Protein AF-0000000076683570 (afdb_homodimer)

Foldseek 3Di:
DDKDKFKWFFLDWADDPDAKIWTWIQTQFFGTATAIEGRCRPPPRQCDCQSDGQFTWTWIWADDPPHIHTPDIHTPDGLPPLQVVDLLSVLLLSLLSLLSNLLSVDGRDHDNVLVVLSNVLSVCSSVPPARSLLSSLLSLQQSCVSSVLHADLAAALAPRHGDDAQWFDLVSGTGHHPVGDDPPTDGDDNVLSVSSVCSPVVNRVVDDCPDPCNLVSSVVSLVSSQVSSCVVSVHHRVSSVSNVVVSD/DDKDKFKWFFLDWADDPDFKIWTWIQTQFFGTATAIEGRCRPPPRQCDCQSDGQFTWTWIWADDPPHIHTPDIHTPDGLPPQQVVDLLSVLLLSLLSLLSNLLSVDGGDHDNVLVVLSNVLSVCSSVPPARNLLSSLLSLQQSCVSSVLHADLAAALAPRHGDDAQWFDLVSGTGHHPVGDDPPTDGHDNVLSVSSVCSPVVNRVVDDCPDPCNLVSSVVSLVSSQVNSCVVSVHHRVSSVSNVVVSD

Nearest PDB structures (foldseek):
  3q8d-assembly1_A  TM=8.200E-01  e=8.138E-13  Escherichia coli
  1u5k-assembly1_B  TM=8.169E-01  e=3.305E-11  Deinococcus radiodurans R1 = ATCC 13939 = DSM 20539
  1w3s-assembly1_A  TM=7.710E-01  e=9.786E-12  Deinococcus radiodurans R1 = ATCC 13939 = DSM 20539
  8bpr-assembly1_G  TM=7.620E-01  e=4.183E-08  Thermus thermophilus HB8
  3q8d-assembly1_A  TM=8.209E-01  e=9.090E-13  Escherichia coli

pLDDT: mean 96.0, std 3.51, range [79.19, 98.94]

Structure (mmCIF, N/CA/C/O backbone):
data_AF-0000000076683570-model_v1
#
loop_
_entity.id
_entity.type
_entity.pdbx_description
1 polymer 'DNA repair protein RecO'
#
loop_
_atom_site.group_PDB
_atom_site.id
_atom_site.type_symbol
_atom_site.label_atom_id
_atom_site.label_alt_id
_atom_site.label_comp_id
_atom_site.label_asym_id
_atom_site.label_entity_id
_atom_site.label_seq_id
_atom_site.pdbx_PDB_ins_code
_atom_site.Cartn_x
_atom_site.Cartn_y
_atom_site.Cartn_z
_atom_site.occupancy
_atom_site.B_iso_or_equiv
_atom_site.auth_seq_id
_atom_site.auth_comp_id
_atom_site.auth_asym_id
_atom_site.auth_atom_id
_atom_site.pdbx_PDB_model_num
ATOM 1 N N . MET A 1 1 ? -30.125 24.266 3.604 1 82.62 1 MET A N 1
ATOM 2 C CA . MET A 1 1 ? -28.703 24.422 3.318 1 82.62 1 MET A CA 1
ATOM 3 C C . MET A 1 1 ? -28.453 24.5 1.816 1 82.62 1 MET A C 1
ATOM 5 O O . MET A 1 1 ? -29.156 23.859 1.033 1 82.62 1 MET A O 1
ATOM 9 N N . GLU A 1 2 ? -27.672 25.438 1.213 1 93.19 2 GLU A N 1
ATOM 10 C CA . GLU A 1 2 ? -27.5 25.688 -0.215 1 93.19 2 GLU A CA 1
ATOM 11 C C . GLU A 1 2 ? -26.344 24.875 -0.784 1 93.19 2 GLU A C 1
ATOM 13 O O . GLU A 1 2 ? -25.328 24.672 -0.112 1 93.19 2 GLU A O 1
ATOM 18 N N . PRO A 1 3 ? -26.641 24.422 -1.948 1 96.75 3 PRO A N 1
ATOM 19 C CA . PRO A 1 3 ? -25.531 23.75 -2.611 1 96.75 3 PRO A CA 1
ATOM 20 C C . PRO A 1 3 ? -24.297 24.641 -2.723 1 96.75 3 PRO A C 1
ATOM 22 O O . PRO A 1 3 ? -24.406 25.859 -2.801 1 96.75 3 PRO A O 1
ATOM 25 N N . TYR A 1 4 ? -23.188 24.031 -2.725 1 97.56 4 TYR A N 1
ATOM 26 C CA . TYR A 1 4 ? -21.953 24.781 -2.832 1 97.56 4 TYR A CA 1
ATOM 27 C C . TYR A 1 4 ? -20.891 23.969 -3.566 1 97.56 4 TYR A C 1
ATOM 29 O O . TYR A 1 4 ? -21.047 22.766 -3.764 1 97.56 4 TYR A O 1
ATOM 37 N N . ARG A 1 5 ? -19.891 24.672 -4.016 1 97.94 5 ARG A N 1
ATOM 38 C CA . ARG A 1 5 ? -18.688 24.062 -4.578 1 97.94 5 ARG A CA 1
ATOM 39 C C . ARG A 1 5 ? -17.5 24.219 -3.639 1 97.94 5 ARG A C 1
ATOM 41 O O . ARG A 1 5 ? -17.422 25.203 -2.893 1 97.94 5 ARG A O 1
ATOM 48 N N . ASP A 1 6 ? -16.594 23.281 -3.658 1 98.44 6 ASP A N 1
ATOM 49 C CA . ASP A 1 6 ? -15.398 23.312 -2.826 1 98.44 6 ASP A CA 1
ATOM 50 C C . ASP A 1 6 ? -14.305 22.422 -3.406 1 98.44 6 ASP A C 1
ATOM 52 O O . ASP A 1 6 ? -14.586 21.484 -4.156 1 98.44 6 ASP A O 1
ATOM 56 N N . ARG A 1 7 ? -13.047 22.781 -3.201 1 98.69 7 ARG A N 1
ATOM 57 C CA . ARG A 1 7 ? -11.961 21.844 -3.465 1 98.69 7 ARG A CA 1
ATOM 58 C C . ARG A 1 7 ? -11.969 20.688 -2.461 1 98.69 7 ARG A C 1
ATOM 60 O O . ARG A 1 7 ? -12.242 20.906 -1.275 1 98.69 7 ARG A O 1
ATOM 67 N N . ALA A 1 8 ? -11.672 19.469 -2.988 1 98.69 8 ALA A N 1
ATOM 68 C CA . ALA A 1 8 ? -11.766 18.359 -2.059 1 98.69 8 ALA A CA 1
ATOM 69 C C . ALA A 1 8 ? -10.773 17.25 -2.434 1 98.69 8 ALA A C 1
ATOM 71 O O . ALA A 1 8 ? -10.414 17.109 -3.604 1 98.69 8 ALA A O 1
ATOM 72 N N . LEU A 1 9 ? -10.328 16.562 -1.455 1 98.5 9 LEU A N 1
ATOM 73 C CA . LEU A 1 9 ? -9.594 15.297 -1.552 1 98.5 9 LEU A CA 1
ATOM 74 C C . LEU A 1 9 ? -10.422 14.148 -0.995 1 98.5 9 LEU A C 1
ATOM 76 O O . LEU A 1 9 ? -11.094 14.297 0.032 1 98.5 9 LEU A O 1
ATOM 80 N N . VAL A 1 10 ? -10.438 13.078 -1.685 1 97.69 10 VAL A N 1
ATOM 81 C CA . VAL A 1 10 ? -11.094 11.883 -1.154 1 97.69 10 VAL A CA 1
ATOM 82 C C . VAL A 1 10 ? -10.219 11.25 -0.072 1 97.69 10 VAL A C 1
ATOM 84 O O . VAL A 1 10 ? -9.039 10.969 -0.301 1 97.69 10 VAL A O 1
ATOM 87 N N . VAL A 1 11 ? -10.781 11 1.141 1 96.62 11 VAL A N 1
ATOM 88 C CA . VAL A 1 11 ? -9.984 10.406 2.215 1 96.62 11 VAL A CA 1
ATOM 89 C C . VAL A 1 11 ? -10.438 8.969 2.461 1 96.62 11 VAL A C 1
ATOM 91 O O . VAL A 1 11 ? -9.656 8.141 2.932 1 96.62 11 VAL A O 1
ATOM 94 N N . ARG A 1 12 ? -11.734 8.711 2.23 1 94.12 12 ARG A N 1
ATOM 95 C CA . ARG A 1 12 ? -12.281 7.363 2.377 1 94.12 12 ARG A CA 1
ATOM 96 C C . ARG A 1 12 ? -13.461 7.145 1.43 1 94.12 12 ARG A C 1
ATOM 98 O O . ARG A 1 12 ? -14.109 8.102 1.004 1 94.12 12 ARG A O 1
ATOM 105 N N . ARG A 1 13 ? -13.703 5.98 1.09 1 94.19 13 ARG A N 1
ATOM 106 C CA . ARG A 1 13 ? -14.867 5.586 0.298 1 94.19 13 ARG A CA 1
ATOM 107 C C . ARG A 1 13 ? -15.5 4.316 0.853 1 94.19 13 ARG A C 1
ATOM 109 O O . ARG A 1 13 ? -14.797 3.416 1.321 1 94.19 13 ARG A O 1
ATOM 116 N N . TYR A 1 14 ? -16.781 4.234 0.779 1 93.5 14 TYR A N 1
ATOM 117 C CA . TYR A 1 14 ? -17.531 3.059 1.185 1 93.5 14 TYR A CA 1
ATOM 118 C C . TYR A 1 14 ? -18.562 2.674 0.117 1 93.5 14 TYR A C 1
ATOM 120 O O . TYR A 1 14 ? -19.234 3.537 -0.442 1 93.5 14 TYR A O 1
ATOM 128 N N . ASP A 1 15 ? -18.625 1.4 -0.129 1 90.62 15 ASP A N 1
ATOM 129 C CA . ASP A 1 15 ? -19.672 0.944 -1.049 1 90.62 15 ASP A CA 1
ATOM 130 C C . ASP A 1 15 ? -21.062 1.104 -0.434 1 90.62 15 ASP A C 1
ATOM 132 O O . ASP A 1 15 ? -21.25 0.861 0.76 1 90.62 15 ASP A O 1
ATOM 136 N N . LEU A 1 16 ? -21.922 1.594 -1.212 1 94.94 16 LEU A N 1
ATOM 137 C CA . LEU A 1 16 ? -23.328 1.757 -0.83 1 94.94 16 LEU A CA 1
ATOM 138 C C . LEU A 1 16 ? -24.25 1.147 -1.879 1 94.94 16 LEU A C 1
ATOM 140 O O . LEU A 1 16 ? -24.375 1.68 -2.984 1 94.94 16 LEU A O 1
ATOM 144 N N . GLY A 1 17 ? -24.844 0.054 -1.538 1 93 17 GLY A N 1
ATOM 145 C CA . GLY A 1 17 ? -25.672 -0.622 -2.518 1 93 17 GLY A CA 1
ATOM 146 C C . GLY A 1 17 ? -24.891 -1.161 -3.699 1 93 17 GLY A C 1
ATOM 147 O O . GLY A 1 17 ? -23.75 -1.596 -3.547 1 93 17 GLY A O 1
ATOM 148 N N . GLU A 1 18 ? -25.484 -1.287 -4.855 1 91.12 18 GLU A N 1
ATOM 149 C CA . GLU A 1 18 ? -24.891 -1.933 -6.02 1 91.12 18 GLU A CA 1
ATOM 150 C C . GLU A 1 18 ? -24.031 -0.951 -6.82 1 91.12 18 GLU A C 1
ATOM 152 O O . GLU A 1 18 ? -22.984 -1.321 -7.352 1 91.12 18 GLU A O 1
ATOM 157 N N . ALA A 1 19 ? -24.5 0.331 -6.828 1 94.81 19 ALA A N 1
ATOM 158 C CA . ALA A 1 19 ? -23.891 1.222 -7.809 1 94.81 19 ALA A CA 1
ATOM 159 C C . ALA A 1 19 ? -23.328 2.479 -7.141 1 94.81 19 ALA A C 1
ATOM 161 O O . ALA A 1 19 ? -22.578 3.232 -7.754 1 94.81 19 ALA A O 1
ATOM 162 N N . ASP A 1 20 ? -23.688 2.777 -5.828 1 96.38 20 ASP A N 1
ATOM 163 C CA . ASP A 1 20 ? -23.359 4.047 -5.191 1 96.38 20 ASP A CA 1
ATOM 164 C C . ASP A 1 20 ? -22.188 3.879 -4.227 1 96.38 20 ASP A C 1
ATOM 166 O O . ASP A 1 20 ? -21.797 2.756 -3.893 1 96.38 20 ASP A O 1
ATOM 170 N N . ARG A 1 21 ? -21.547 5.023 -3.859 1 96.44 21 ARG A N 1
ATOM 171 C CA . ARG A 1 21 ? -20.562 5.062 -2.791 1 96.44 21 ARG A CA 1
ATOM 172 C C . ARG A 1 21 ? -20.797 6.246 -1.862 1 96.44 21 ARG A C 1
ATOM 174 O O . ARG A 1 21 ? -21.266 7.301 -2.297 1 96.44 21 ARG A O 1
ATOM 181 N N . ILE A 1 22 ? -20.594 5.969 -0.601 1 97.62 22 ILE A N 1
ATOM 182 C CA . ILE A 1 22 ? -20.359 7.086 0.306 1 97.62 22 ILE A CA 1
ATOM 183 C C . ILE A 1 22 ? -18.906 7.535 0.209 1 97.62 22 ILE A C 1
ATOM 185 O O . ILE A 1 22 ? -17.984 6.723 0.34 1 97.62 22 ILE A O 1
ATOM 189 N N . ILE A 1 23 ? -18.719 8.766 -0.075 1 97.5 23 ILE A N 1
ATOM 190 C CA . ILE A 1 23 ? -17.391 9.344 -0.172 1 97.5 23 ILE A CA 1
ATOM 191 C C . ILE A 1 23 ? -17.141 10.289 1.007 1 97.5 23 ILE A C 1
ATOM 193 O O . ILE A 1 23 ? -17.984 11.133 1.317 1 97.5 23 ILE A O 1
ATOM 197 N N . VAL A 1 24 ? -16.078 10.086 1.727 1 97.62 24 VAL A N 1
ATOM 198 C CA . VAL A 1 24 ? -15.617 11.023 2.74 1 97.62 24 VAL A CA 1
ATOM 199 C C . VAL A 1 24 ? -14.594 11.977 2.129 1 97.62 24 VAL A C 1
ATOM 201 O O . VAL A 1 24 ? -13.531 11.547 1.677 1 97.62 24 VAL A O 1
ATOM 204 N N . LEU A 1 25 ? -14.945 13.234 2.102 1 98.06 25 LEU A N 1
ATOM 205 C CA . LEU A 1 25 ? -14.141 14.273 1.471 1 98.06 25 LEU A CA 1
ATOM 206 C C . LEU A 1 25 ? -13.484 15.172 2.521 1 98.06 25 LEU A C 1
ATOM 208 O O . LEU A 1 25 ? -14.125 15.562 3.496 1 98.06 25 LEU A O 1
ATOM 212 N N . PHE A 1 26 ? -12.219 15.391 2.389 1 98.62 26 PHE A N 1
ATOM 213 C CA . PHE A 1 26 ? -11.586 16.547 3.031 1 98.62 26 PHE A CA 1
ATOM 214 C C . PHE A 1 26 ? -11.664 17.781 2.139 1 98.62 26 PHE A C 1
ATOM 216 O O . PHE A 1 26 ? -10.898 17.906 1.179 1 98.62 26 PHE A O 1
ATOM 223 N N . THR A 1 27 ? -12.664 18.625 2.443 1 98.44 27 THR A N 1
ATOM 224 C CA . THR A 1 27 ? -12.891 19.828 1.649 1 98.44 27 THR A CA 1
ATOM 225 C C . THR A 1 27 ? -12.102 21 2.217 1 98.44 27 THR A C 1
ATOM 227 O O . THR A 1 27 ? -11.844 21.062 3.422 1 98.44 27 THR A O 1
ATOM 230 N N . ARG A 1 28 ? -11.68 21.875 1.336 1 98.25 28 ARG A N 1
ATOM 231 C CA . ARG A 1 28 ? -10.82 22.984 1.74 1 98.25 28 ARG A CA 1
ATOM 232 C C . ARG A 1 28 ? -11.547 23.922 2.686 1 98.25 28 ARG A C 1
ATOM 234 O O . ARG A 1 28 ? -11.008 24.328 3.717 1 98.25 28 ARG A O 1
ATOM 241 N N . ASP A 1 29 ? -12.836 24.188 2.467 1 97.75 29 ASP A N 1
ATOM 242 C CA . ASP A 1 29 ? -13.492 25.281 3.184 1 97.75 29 ASP A CA 1
ATOM 243 C C . ASP A 1 29 ? -14.648 24.766 4.031 1 97.75 29 ASP A C 1
ATOM 245 O O . ASP A 1 29 ? -15.297 25.531 4.75 1 97.75 29 ASP A O 1
ATOM 249 N N . HIS A 1 30 ? -14.93 23.453 4.09 1 96.62 30 HIS A N 1
ATOM 250 C CA . HIS A 1 30 ? -16.047 22.906 4.867 1 96.62 30 HIS A CA 1
ATOM 251 C C . HIS A 1 30 ? -15.594 21.719 5.719 1 96.62 30 HIS A C 1
ATOM 253 O O . HIS A 1 30 ? -16.422 21.062 6.352 1 96.62 30 HIS A O 1
ATOM 259 N N . GLY A 1 31 ? -14.219 21.484 5.734 1 96.81 31 GLY A N 1
ATOM 260 C CA . GLY A 1 31 ? -13.734 20.359 6.535 1 96.81 31 GLY A CA 1
ATOM 261 C C . GLY A 1 31 ? -14.078 19.016 5.949 1 96.81 31 GLY A C 1
ATOM 262 O O . GLY A 1 31 ? -14.039 18.828 4.73 1 96.81 31 GLY A O 1
ATOM 263 N N . ILE A 1 32 ? -14.305 18.016 6.836 1 97.69 32 ILE A N 1
ATOM 264 C CA . ILE A 1 32 ? -14.688 16.672 6.41 1 97.69 32 ILE A CA 1
ATOM 265 C C . ILE A 1 32 ? -16.172 16.641 6.07 1 97.69 32 ILE A C 1
ATOM 267 O O . ILE A 1 32 ? -17.016 17.062 6.879 1 97.69 32 ILE A O 1
ATOM 271 N N . VAL A 1 33 ? -16.5 16.234 4.871 1 97.31 33 VAL A N 1
ATOM 272 C CA . VAL A 1 33 ? -17.891 16.125 4.406 1 97.31 33 VAL A CA 1
ATOM 273 C C . VAL A 1 33 ? -18.141 14.703 3.893 1 97.31 33 VAL A C 1
ATOM 275 O O . VAL A 1 33 ? -17.344 14.172 3.111 1 97.31 33 VAL A O 1
ATOM 278 N N . ARG A 1 34 ? -19.172 14.102 4.375 1 97.25 34 ARG A N 1
ATOM 279 C CA . ARG A 1 34 ? -19.594 12.805 3.859 1 97.25 34 ARG A CA 1
ATOM 280 C C . ARG A 1 34 ? -20.766 12.961 2.891 1 97.25 34 ARG A C 1
ATOM 282 O O . ARG A 1 34 ? -21.719 13.688 3.172 1 97.25 34 ARG A O 1
ATOM 289 N N . GLY A 1 35 ? -20.656 12.367 1.725 1 97.69 35 GLY A N 1
ATOM 290 C CA . GLY A 1 35 ? -21.719 12.461 0.744 1 97.69 35 GLY A CA 1
ATOM 291 C C . GLY A 1 35 ? -21.859 11.219 -0.117 1 97.69 35 GLY A C 1
ATOM 292 O O . GLY A 1 35 ? -20.906 10.438 -0.238 1 97.69 35 GLY A O 1
ATOM 293 N N . VAL A 1 36 ? -23.031 11.07 -0.646 1 98.12 36 VAL A N 1
ATOM 294 C CA . VAL A 1 36 ? -23.312 9.953 -1.538 1 98.12 36 VAL A CA 1
ATOM 295 C C . VAL A 1 36 ? -23.031 10.359 -2.982 1 98.12 36 VAL A C 1
ATOM 297 O O . VAL A 1 36 ? -23.469 11.414 -3.436 1 98.12 36 VAL A O 1
ATOM 300 N N . ALA A 1 37 ? -22.219 9.633 -3.658 1 98.06 37 ALA A N 1
ATOM 301 C CA . ALA A 1 37 ? -22.047 9.711 -5.109 1 98.06 37 ALA A CA 1
ATOM 302 C C . ALA A 1 37 ? -22.875 8.633 -5.812 1 98.06 37 ALA A C 1
ATOM 304 O O . ALA A 1 37 ? -22.438 7.488 -5.922 1 98.06 37 ALA A O 1
ATOM 305 N N . LYS A 1 38 ? -23.953 9.031 -6.344 1 96.62 38 LYS A N 1
ATOM 306 C CA . LYS A 1 38 ? -24.891 8.078 -6.934 1 96.62 38 LYS A CA 1
ATOM 307 C C . LYS A 1 38 ? -24.391 7.574 -8.281 1 96.62 38 LYS A C 1
ATOM 309 O O . LYS A 1 38 ? -23.938 8.359 -9.117 1 96.62 38 LYS A O 1
ATOM 314 N N . GLY A 1 39 ? -24.375 6.246 -8.438 1 95.62 39 GLY A N 1
ATOM 315 C CA . GLY A 1 39 ? -24.031 5.621 -9.703 1 95.62 39 GLY A CA 1
ATOM 316 C C . GLY A 1 39 ? -22.531 5.641 -9.992 1 95.62 39 GLY A C 1
ATOM 317 O O . GLY A 1 39 ? -22.109 5.375 -11.117 1 95.62 39 GLY A O 1
ATOM 318 N N . VAL A 1 40 ? -21.734 5.953 -9.023 1 94.56 40 VAL A N 1
ATOM 319 C CA . VAL A 1 40 ? -20.297 6.184 -9.227 1 94.56 40 VAL A CA 1
ATOM 320 C C . VAL A 1 40 ? -19.625 4.887 -9.648 1 94.56 40 VAL A C 1
ATOM 322 O O . VAL A 1 40 ? -18.594 4.91 -10.32 1 94.56 40 VAL A O 1
ATOM 325 N N . ARG A 1 41 ? -20.188 3.709 -9.328 1 90.31 41 ARG A N 1
ATOM 326 C CA . ARG A 1 41 ? -19.547 2.43 -9.625 1 90.31 41 ARG A CA 1
ATOM 327 C C . ARG A 1 41 ? -20.047 1.867 -10.953 1 90.31 41 ARG A C 1
ATOM 329 O O . ARG A 1 41 ? -19.578 0.812 -11.391 1 90.31 41 ARG A O 1
ATOM 336 N N . ARG A 1 42 ? -21 2.578 -11.578 1 89.44 42 ARG A N 1
ATOM 337 C CA . ARG A 1 42 ? -21.484 2.148 -12.891 1 89.44 42 ARG A CA 1
ATOM 338 C C . ARG A 1 42 ? -20.406 2.381 -13.953 1 89.44 42 ARG A C 1
ATOM 340 O O . ARG A 1 42 ? -19.641 3.34 -13.875 1 89.44 42 ARG A O 1
ATOM 347 N N . ALA A 1 43 ? -20.344 1.506 -15.023 1 81.81 43 ALA A N 1
ATOM 348 C CA . ALA A 1 43 ? -19.391 1.618 -16.125 1 81.81 43 ALA A CA 1
ATOM 349 C C . ALA A 1 43 ? -19.469 2.996 -16.781 1 81.81 43 ALA A C 1
ATOM 351 O O . ALA A 1 43 ? -18.438 3.59 -17.109 1 81.81 43 ALA A O 1
ATOM 352 N N . LYS A 1 44 ? -20.609 3.588 -16.953 1 87.38 44 LYS A N 1
ATOM 353 C CA . LYS A 1 44 ? -20.781 4.883 -17.594 1 87.38 44 LYS A CA 1
ATOM 354 C C . LYS A 1 44 ? -21.016 5.984 -16.578 1 87.38 44 LYS A C 1
ATOM 356 O O . LYS A 1 44 ? -21.75 6.949 -16.844 1 87.38 44 LYS A O 1
ATOM 361 N N . SER A 1 45 ? -20.391 5.836 -15.445 1 90.44 45 SER A N 1
ATOM 362 C CA . SER A 1 45 ? -20.578 6.82 -14.383 1 90.44 45 SER A CA 1
ATOM 363 C C . SER A 1 45 ? -20.062 8.195 -14.805 1 90.44 45 SER A C 1
ATOM 365 O O . SER A 1 45 ? -19 8.312 -15.422 1 90.44 45 SER A O 1
ATOM 367 N N . ARG A 1 46 ? -20.812 9.258 -14.484 1 89.69 46 ARG A N 1
ATOM 368 C CA . ARG A 1 46 ? -20.406 10.633 -14.773 1 89.69 46 ARG A CA 1
ATOM 369 C C . ARG A 1 46 ? -19.188 11.039 -13.953 1 89.69 46 ARG A C 1
ATOM 371 O O . ARG A 1 46 ? -18.531 12.031 -14.258 1 89.69 46 ARG A O 1
ATOM 378 N N . PHE A 1 47 ? -18.922 10.359 -12.891 1 92.5 47 PHE A N 1
ATOM 379 C CA . PHE A 1 47 ? -17.812 10.703 -12.016 1 92.5 47 PHE A CA 1
ATOM 380 C C . PHE A 1 47 ? -16.516 10.133 -12.539 1 92.5 47 PHE A C 1
ATOM 382 O O . PHE A 1 47 ? -15.445 10.719 -12.344 1 92.5 47 PHE A O 1
ATOM 389 N N . GLY A 1 48 ? -16.578 8.961 -13.219 1 85.94 48 GLY A N 1
ATOM 390 C CA . GLY A 1 48 ? -15.359 8.32 -13.664 1 85.94 48 GLY A CA 1
ATOM 391 C C . GLY A 1 48 ? -14.383 8.047 -12.531 1 85.94 48 GLY A C 1
ATOM 392 O O . GLY A 1 48 ? -14.758 7.461 -11.508 1 85.94 48 GLY A O 1
ATOM 393 N N . SER A 1 49 ? -13.094 8.492 -12.727 1 86.56 49 SER A N 1
ATOM 394 C CA . SER A 1 49 ? -12.055 8.258 -11.727 1 86.56 49 SER A CA 1
ATOM 395 C C . SER A 1 49 ? -11.82 9.5 -10.875 1 86.56 49 SER A C 1
ATOM 397 O O . SER A 1 49 ? -10.844 9.578 -10.133 1 86.56 49 SER A O 1
ATOM 399 N N . ARG A 1 50 ? -12.719 10.414 -10.961 1 92.5 50 ARG A N 1
ATOM 400 C CA . ARG A 1 50 ? -12.5 11.695 -10.305 1 92.5 50 ARG A CA 1
ATOM 401 C C . ARG A 1 50 ? -12.625 11.562 -8.789 1 92.5 50 ARG A C 1
ATOM 403 O O . ARG A 1 50 ? -11.938 12.266 -8.039 1 92.5 50 ARG A O 1
ATOM 410 N N . LEU A 1 51 ? -13.539 10.703 -8.383 1 95.75 51 LEU A N 1
ATOM 411 C CA . LEU A 1 51 ? -13.742 10.523 -6.949 1 95.75 51 LEU A CA 1
ATOM 412 C C . LEU A 1 51 ? -12.859 9.406 -6.406 1 95.75 51 LEU A C 1
ATOM 414 O O . LEU A 1 51 ? -13.32 8.57 -5.621 1 95.75 51 LEU A O 1
ATOM 418 N N . ALA A 1 52 ? -11.609 9.344 -6.879 1 94.12 52 ALA A N 1
ATOM 419 C CA . ALA A 1 52 ? -10.555 8.438 -6.422 1 94.12 52 ALA A CA 1
ATOM 420 C C . ALA A 1 52 ? -9.57 9.148 -5.508 1 94.12 52 ALA A C 1
ATOM 422 O O . ALA A 1 52 ? -9.555 10.383 -5.445 1 94.12 52 ALA A O 1
ATOM 423 N N . PRO A 1 53 ? -8.797 8.375 -4.754 1 95.56 53 PRO A N 1
ATOM 424 C CA . PRO A 1 53 ? -7.758 9.023 -3.949 1 95.56 53 PRO A CA 1
ATOM 425 C C . PRO A 1 53 ? -6.734 9.766 -4.801 1 95.56 53 PRO A C 1
ATOM 427 O O . PRO A 1 53 ? -6.543 9.438 -5.977 1 95.56 53 PRO A O 1
ATOM 430 N N . PHE A 1 54 ? -6.188 10.75 -4.234 1 97.94 54 PHE A N 1
ATOM 431 C CA . PHE A 1 54 ? -5.027 11.469 -4.754 1 97.94 54 PHE A CA 1
ATOM 432 C C . PHE A 1 54 ? -5.418 12.336 -5.945 1 97.94 54 PHE A C 1
ATOM 434 O O . PHE A 1 54 ? -4.613 12.547 -6.855 1 97.94 54 PHE A O 1
ATOM 441 N N . VAL A 1 55 ? -6.648 12.734 -6.004 1 97.25 55 VAL A N 1
ATOM 442 C CA . VAL A 1 55 ? -7.137 13.68 -7.004 1 97.25 55 VAL A CA 1
ATOM 443 C C . VAL A 1 55 ? -7.652 14.938 -6.316 1 97.25 55 VAL A C 1
ATOM 445 O O . VAL A 1 55 ? -8.406 14.859 -5.34 1 97.25 55 VAL A O 1
ATOM 448 N N . ASP A 1 56 ? -7.137 16.062 -6.699 1 98.5 56 ASP A N 1
ATOM 449 C CA . ASP A 1 56 ? -7.719 17.359 -6.348 1 98.5 56 ASP A CA 1
ATOM 450 C C . ASP A 1 56 ? -8.938 17.672 -7.211 1 98.5 56 ASP A C 1
ATOM 452 O O . ASP A 1 56 ? -8.812 17.859 -8.422 1 98.5 56 ASP A O 1
ATOM 456 N N . ILE A 1 57 ? -10.117 17.75 -6.57 1 98.62 57 ILE A N 1
ATOM 457 C CA . ILE A 1 57 ? -11.328 17.922 -7.363 1 98.62 57 ILE A CA 1
ATOM 458 C C . ILE A 1 57 ? -12.055 19.188 -6.93 1 98.62 57 ILE A C 1
ATOM 460 O O . ILE A 1 57 ? -11.891 19.641 -5.797 1 98.62 57 ILE A O 1
ATOM 464 N N . ASP A 1 58 ? -12.727 19.812 -7.859 1 98.75 58 ASP A N 1
ATOM 465 C CA . ASP A 1 58 ? -13.773 20.797 -7.59 1 98.75 58 ASP A CA 1
ATOM 466 C C . ASP A 1 58 ? -15.148 20.125 -7.527 1 98.75 58 ASP A C 1
ATOM 468 O O . ASP A 1 58 ? -15.703 19.75 -8.555 1 98.75 58 ASP A O 1
ATOM 472 N N . VAL A 1 59 ? -15.695 19.984 -6.316 1 98.62 59 VAL A N 1
ATOM 473 C CA . VAL A 1 59 ? -16.859 19.141 -6.102 1 98.62 59 VAL A CA 1
ATOM 474 C C . VAL A 1 59 ? -18.094 20 -5.871 1 98.62 59 VAL A C 1
ATOM 476 O O . VAL A 1 59 ? -18.016 21.062 -5.25 1 98.62 59 VAL A O 1
ATOM 479 N N . ASN A 1 60 ? -19.188 19.578 -6.438 1 98.5 60 ASN A N 1
ATOM 480 C CA . ASN A 1 60 ? -20.5 20.172 -6.176 1 98.5 60 ASN A CA 1
ATOM 481 C C . ASN A 1 60 ? -21.281 19.359 -5.145 1 98.5 60 ASN A C 1
ATOM 483 O O . ASN A 1 60 ? -21.578 18.188 -5.371 1 98.5 60 ASN A O 1
ATOM 487 N N . ILE A 1 61 ? -21.625 20 -3.982 1 97.94 61 ILE A N 1
ATOM 488 C CA . ILE A 1 61 ? -22.219 19.281 -2.869 1 97.94 61 ILE A CA 1
ATOM 489 C C . ILE A 1 61 ? -23.594 19.859 -2.549 1 97.94 61 ILE A C 1
ATOM 491 O O . ILE A 1 61 ? -23.75 21.078 -2.453 1 97.94 61 ILE A O 1
ATOM 495 N N . TYR A 1 62 ? -24.594 19.031 -2.467 1 98.19 62 TYR A N 1
ATOM 496 C CA . TYR A 1 62 ? -25.891 19.344 -1.878 1 98.19 62 TYR A CA 1
ATOM 497 C C . TYR A 1 62 ? -25.969 18.875 -0.433 1 98.19 62 TYR A C 1
ATOM 499 O O . TYR A 1 62 ? -26.156 17.688 -0.177 1 98.19 62 TYR A O 1
ATOM 507 N N . PRO A 1 63 ? -25.828 19.812 0.427 1 95.62 63 PRO A N 1
ATOM 508 C CA . PRO A 1 63 ? -25.828 19.406 1.834 1 95.62 63 PRO A CA 1
ATOM 509 C C . PRO A 1 63 ? -27.219 18.984 2.33 1 95.62 63 PRO A C 1
ATOM 511 O O . PRO A 1 63 ? -28.219 19.562 1.926 1 95.62 63 PRO A O 1
ATOM 514 N N . HIS A 1 64 ? -27.281 17.938 3.082 1 92.19 64 HIS A N 1
ATOM 515 C CA . HIS A 1 64 ? -28.484 17.453 3.75 1 92.19 64 HIS A CA 1
ATOM 516 C C . HIS A 1 64 ? -28.234 17.234 5.238 1 92.19 64 HIS A C 1
ATOM 518 O O . HIS A 1 64 ? -27.094 17.297 5.699 1 92.19 64 HIS A O 1
ATOM 524 N N . ARG A 1 65 ? -29.547 17.062 5.934 1 87.38 65 ARG A N 1
ATOM 525 C CA . ARG A 1 65 ? -29.406 16.594 7.309 1 87.38 65 ARG A CA 1
ATOM 526 C C . ARG A 1 65 ? -28.828 15.188 7.352 1 87.38 65 ARG A C 1
ATOM 528 O O . ARG A 1 65 ? -29.375 14.273 6.73 1 87.38 65 ARG A O 1
ATOM 535 N N . GLY A 1 66 ? -27.547 15.039 7.602 1 86.81 66 GLY A N 1
ATOM 536 C CA . GLY A 1 66 ? -26.859 13.758 7.531 1 86.81 66 GLY A CA 1
ATOM 537 C C . GLY A 1 66 ? -25.859 13.672 6.391 1 86.81 66 GLY A C 1
ATOM 538 O O . GLY A 1 66 ? -24.984 14.531 6.266 1 86.81 66 GLY A O 1
ATOM 539 N N . LEU A 1 67 ? -26.188 12.609 5.355 1 93.12 67 LEU A N 1
ATOM 540 C CA . LEU A 1 67 ? -25.297 12.43 4.223 1 93.12 67 LEU A CA 1
ATOM 541 C C . LEU A 1 67 ? -25.609 13.406 3.104 1 93.12 67 LEU A C 1
ATOM 543 O O . LEU A 1 67 ? -26.75 13.438 2.609 1 93.12 67 LEU A O 1
ATOM 547 N N . SER A 1 68 ? -24.672 14.141 2.75 1 97.38 68 SER A N 1
ATOM 548 C CA . SER A 1 68 ? -24.812 15.047 1.611 1 97.38 68 SER A CA 1
ATOM 549 C C . SER A 1 68 ? -24.891 14.273 0.299 1 97.38 68 SER A C 1
ATOM 551 O O . SER A 1 68 ? -24.766 13.047 0.288 1 97.38 68 SER A O 1
ATOM 553 N N . THR A 1 69 ? -25.219 15.008 -0.711 1 98.06 69 THR A N 1
ATOM 554 C CA . THR A 1 69 ? -25.172 14.453 -2.059 1 98.06 69 THR A CA 1
ATOM 555 C C . THR A 1 69 ? -24.031 15.086 -2.857 1 98.06 69 THR A C 1
ATOM 557 O O . THR A 1 69 ? -23.891 16.312 -2.887 1 98.06 69 THR A O 1
ATOM 560 N N . ILE A 1 70 ? -23.203 14.25 -3.398 1 98.38 70 ILE A N 1
ATOM 561 C CA . ILE A 1 70 ? -22.203 14.734 -4.332 1 98.38 70 ILE A CA 1
ATOM 562 C C . ILE A 1 70 ? -22.781 14.789 -5.742 1 98.38 70 ILE A C 1
ATOM 564 O O . ILE A 1 70 ? -23 13.75 -6.375 1 98.38 70 ILE A O 1
ATOM 568 N N . ALA A 1 71 ? -22.984 15.984 -6.23 1 97.38 71 ALA A N 1
ATOM 569 C CA . ALA A 1 71 ? -23.719 16.188 -7.477 1 97.38 71 ALA A CA 1
ATOM 570 C C . ALA A 1 71 ? -22.766 16.203 -8.672 1 97.38 71 ALA A C 1
ATOM 572 O O . ALA A 1 71 ? -23.188 15.938 -9.805 1 97.38 71 ALA A O 1
ATOM 573 N N . GLY A 1 72 ? -21.547 16.562 -8.43 1 97.06 72 GLY A N 1
ATOM 574 C CA . GLY A 1 72 ? -20.547 16.625 -9.484 1 97.06 72 GLY A CA 1
ATOM 575 C C . GLY A 1 72 ? -19.141 16.828 -8.969 1 97.06 72 GLY A C 1
ATOM 576 O O . GLY A 1 72 ? -18.953 17.25 -7.828 1 97.06 72 GLY A O 1
ATOM 577 N N . ALA A 1 73 ? -18.219 16.453 -9.742 1 98 73 ALA A N 1
ATOM 578 C CA . ALA A 1 73 ? -16.797 16.641 -9.422 1 98 73 ALA A CA 1
ATOM 579 C C . ALA A 1 73 ? -15.977 16.844 -10.688 1 98 73 ALA A C 1
ATOM 581 O O . ALA A 1 73 ? -16.109 16.109 -11.664 1 98 73 ALA A O 1
ATOM 582 N N . ASP A 1 74 ? -15.219 17.891 -10.711 1 97.75 74 ASP A N 1
ATOM 583 C CA . ASP A 1 74 ? -14.273 18.156 -11.797 1 97.75 74 ASP A CA 1
ATOM 584 C C . ASP A 1 74 ? -12.828 18.031 -11.305 1 97.75 74 ASP A C 1
ATOM 586 O O . ASP A 1 74 ? -12.477 18.578 -10.258 1 97.75 74 ASP A O 1
ATOM 590 N N . THR A 1 75 ? -12.039 17.344 -12.055 1 97.12 75 THR A N 1
ATOM 591 C CA . THR A 1 75 ? -10.633 17.203 -11.695 1 97.12 75 THR A CA 1
ATOM 592 C C . THR A 1 75 ? -9.898 18.531 -11.859 1 97.12 75 THR A C 1
ATOM 594 O O . THR A 1 75 ? -9.969 19.156 -12.922 1 97.12 75 THR A O 1
ATOM 597 N N . VAL A 1 76 ? -9.305 18.969 -10.852 1 97.94 76 VAL A N 1
ATOM 598 C CA . VAL A 1 76 ? -8.414 20.125 -10.914 1 97.94 76 VAL A CA 1
ATOM 599 C C . VAL A 1 76 ? -7 19.656 -11.25 1 97.94 76 VAL A C 1
ATOM 601 O O . VAL A 1 76 ? -6.359 20.188 -12.156 1 97.94 76 VAL A O 1
ATOM 604 N N . ARG A 1 77 ? -6.469 18.672 -10.609 1 96.5 77 ARG A N 1
ATOM 605 C CA . ARG A 1 77 ? -5.211 17.984 -10.867 1 96.5 77 ARG A CA 1
ATOM 606 C C . ARG A 1 77 ? -5.207 16.594 -10.242 1 96.5 77 ARG A C 1
ATOM 608 O O . ARG A 1 77 ? -6.047 16.281 -9.391 1 96.5 77 ARG A O 1
ATOM 615 N N . THR A 1 78 ? -4.414 15.789 -10.734 1 95.19 78 THR A N 1
ATOM 616 C CA . THR A 1 78 ? -4.332 14.43 -10.203 1 95.19 78 THR A CA 1
ATOM 617 C C . THR A 1 78 ? -2.879 14.055 -9.914 1 95.19 78 THR A C 1
ATOM 619 O O . THR A 1 78 ? -1.979 14.414 -10.672 1 95.19 78 THR A O 1
ATOM 622 N N . TRP A 1 79 ? -2.631 13.391 -8.758 1 96.25 79 TRP A N 1
ATOM 623 C CA . TRP A 1 79 ? -1.334 12.836 -8.383 1 96.25 79 TRP A CA 1
ATOM 624 C C . TRP A 1 79 ? -1.363 11.312 -8.422 1 96.25 79 TRP A C 1
ATOM 626 O O . TRP A 1 79 ? -0.397 10.656 -8.023 1 96.25 79 TRP A O 1
ATOM 636 N N . ALA A 1 80 ? -2.43 10.727 -8.977 1 93.38 80 ALA A N 1
ATOM 637 C CA . ALA A 1 80 ? -2.721 9.305 -8.805 1 93.38 80 ALA A CA 1
ATOM 638 C C . ALA A 1 80 ? -1.649 8.438 -9.461 1 93.38 80 ALA A C 1
ATOM 640 O O . ALA A 1 80 ? -1.087 7.543 -8.828 1 93.38 80 ALA A O 1
ATOM 641 N N . ALA A 1 81 ? -1.271 8.703 -10.609 1 89.25 81 ALA A N 1
ATOM 642 C CA . ALA A 1 81 ? -0.419 7.82 -11.391 1 89.25 81 ALA A CA 1
ATOM 643 C C . ALA A 1 81 ? 0.951 7.652 -10.742 1 89.25 81 ALA A C 1
ATOM 645 O O . ALA A 1 81 ? 1.356 6.535 -10.414 1 89.25 81 ALA A O 1
ATOM 646 N N . PRO A 1 82 ? 1.647 8.797 -10.438 1 91.69 82 PRO A N 1
ATOM 647 C CA . PRO A 1 82 ? 2.969 8.625 -9.828 1 91.69 82 PRO A CA 1
ATOM 648 C C . PRO A 1 82 ? 2.896 8.055 -8.406 1 91.69 82 PRO A C 1
ATOM 650 O O . PRO A 1 82 ? 3.834 7.395 -7.957 1 91.69 82 PRO A O 1
ATOM 653 N N . LEU A 1 83 ? 1.829 8.242 -7.699 1 95.75 83 LEU A N 1
ATOM 654 C CA . LEU A 1 83 ? 1.712 7.754 -6.328 1 95.75 83 LEU A CA 1
ATOM 655 C C . LEU A 1 83 ? 1.433 6.254 -6.309 1 95.75 83 LEU A C 1
ATOM 657 O O . LEU A 1 83 ? 2.021 5.52 -5.512 1 95.75 83 LEU A O 1
ATOM 661 N N . VAL A 1 84 ? 0.614 5.824 -7.199 1 94.12 84 VAL A N 1
ATOM 662 C CA . VAL A 1 84 ? 0.18 4.43 -7.227 1 94.12 84 VAL A CA 1
ATOM 663 C C . VAL A 1 84 ? 1.29 3.555 -7.801 1 94.12 84 VAL A C 1
ATOM 665 O O . VAL A 1 84 ? 1.378 2.365 -7.484 1 94.12 84 VAL A O 1
ATOM 668 N N . ASP A 1 85 ? 2.213 4.137 -8.523 1 91.81 85 ASP A N 1
ATOM 669 C CA . ASP A 1 85 ? 3.289 3.426 -9.211 1 91.81 85 ASP A CA 1
ATOM 670 C C . ASP A 1 85 ? 4.395 3.033 -8.234 1 91.81 85 ASP A C 1
ATOM 672 O O . ASP A 1 85 ? 5.293 2.262 -8.578 1 91.81 85 ASP A O 1
ATOM 676 N N . ASP A 1 86 ? 4.391 3.58 -7.082 1 93.25 86 ASP A N 1
ATOM 677 C CA . ASP A 1 86 ? 5.426 3.373 -6.07 1 93.25 86 ASP A CA 1
ATOM 678 C C . ASP A 1 86 ? 4.809 3.115 -4.699 1 93.25 86 ASP A C 1
ATOM 680 O O . ASP A 1 86 ? 4.145 3.988 -4.137 1 93.25 86 ASP A O 1
ATOM 684 N N . TYR A 1 87 ? 5.082 1.922 -4.18 1 93.56 87 TYR A N 1
ATOM 685 C CA . TYR A 1 87 ? 4.453 1.497 -2.934 1 93.56 87 TYR A CA 1
ATOM 686 C C . TYR A 1 87 ? 4.723 2.496 -1.815 1 93.56 87 TYR A C 1
ATOM 688 O O . TYR A 1 87 ? 3.822 2.838 -1.048 1 93.56 87 TYR A O 1
ATOM 696 N N . ALA A 1 88 ? 6 2.893 -1.723 1 95.75 88 ALA A N 1
ATOM 697 C CA . ALA A 1 88 ? 6.367 3.805 -0.644 1 95.75 88 ALA A CA 1
ATOM 698 C C . ALA A 1 88 ? 5.617 5.129 -0.765 1 95.75 88 ALA A C 1
ATOM 700 O O . ALA A 1 88 ? 5.102 5.648 0.227 1 95.75 88 ALA A O 1
ATOM 701 N N . ARG A 1 89 ? 5.484 5.688 -1.972 1 97.12 89 ARG A N 1
ATOM 702 C CA . ARG A 1 89 ? 4.758 6.934 -2.197 1 97.12 89 ARG A CA 1
ATOM 703 C C . ARG A 1 89 ? 3.266 6.75 -1.937 1 97.12 89 ARG A C 1
ATOM 705 O O . ARG A 1 89 ? 2.637 7.594 -1.292 1 97.12 89 ARG A O 1
ATOM 712 N N . TYR A 1 90 ? 2.748 5.645 -2.404 1 97.44 90 TYR A N 1
ATOM 713 C CA . TYR A 1 90 ? 1.332 5.344 -2.223 1 97.44 90 TYR A CA 1
ATOM 714 C C . TYR A 1 90 ? 0.97 5.297 -0.744 1 97.44 90 TYR A C 1
ATOM 716 O O . TYR A 1 90 ? 0.005 5.934 -0.315 1 97.44 90 TYR A O 1
ATOM 724 N N . THR A 1 91 ? 1.75 4.59 0.056 1 97.25 91 THR A N 1
ATOM 725 C CA . THR A 1 91 ? 1.425 4.402 1.466 1 97.25 91 THR A CA 1
ATOM 726 C C . THR A 1 91 ? 1.588 5.707 2.238 1 97.25 91 THR A C 1
ATOM 728 O O . THR A 1 91 ? 0.8 6.008 3.137 1 97.25 91 THR A O 1
ATOM 731 N N . CYS A 1 92 ? 2.637 6.473 1.882 1 98.5 92 CYS A N 1
ATOM 732 C CA . CYS A 1 92 ? 2.822 7.766 2.531 1 98.5 92 CYS A CA 1
ATOM 733 C C . CYS A 1 92 ? 1.672 8.711 2.201 1 98.5 92 CYS A C 1
ATOM 735 O O . CYS A 1 92 ? 1.222 9.469 3.059 1 98.5 92 CYS A O 1
ATOM 737 N N . ALA A 1 93 ? 1.187 8.656 0.975 1 98.69 93 ALA A N 1
ATOM 738 C CA . ALA A 1 93 ? 0.05 9.477 0.572 1 98.69 93 ALA A CA 1
ATOM 739 C C . ALA A 1 93 ? -1.216 9.07 1.322 1 98.69 93 ALA A C 1
ATOM 741 O O . ALA A 1 93 ? -1.969 9.93 1.791 1 98.69 93 ALA A O 1
ATOM 742 N N . CYS A 1 94 ? -1.437 7.77 1.458 1 97.81 94 CYS A N 1
ATOM 743 C CA . CYS A 1 94 ? -2.555 7.277 2.256 1 97.81 94 CYS A CA 1
ATOM 744 C C . CYS A 1 94 ? -2.463 7.785 3.691 1 97.81 94 CYS A C 1
ATOM 746 O O . CYS A 1 94 ? -3.461 8.227 4.262 1 97.81 94 CYS A O 1
ATOM 748 N N . ALA A 1 95 ? -1.229 7.688 4.207 1 98.12 95 ALA A N 1
ATOM 749 C CA . ALA A 1 95 ? -1.021 8.102 5.59 1 98.12 95 ALA A CA 1
ATOM 750 C C . ALA A 1 95 ? -1.309 9.594 5.766 1 98.12 95 ALA A C 1
ATOM 752 O O . ALA A 1 95 ? -1.932 10 6.75 1 98.12 95 ALA A O 1
ATOM 753 N N . ALA A 1 96 ? -0.883 10.406 4.84 1 98.81 96 ALA A N 1
ATOM 754 C CA . ALA A 1 96 ? -1.131 11.844 4.922 1 98.81 96 ALA A CA 1
ATOM 755 C C . ALA A 1 96 ? -2.627 12.141 4.965 1 98.81 96 ALA A C 1
ATOM 757 O O . ALA A 1 96 ? -3.082 12.953 5.773 1 98.81 96 ALA A O 1
ATOM 758 N N . LEU A 1 97 ? -3.365 11.461 4.152 1 98.38 97 LEU A N 1
ATOM 759 C CA . LEU A 1 97 ? -4.805 11.68 4.09 1 98.38 97 LEU A CA 1
ATOM 760 C C . LEU A 1 97 ? -5.48 11.227 5.379 1 98.38 97 LEU A C 1
ATOM 762 O O . LEU A 1 97 ? -6.359 11.922 5.898 1 98.38 97 LEU A O 1
ATOM 766 N N . GLU A 1 98 ? -5.066 10.078 5.883 1 97.81 98 GLU A N 1
ATOM 767 C CA . GLU A 1 98 ? -5.66 9.602 7.129 1 97.81 98 GLU A CA 1
ATOM 768 C C . GLU A 1 98 ? -5.312 10.523 8.297 1 97.81 98 GLU A C 1
ATOM 770 O O . GLU A 1 98 ? -6.164 10.812 9.141 1 97.81 98 GLU A O 1
ATOM 775 N N . VAL A 1 99 ? -4.07 10.961 8.336 1 98.25 99 VAL A N 1
ATOM 776 C CA . VAL A 1 99 ? -3.639 11.875 9.391 1 98.25 99 VAL A CA 1
ATOM 777 C C . VAL A 1 99 ? -4.48 13.148 9.344 1 98.25 99 VAL A C 1
ATOM 779 O O . VAL A 1 99 ? -4.961 13.617 10.383 1 98.25 99 VAL A O 1
ATOM 782 N N . ALA A 1 100 ? -4.691 13.719 8.18 1 98.12 100 ALA A N 1
ATOM 783 C CA . ALA A 1 100 ? -5.512 14.922 8.031 1 98.12 100 ALA A CA 1
ATOM 784 C C . ALA A 1 100 ? -6.914 14.695 8.594 1 98.12 100 ALA A C 1
ATOM 786 O O . ALA A 1 100 ? -7.414 15.508 9.375 1 98.12 100 ALA A O 1
ATOM 787 N N . GLU A 1 101 ? -7.473 13.609 8.203 1 97.19 101 GLU A N 1
ATOM 788 C CA . GLU A 1 101 ? -8.812 13.281 8.672 1 97.19 101 GLU A CA 1
ATOM 789 C C . GLU A 1 101 ? -8.859 13.172 10.195 1 97.19 101 GLU A C 1
ATOM 791 O O . GLU A 1 101 ? -9.781 13.688 10.836 1 97.19 101 GLU A O 1
ATOM 796 N N . ARG A 1 102 ? -7.859 12.547 10.75 1 96.75 102 ARG A N 1
ATOM 797 C CA . ARG A 1 102 ? -7.836 12.312 12.188 1 96.75 102 ARG A CA 1
ATOM 798 C C . ARG A 1 102 ? -7.605 13.617 12.953 1 96.75 102 ARG A C 1
ATOM 800 O O . ARG A 1 102 ? -8.141 13.805 14.047 1 96.75 102 ARG A O 1
ATOM 807 N N . ILE A 1 103 ? -6.801 14.453 12.414 1 96.81 103 ILE A N 1
ATOM 808 C CA . ILE A 1 103 ? -6.508 15.727 13.07 1 96.81 103 ILE A CA 1
ATOM 809 C C . ILE A 1 103 ? -7.758 16.594 13.086 1 96.81 103 ILE A C 1
ATOM 811 O O . ILE A 1 103 ? -8.062 17.234 14.094 1 96.81 103 ILE A O 1
ATOM 815 N N . ILE A 1 104 ? -8.5 16.609 12.031 1 94.88 104 ILE A N 1
ATOM 816 C CA . ILE A 1 104 ? -9.727 17.406 11.969 1 94.88 104 ILE A CA 1
ATOM 817 C C . ILE A 1 104 ? -10.75 16.844 12.953 1 94.88 104 ILE A C 1
ATOM 819 O O . ILE A 1 104 ? -11.367 17.609 13.711 1 94.88 104 ILE A O 1
ATOM 823 N N . GLY A 1 105 ? -10.836 15.391 13.016 1 87.69 105 GLY A N 1
ATOM 824 C CA . GLY A 1 105 ? -11.602 14.688 14.031 1 87.69 105 GLY A CA 1
ATOM 825 C C . GLY A 1 105 ? -13.102 14.875 13.883 1 87.69 105 GLY A C 1
ATOM 826 O O . GLY A 1 105 ? -13.875 13.977 14.227 1 87.69 105 GLY A O 1
ATOM 827 N N . GLU A 1 106 ? -13.547 16.109 13.508 1 82.38 106 GLU A N 1
ATOM 828 C CA . GLU A 1 106 ? -14.977 16.406 13.414 1 82.38 106 GLU A CA 1
ATOM 829 C C . GLU A 1 106 ? -15.367 16.844 12.008 1 82.38 106 GLU A C 1
ATOM 831 O O . GLU A 1 106 ? -14.555 17.422 11.281 1 82.38 106 GLU A O 1
ATOM 836 N N . GLU A 1 107 ? -16.578 16.594 11.75 1 83.31 107 GLU A N 1
ATOM 837 C CA . GLU A 1 107 ? -17.078 16.969 10.438 1 83.31 107 GLU A CA 1
ATOM 838 C C . GLU A 1 107 ? -17.375 18.469 10.375 1 83.31 107 GLU A C 1
ATOM 840 O O . GLU A 1 107 ? -17.688 19.078 11.398 1 83.31 107 GLU A O 1
ATOM 845 N N . GLN A 1 108 ? -17.141 19 9.25 1 85.12 108 GLN A N 1
ATOM 846 C CA . GLN A 1 108 ? -17.594 20.328 8.852 1 85.12 108 GLN A CA 1
ATOM 847 C C . GLN A 1 108 ? -16.875 21.422 9.648 1 85.12 108 GLN A C 1
ATOM 849 O O . GLN A 1 108 ? -17.484 22.422 10.031 1 85.12 108 GLN A O 1
ATOM 854 N N . ILE A 1 109 ? -15.688 21.188 10.125 1 90.94 109 ILE A N 1
ATOM 855 C CA . ILE A 1 109 ? -14.789 22.203 10.672 1 90.94 109 ILE A CA 1
ATOM 856 C C . ILE A 1 109 ? -13.711 22.547 9.648 1 90.94 109 ILE A C 1
ATOM 858 O O . ILE A 1 109 ? -12.812 21.734 9.391 1 90.94 109 ILE A O 1
ATOM 862 N N . PRO A 1 110 ? -13.859 23.672 9.117 1 95.12 110 PRO A N 1
ATOM 863 C CA . PRO A 1 110 ? -12.914 24.047 8.062 1 95.12 110 PRO A CA 1
ATOM 864 C C . PRO A 1 110 ? -11.469 24.078 8.562 1 95.12 110 PRO A C 1
ATOM 866 O O . PRO A 1 110 ? -11.211 24.5 9.688 1 95.12 110 PRO A O 1
ATOM 869 N N . ALA A 1 111 ? -10.539 23.578 7.824 1 97 111 ALA A N 1
ATOM 870 C CA . ALA A 1 111 ? -9.102 23.625 8.07 1 97 111 ALA A CA 1
ATOM 871 C C . ALA A 1 111 ? -8.336 23.875 6.773 1 97 111 ALA A C 1
ATOM 873 O O . ALA A 1 111 ? -7.527 23.047 6.355 1 97 111 ALA A O 1
ATOM 874 N N . PRO A 1 112 ? -8.539 25.109 6.184 1 98.19 112 PRO A N 1
ATOM 875 C CA . PRO A 1 112 ? -7.965 25.359 4.863 1 98.19 112 PRO A CA 1
ATOM 876 C C . PRO A 1 112 ? -6.441 25.234 4.848 1 98.19 112 PRO A C 1
ATOM 878 O O . PRO A 1 112 ? -5.863 24.812 3.844 1 98.19 112 PRO A O 1
ATOM 881 N N . GLU A 1 113 ? -5.766 25.656 5.945 1 98.38 113 GLU A N 1
ATOM 882 C CA . GLU A 1 113 ? -4.312 25.547 5.992 1 98.38 113 GLU A CA 1
ATOM 883 C C . GLU A 1 113 ? -3.863 24.094 5.957 1 98.38 113 GLU A C 1
ATOM 885 O O . GLU A 1 113 ? -2.879 23.75 5.293 1 98.38 113 GLU A O 1
ATOM 890 N N . LEU A 1 114 ? -4.578 23.25 6.719 1 98.56 114 LEU A N 1
ATOM 891 C CA . LEU A 1 114 ? -4.258 21.828 6.703 1 98.56 114 LEU A CA 1
ATOM 892 C C . LEU A 1 114 ? -4.535 21.234 5.332 1 98.56 114 LEU A C 1
ATOM 894 O O . LEU A 1 114 ? -3.783 20.375 4.859 1 98.56 114 LEU A O 1
ATOM 898 N N . TRP A 1 115 ? -5.605 21.625 4.703 1 98.69 115 TRP A N 1
ATOM 899 C CA . TRP A 1 115 ? -5.918 21.156 3.355 1 98.69 115 TRP A CA 1
ATOM 900 C C . TRP A 1 115 ? -4.789 21.5 2.387 1 98.69 115 TRP A C 1
ATOM 902 O O . TRP A 1 115 ? -4.324 20.641 1.638 1 98.69 115 TRP A O 1
ATOM 912 N N . ASP A 1 116 ? -4.34 22.766 2.471 1 98.81 116 ASP A N 1
ATOM 913 C CA . ASP A 1 116 ? -3.268 23.219 1.587 1 98.81 116 ASP A CA 1
ATOM 914 C C . ASP A 1 116 ? -1.979 22.438 1.844 1 98.81 116 ASP A C 1
ATOM 916 O O . ASP A 1 116 ? -1.278 22.062 0.903 1 98.81 116 ASP A O 1
ATOM 920 N N . LEU A 1 117 ? -1.697 22.234 3.088 1 98.81 117 LEU A N 1
ATOM 921 C CA . LEU A 1 117 ? -0.527 21.453 3.455 1 98.81 117 LEU A CA 1
ATOM 922 C C . LEU A 1 117 ? -0.632 20.031 2.904 1 98.81 117 LEU A C 1
ATOM 924 O O . LEU A 1 117 ? 0.346 19.484 2.389 1 98.81 117 LEU A O 1
ATOM 928 N N . THR A 1 118 ? -1.805 19.406 3.029 1 98.81 118 THR A N 1
ATOM 929 C CA . THR A 1 118 ? -2.031 18.047 2.551 1 98.81 118 THR A CA 1
ATOM 930 C C . THR A 1 118 ? -1.862 17.969 1.037 1 98.81 118 THR A C 1
ATOM 932 O O . THR A 1 118 ? -1.174 17.078 0.527 1 98.81 118 THR A O 1
ATOM 935 N N . ALA A 1 119 ? -2.418 18.922 0.337 1 98.81 119 ALA A N 1
ATOM 936 C CA . ALA A 1 119 ? -2.301 18.969 -1.118 1 98.81 119 ALA A CA 1
ATOM 937 C C . ALA A 1 119 ? -0.846 19.141 -1.547 1 98.81 119 ALA A C 1
ATOM 939 O O . ALA A 1 119 ? -0.378 18.453 -2.455 1 98.81 119 ALA A O 1
ATOM 940 N N . THR A 1 120 ? -0.159 20.016 -0.88 1 98.62 120 THR A N 1
ATOM 941 C CA . THR A 1 120 ? 1.25 20.25 -1.176 1 98.62 120 THR A CA 1
ATOM 942 C C . THR A 1 120 ? 2.074 19 -0.91 1 98.62 120 THR A C 1
ATOM 944 O O . THR A 1 120 ? 3.018 18.703 -1.645 1 98.62 120 THR A O 1
ATOM 947 N N . THR A 1 121 ? 1.724 18.312 0.124 1 98.88 121 THR A N 1
ATOM 948 C CA . THR A 1 121 ? 2.408 17.078 0.472 1 98.88 121 THR A CA 1
ATOM 949 C C . THR A 1 121 ? 2.188 16.016 -0.604 1 98.88 121 THR A C 1
ATOM 951 O O . THR A 1 121 ? 3.135 15.352 -1.033 1 98.88 121 THR A O 1
ATOM 954 N N . LEU A 1 122 ? 0.924 15.844 -1.095 1 98.81 122 LEU A N 1
ATOM 955 C CA . LEU A 1 122 ? 0.633 14.898 -2.17 1 98.81 122 LEU A CA 1
ATOM 956 C C . LEU A 1 122 ? 1.413 15.258 -3.43 1 98.81 122 LEU A C 1
ATOM 958 O O . LEU A 1 122 ? 1.936 14.367 -4.113 1 98.81 122 LEU A O 1
ATOM 962 N N . GLU A 1 123 ? 1.505 16.531 -3.674 1 98.56 123 GLU A N 1
ATOM 963 C CA . GLU A 1 123 ? 2.287 17 -4.812 1 98.56 123 GLU A CA 1
ATOM 964 C C . GLU A 1 123 ? 3.764 16.641 -4.652 1 98.56 123 GLU A C 1
ATOM 966 O O . GLU A 1 123 ? 4.395 16.156 -5.594 1 98.56 123 GLU A O 1
ATOM 971 N N . SER A 1 124 ? 4.293 16.875 -3.494 1 98.44 124 SER A N 1
ATOM 972 C CA . SER A 1 124 ? 5.695 16.578 -3.221 1 98.44 124 SER A CA 1
ATOM 973 C C . SER A 1 124 ? 5.988 15.086 -3.365 1 98.44 124 SER A C 1
ATOM 975 O O . SER A 1 124 ? 7.004 14.703 -3.947 1 98.44 124 SER A O 1
ATOM 977 N N . LEU A 1 125 ? 5.082 14.25 -2.855 1 98.44 125 LEU A N 1
ATOM 978 C CA . LEU A 1 125 ? 5.227 12.805 -2.979 1 98.44 125 LEU A CA 1
ATOM 979 C C . LEU A 1 125 ? 5.203 12.375 -4.441 1 98.44 125 LEU A C 1
ATOM 981 O O . LEU A 1 125 ? 5.973 11.508 -4.855 1 98.44 125 LEU A O 1
ATOM 985 N N . ALA A 1 126 ? 4.336 12.984 -5.215 1 96.81 126 ALA A N 1
ATOM 986 C CA . ALA A 1 126 ? 4.176 12.633 -6.625 1 96.81 126 ALA A CA 1
ATOM 987 C C . ALA A 1 126 ? 5.414 13.023 -7.426 1 96.81 126 ALA A C 1
ATOM 989 O O . ALA A 1 126 ? 5.848 12.281 -8.312 1 96.81 126 ALA A O 1
ATOM 990 N N . VAL A 1 127 ? 5.957 14.25 -7.125 1 94.38 127 VAL A N 1
ATOM 991 C CA . VAL A 1 127 ? 7.129 14.742 -7.84 1 94.38 127 VAL A CA 1
ATOM 992 C C . VAL A 1 127 ? 8.328 13.844 -7.539 1 94.38 127 VAL A C 1
ATOM 994 O O . VAL A 1 127 ? 9.148 13.578 -8.422 1 94.38 127 VAL A O 1
ATOM 997 N N . GLY A 1 128 ? 8.508 13.477 -6.312 1 93.81 128 GLY A N 1
ATOM 998 C CA . GLY A 1 128 ? 9.453 12.43 -5.961 1 93.81 128 GLY A CA 1
ATOM 999 C C . GLY A 1 128 ? 10.883 12.93 -5.855 1 93.81 128 GLY A C 1
ATOM 1000 O O . GLY A 1 128 ? 11.828 12.172 -6.086 1 93.81 128 GLY A O 1
ATOM 1001 N N . ARG A 1 129 ? 11.062 14.188 -5.512 1 93.62 129 ARG A N 1
ATOM 1002 C CA . ARG A 1 129 ? 12.406 14.734 -5.375 1 93.62 129 ARG A CA 1
ATOM 1003 C C . ARG A 1 129 ? 13.047 14.305 -4.059 1 93.62 129 ARG A C 1
ATOM 1005 O O . ARG A 1 129 ? 14.273 14.289 -3.934 1 93.62 129 ARG A O 1
ATOM 1012 N N . HIS A 1 130 ? 12.258 14.039 -3.029 1 96.62 130 HIS A N 1
ATOM 1013 C CA . HIS A 1 130 ? 12.727 13.664 -1.701 1 96.62 130 HIS A CA 1
ATOM 1014 C C . HIS A 1 130 ? 12.164 12.312 -1.276 1 96.62 130 HIS A C 1
ATOM 1016 O O . HIS A 1 130 ? 11.211 11.82 -1.878 1 96.62 130 HIS A O 1
ATOM 1022 N N . ARG A 1 131 ? 12.836 11.719 -0.287 1 96.62 131 ARG A N 1
ATOM 1023 C CA . ARG A 1 131 ? 12.359 10.453 0.257 1 96.62 131 ARG A CA 1
ATOM 1024 C C . ARG A 1 131 ? 10.938 10.578 0.774 1 96.62 131 ARG A C 1
ATOM 1026 O O . ARG A 1 131 ? 10.617 11.508 1.523 1 96.62 131 ARG A O 1
ATOM 1033 N N . PRO A 1 132 ? 10.062 9.648 0.37 1 97.88 132 PRO A N 1
ATOM 1034 C CA . PRO A 1 132 ? 8.648 9.789 0.735 1 97.88 132 PRO A CA 1
ATOM 1035 C C . PRO A 1 132 ? 8.43 9.789 2.246 1 97.88 132 PRO A C 1
ATOM 1037 O O . PRO A 1 132 ? 7.551 10.5 2.744 1 97.88 132 PRO A O 1
ATOM 1040 N N . ASP A 1 133 ? 9.18 8.977 2.994 1 97.88 133 ASP A N 1
ATOM 1041 C CA . ASP A 1 133 ? 8.961 8.93 4.438 1 97.88 133 ASP A CA 1
ATOM 1042 C C . ASP A 1 133 ? 9.352 10.25 5.098 1 97.88 133 ASP A C 1
ATOM 1044 O O . ASP A 1 133 ? 8.719 10.68 6.062 1 97.88 133 ASP A O 1
ATOM 1048 N N . LEU A 1 134 ? 10.367 10.922 4.602 1 98.44 134 LEU A N 1
ATOM 1049 C CA . LEU A 1 134 ? 10.734 12.234 5.137 1 98.44 134 LEU A CA 1
ATOM 1050 C C . LEU A 1 134 ? 9.656 13.266 4.82 1 98.44 134 LEU A C 1
ATOM 1052 O O . LEU A 1 134 ? 9.359 14.133 5.645 1 98.44 134 LEU A O 1
ATOM 1056 N N . ILE A 1 135 ? 9.109 13.188 3.633 1 98.81 135 ILE A N 1
ATOM 1057 C CA . ILE A 1 135 ? 8 14.062 3.266 1 98.81 135 ILE A CA 1
ATOM 1058 C C . ILE A 1 135 ? 6.836 13.859 4.23 1 98.81 135 ILE A C 1
ATOM 1060 O O . ILE A 1 135 ? 6.234 14.828 4.699 1 98.81 135 ILE A O 1
ATOM 1064 N N . LEU A 1 136 ? 6.543 12.617 4.543 1 98.81 136 LEU A N 1
ATOM 1065 C CA . LEU A 1 136 ? 5.441 12.312 5.445 1 98.81 136 LEU A CA 1
ATOM 1066 C C . LEU A 1 136 ? 5.727 12.828 6.852 1 98.81 136 LEU A C 1
ATOM 1068 O O . LEU A 1 136 ? 4.852 13.414 7.492 1 98.81 136 LEU A O 1
ATOM 1072 N N . VAL A 1 137 ? 6.973 12.602 7.336 1 98.81 137 VAL A N 1
ATOM 1073 C CA . VAL A 1 137 ? 7.332 13.086 8.664 1 98.81 137 VAL A CA 1
ATOM 1074 C C . VAL A 1 137 ? 7.195 14.602 8.727 1 98.81 137 VAL A C 1
ATOM 1076 O O . VAL A 1 137 ? 6.641 15.148 9.68 1 98.81 137 VAL A O 1
ATOM 1079 N N . ALA A 1 138 ? 7.699 15.258 7.703 1 98.88 138 ALA A N 1
ATOM 1080 C CA . ALA A 1 138 ? 7.551 16.703 7.633 1 98.88 138 ALA A CA 1
ATOM 1081 C C . ALA A 1 138 ? 6.082 17.109 7.684 1 98.88 138 ALA A C 1
ATOM 1083 O O . ALA A 1 138 ? 5.707 18.016 8.43 1 98.88 138 ALA A O 1
ATOM 1084 N N . TYR A 1 139 ? 5.297 16.438 6.945 1 98.94 139 TYR A N 1
ATOM 1085 C CA . TYR A 1 139 ? 3.863 16.719 6.922 1 98.94 139 TYR A CA 1
ATOM 1086 C C . TYR A 1 139 ? 3.26 16.578 8.312 1 98.94 139 TYR A C 1
ATOM 1088 O O . TYR A 1 139 ? 2.547 17.484 8.773 1 98.94 139 TYR A O 1
ATOM 1096 N N . ILE A 1 140 ? 3.514 15.445 8.945 1 98.94 140 ILE A N 1
ATOM 1097 C CA . ILE A 1 140 ? 2.914 15.164 10.25 1 98.94 140 ILE A CA 1
ATOM 1098 C C . ILE A 1 140 ? 3.352 16.219 11.258 1 98.94 140 ILE A C 1
ATOM 1100 O O . ILE A 1 140 ? 2.529 16.75 12.016 1 98.94 140 ILE A O 1
ATOM 1104 N N . LEU A 1 141 ? 4.621 16.562 11.227 1 98.88 141 LEU A N 1
ATOM 1105 C CA . LEU A 1 141 ? 5.137 17.578 12.156 1 98.88 141 LEU A CA 1
ATOM 1106 C C . LEU A 1 141 ? 4.496 18.938 11.898 1 98.88 141 LEU A C 1
ATOM 1108 O O . LEU A 1 141 ? 4.094 19.625 12.836 1 98.88 141 LEU A O 1
ATOM 1112 N N . GLN A 1 142 ? 4.371 19.297 10.703 1 98.88 142 GLN A N 1
ATOM 1113 C CA . GLN A 1 142 ? 3.771 20.578 10.352 1 98.88 142 GLN A CA 1
ATOM 1114 C C . GLN A 1 142 ? 2.275 20.594 10.656 1 98.88 142 GLN A C 1
ATOM 1116 O O . GLN A 1 142 ? 1.743 21.594 11.148 1 98.88 142 GLN A O 1
ATOM 1121 N N . ALA A 1 143 ? 1.622 19.484 10.359 1 98.75 143 ALA A N 1
ATOM 1122 C CA . ALA A 1 143 ? 0.202 19.359 10.672 1 98.75 143 ALA A CA 1
ATOM 1123 C C . ALA A 1 143 ? -0.037 19.453 12.18 1 98.75 143 ALA A C 1
ATOM 1125 O O . ALA A 1 143 ? -0.977 20.125 12.617 1 98.75 143 ALA A O 1
ATOM 1126 N N . MET A 1 144 ? 0.792 18.781 12.914 1 98.44 144 MET A N 1
ATOM 1127 C CA . MET A 1 144 ? 0.691 18.891 14.367 1 98.44 144 MET A CA 1
ATOM 1128 C C . MET A 1 144 ? 0.89 20.328 14.812 1 98.44 144 MET A C 1
ATOM 1130 O O . MET A 1 144 ? 0.216 20.797 15.727 1 98.44 144 MET A O 1
ATOM 1134 N N . GLY A 1 145 ? 1.846 21 14.172 1 98 145 GLY A N 1
ATOM 1135 C CA . GLY A 1 145 ? 2.035 22.422 14.469 1 98 145 GLY A CA 1
ATOM 1136 C C . GLY A 1 145 ? 0.779 23.25 14.266 1 98 145 GLY A C 1
ATOM 1137 O O . GLY A 1 145 ? 0.435 24.078 15.102 1 98 145 GLY A O 1
ATOM 1138 N N . GLN A 1 146 ? 0.075 23.016 13.258 1 97.56 146 GLN A N 1
ATOM 1139 C CA . GLN A 1 146 ? -1.163 23.734 12.961 1 97.56 146 GLN A CA 1
ATOM 1140 C C . GLN A 1 146 ? -2.248 23.406 13.977 1 97.56 146 GLN A C 1
ATOM 1142 O O . GLN A 1 146 ? -3.113 24.234 14.266 1 97.56 146 GLN A O 1
ATOM 1147 N N . ALA A 1 147 ? -2.176 22.219 14.531 1 96.44 147 ALA A N 1
ATOM 1148 C CA . ALA A 1 147 ? -3.184 21.75 15.477 1 96.44 147 ALA A CA 1
ATOM 1149 C C . ALA A 1 147 ? -2.816 22.141 16.906 1 96.44 147 ALA A C 1
ATOM 1151 O O . ALA A 1 147 ? -3.561 21.859 17.844 1 96.44 147 ALA A O 1
ATOM 1152 N N . GLY A 1 148 ? -1.63 22.797 17.109 1 96.94 148 GLY A N 1
ATOM 1153 C CA . GLY A 1 148 ? -1.192 23.203 18.438 1 96.94 148 GLY A CA 1
ATOM 1154 C C . GLY A 1 148 ? -0.482 22.109 19.203 1 96.94 148 GLY A C 1
ATOM 1155 O O . GLY A 1 148 ? -0.339 22.172 20.422 1 96.94 148 GLY A O 1
ATOM 1156 N N . TRP A 1 149 ? -0.067 21.031 18.469 1 97.94 149 TRP A N 1
ATOM 1157 C CA . TRP A 1 149 ? 0.554 19.859 19.078 1 97.94 149 TRP A CA 1
ATOM 1158 C C . TRP A 1 149 ? 2.041 19.797 18.75 1 97.94 149 TRP A C 1
ATOM 1160 O O . TRP A 1 149 ? 2.637 18.719 18.719 1 97.94 149 TRP A O 1
ATOM 1170 N N . GLN A 1 150 ? 2.684 20.875 18.344 1 98 150 GLN A N 1
ATOM 1171 C CA . GLN A 1 150 ? 4.086 20.891 17.922 1 98 150 GLN A CA 1
ATOM 1172 C C . GLN A 1 150 ? 4.988 20.391 19.062 1 98 150 GLN A C 1
ATOM 1174 O O . GLN A 1 150 ? 4.957 20.938 20.156 1 98 150 GLN A O 1
ATOM 1179 N N . PRO A 1 151 ? 5.781 19.406 18.797 1 98.69 151 PRO A N 1
ATOM 1180 C CA . PRO A 1 151 ? 6.742 19.016 19.844 1 98.69 151 PRO A CA 1
ATOM 1181 C C . PRO A 1 151 ? 7.91 20 19.953 1 98.69 151 PRO A C 1
ATOM 1183 O O . PRO A 1 151 ? 8.328 20.578 18.953 1 98.69 151 PRO A O 1
ATOM 1186 N N . SER A 1 152 ? 8.352 20.141 21.203 1 98.62 152 SER A N 1
ATOM 1187 C CA . SER A 1 152 ? 9.641 20.797 21.359 1 98.62 152 SER A CA 1
ATOM 1188 C C . SER A 1 152 ? 10.773 19.922 20.859 1 98.62 152 SER A C 1
ATOM 1190 O O . SER A 1 152 ? 10.891 18.766 21.25 1 98.62 152 SER A O 1
ATOM 1192 N N . LEU A 1 153 ? 11.578 20.469 19.984 1 98.69 153 LEU A N 1
ATOM 1193 C CA . LEU A 1 153 ? 12.602 19.641 19.359 1 98.69 153 LEU A CA 1
ATOM 1194 C C . LEU A 1 153 ? 13.992 20.172 19.656 1 98.69 153 LEU A C 1
ATOM 1196 O O . LEU A 1 153 ? 14.992 19.578 19.25 1 98.69 153 LEU A O 1
ATOM 1200 N N . PHE A 1 154 ? 14.047 21.281 20.312 1 97.75 154 PHE A N 1
ATOM 1201 C CA . PHE A 1 154 ? 15.328 21.875 20.688 1 97.75 154 PHE A CA 1
ATOM 1202 C C . PHE A 1 154 ? 15.344 22.203 22.172 1 97.75 154 PHE A C 1
ATOM 1204 O O . PHE A 1 154 ? 16.141 21.641 22.938 1 97.75 154 PHE A O 1
ATOM 1211 N N . ASP A 1 155 ? 14.422 23.031 22.625 1 98.25 155 ASP A N 1
ATOM 1212 C CA . ASP A 1 155 ? 14.352 23.422 24.031 1 98.25 155 ASP A CA 1
ATOM 1213 C C . ASP A 1 155 ? 13.625 22.359 24.859 1 98.25 155 ASP A C 1
ATOM 1215 O O . ASP A 1 155 ? 12.805 21.609 24.328 1 98.25 155 ASP A O 1
ATOM 1219 N N . CYS A 1 156 ? 13.922 22.328 26.094 1 98.56 156 CYS A N 1
ATOM 1220 C CA . CYS A 1 156 ? 13.242 21.422 27 1 98.56 156 CYS A CA 1
ATOM 1221 C C . CYS A 1 156 ? 11.758 21.75 27.094 1 98.56 156 CYS A C 1
ATOM 1223 O O . CYS A 1 156 ? 11.391 22.891 27.391 1 98.56 156 CYS A O 1
ATOM 1225 N N . SER A 1 157 ? 10.914 20.797 26.859 1 98.19 157 SER A N 1
ATOM 1226 C CA . SER A 1 157 ? 9.469 21 26.906 1 98.19 157 SER A CA 1
ATOM 1227 C C . SER A 1 157 ? 8.984 21.203 28.344 1 98.19 157 SER A C 1
ATOM 1229 O O . SER A 1 157 ? 7.898 21.75 28.562 1 98.19 157 SER A O 1
ATOM 1231 N N . GLY A 1 158 ? 9.766 20.828 29.297 1 97.5 158 GLY A N 1
ATOM 1232 C CA . GLY A 1 158 ? 9.391 20.938 30.703 1 97.5 158 GLY A CA 1
ATOM 1233 C C . GLY A 1 158 ? 9.695 22.312 31.281 1 97.5 158 GLY A C 1
ATOM 1234 O O . GLY A 1 158 ? 8.836 22.938 31.906 1 97.5 158 GLY A O 1
ATOM 1235 N N . CYS A 1 159 ? 10.938 22.797 31.109 1 98.19 159 CYS A N 1
ATOM 1236 C CA . CYS A 1 159 ? 11.352 23.984 31.844 1 98.19 159 CYS A CA 1
ATOM 1237 C C . CYS A 1 159 ? 11.844 25.062 30.875 1 98.19 159 CYS A C 1
ATOM 1239 O O . CYS A 1 159 ? 12.188 26.172 31.312 1 98.19 159 CYS A O 1
ATOM 1241 N N . GLY A 1 160 ? 12.07 24.734 29.625 1 97.88 160 GLY A N 1
ATOM 1242 C CA . GLY A 1 160 ? 12.461 25.734 28.641 1 97.88 160 GLY A CA 1
ATOM 1243 C C . GLY A 1 160 ? 13.969 25.844 28.469 1 97.88 160 GLY A C 1
ATOM 1244 O O . GLY A 1 160 ? 14.453 26.609 27.641 1 97.88 160 GLY A O 1
ATOM 1245 N N . LYS A 1 161 ? 14.727 25.078 29.203 1 98.12 161 LYS A N 1
ATOM 1246 C CA . LYS A 1 161 ? 16.188 25.109 29.078 1 98.12 161 LYS A CA 1
ATOM 1247 C C . LYS A 1 161 ? 16.609 24.859 27.641 1 98.12 161 LYS A C 1
ATOM 1249 O O . LYS A 1 161 ? 16.078 23.984 26.969 1 98.12 161 LYS A O 1
ATOM 1254 N N . ALA A 1 162 ? 17.594 25.656 27.234 1 98.06 162 ALA A N 1
ATOM 1255 C CA . ALA A 1 162 ? 18.031 25.562 25.844 1 98.06 162 ALA A CA 1
ATOM 1256 C C . ALA A 1 162 ? 18.703 24.203 25.578 1 98.06 162 ALA A C 1
ATOM 1258 O O . ALA A 1 162 ? 19.438 23.703 26.422 1 98.06 162 ALA A O 1
ATOM 1259 N N . GLY A 1 163 ? 18.516 23.75 24.453 1 96.25 163 GLY A N 1
ATOM 1260 C CA . GLY A 1 163 ? 19.078 22.484 24.047 1 96.25 163 GLY A CA 1
ATOM 1261 C C . GLY A 1 163 ? 20.453 22.625 23.406 1 96.25 163 GLY A C 1
ATOM 1262 O O . GLY A 1 163 ? 21.125 23.641 23.578 1 96.25 163 GLY A O 1
ATOM 1263 N N . PRO A 1 164 ? 20.703 21.562 22.734 1 97.25 164 PRO A N 1
ATOM 1264 C CA . PRO A 1 164 ? 19.984 20.312 22.438 1 97.25 164 PRO A CA 1
ATOM 1265 C C . PRO A 1 164 ? 19.922 19.375 23.641 1 97.25 164 PRO A C 1
ATOM 1267 O O . PRO A 1 164 ? 20.828 19.359 24.469 1 97.25 164 PRO A O 1
ATOM 1270 N N . HIS A 1 165 ? 18.844 18.656 23.719 1 96.62 165 HIS A N 1
ATOM 1271 C CA . HIS A 1 165 ? 18.641 17.672 24.781 1 96.62 165 HIS A CA 1
ATOM 1272 C C . HIS A 1 165 ? 18.688 16.25 24.219 1 96.62 165 HIS A C 1
ATOM 1274 O O . HIS A 1 165 ? 18.5 16.047 23.016 1 96.62 165 HIS A O 1
ATOM 1280 N N . HIS A 1 166 ? 18.906 15.25 25.047 1 95.25 166 HIS A N 1
ATOM 1281 C CA . HIS A 1 166 ? 19.141 13.883 24.625 1 95.25 166 HIS A CA 1
ATOM 1282 C C . HIS A 1 166 ? 17.969 12.977 24.984 1 95.25 166 HIS A C 1
ATOM 1284 O O . HIS A 1 166 ? 18.094 11.75 24.953 1 95.25 166 HIS A O 1
ATOM 1290 N N . ALA A 1 167 ? 16.938 13.594 25.375 1 98.25 167 ALA A N 1
ATOM 1291 C CA . ALA A 1 167 ? 15.742 12.828 25.719 1 98.25 167 ALA A CA 1
ATOM 1292 C C . ALA A 1 167 ? 14.492 13.43 25.078 1 98.25 167 ALA A C 1
ATOM 1294 O O . ALA A 1 167 ? 14.484 14.609 24.719 1 98.25 167 ALA A O 1
ATOM 1295 N N . PHE A 1 168 ? 13.516 12.594 24.844 1 98.75 168 PHE A N 1
ATOM 1296 C CA . PHE A 1 168 ? 12.25 12.984 24.234 1 98.75 168 PHE A CA 1
ATOM 1297 C C . PHE A 1 168 ? 11.078 12.336 24.953 1 98.75 168 PHE A C 1
ATOM 1299 O O . PHE A 1 168 ? 11.047 11.117 25.125 1 98.75 168 PHE A O 1
ATOM 1306 N N . SER A 1 169 ? 10.227 13.125 25.406 1 98.44 169 SER A N 1
ATOM 1307 C CA . SER A 1 169 ? 9.031 12.641 26.078 1 98.44 169 SER A CA 1
ATOM 1308 C C . SER A 1 169 ? 7.766 13.117 25.375 1 98.44 169 SER A C 1
ATOM 1310 O O . SER A 1 169 ? 7.441 14.305 25.406 1 98.44 169 SER A O 1
ATOM 1312 N N . THR A 1 170 ? 7.07 12.18 24.844 1 97.25 170 THR A N 1
ATOM 1313 C CA . THR A 1 170 ? 5.793 12.5 24.219 1 97.25 170 THR A CA 1
ATOM 1314 C C . THR A 1 170 ? 4.836 13.133 25.234 1 97.25 170 THR A C 1
ATOM 1316 O O . THR A 1 170 ? 4.145 14.102 24.922 1 97.25 170 THR A O 1
ATOM 1319 N N . GLU A 1 171 ? 4.871 12.648 26.406 1 95.75 171 GLU A N 1
ATOM 1320 C CA . GLU A 1 171 ? 3.973 13.109 27.453 1 95.75 171 GLU A CA 1
ATOM 1321 C C . GLU A 1 171 ? 4.246 14.562 27.828 1 95.75 171 GLU A C 1
ATOM 1323 O O . GLU A 1 171 ? 3.314 15.328 28.078 1 95.75 171 GLU A O 1
ATOM 1328 N N . LEU A 1 172 ? 5.512 14.891 27.859 1 97.06 172 LEU A N 1
ATOM 1329 C CA . LEU A 1 172 ? 5.875 16.234 28.266 1 97.06 172 LEU A CA 1
ATOM 1330 C C . LEU A 1 172 ? 5.922 17.172 27.078 1 97.06 172 LEU A C 1
ATOM 1332 O O . LEU A 1 172 ? 6.047 18.391 27.234 1 97.06 172 LEU A O 1
ATOM 1336 N N . GLY A 1 173 ? 5.934 16.578 25.922 1 97.81 173 GLY A N 1
ATOM 1337 C CA . GLY A 1 173 ? 5.762 17.438 24.766 1 97.81 173 GLY A CA 1
ATOM 1338 C C . GLY A 1 173 ? 7.016 17.562 23.922 1 97.81 173 GLY A C 1
ATOM 1339 O O . GLY A 1 173 ? 7.148 18.5 23.125 1 97.81 173 GLY A O 1
ATOM 1340 N N . GLY A 1 174 ? 7.926 16.688 24.031 1 98.5 174 GLY A N 1
ATOM 1341 C CA . GLY A 1 174 ? 9.078 16.766 23.141 1 98.5 174 GLY A CA 1
ATOM 1342 C C . GLY A 1 174 ? 10.398 16.547 23.859 1 98.5 174 GLY A C 1
ATOM 1343 O O . GLY A 1 174 ? 10.523 15.633 24.688 1 98.5 174 GLY A O 1
ATOM 1344 N N . ALA A 1 175 ? 11.398 17.359 23.484 1 98.69 175 ALA A N 1
ATOM 1345 C CA . ALA A 1 175 ? 12.727 17.281 24.078 1 98.69 175 ALA A CA 1
ATOM 1346 C C . ALA A 1 175 ? 12.68 17.672 25.562 1 98.69 175 ALA A C 1
ATOM 1348 O O . ALA A 1 175 ? 11.969 18.594 25.938 1 98.69 175 ALA A O 1
ATOM 1349 N N . VAL A 1 176 ? 13.461 16.922 26.359 1 98.5 176 VAL A N 1
ATOM 1350 C CA . VAL A 1 176 ? 13.492 17.219 27.781 1 98.5 176 VAL A CA 1
ATOM 1351 C C . VAL A 1 176 ? 14.93 17.188 28.297 1 98.5 176 VAL A C 1
ATOM 1353 O O . VAL A 1 176 ? 15.727 16.359 27.844 1 98.5 176 VAL A O 1
ATOM 1356 N N . CYS A 1 177 ? 15.18 18.047 29.234 1 98 177 CYS A N 1
ATOM 1357 C CA . CYS A 1 177 ? 16.5 18.047 29.875 1 98 177 CYS A CA 1
ATOM 1358 C C . CYS A 1 177 ? 16.609 16.938 30.922 1 98 177 CYS A C 1
ATOM 1360 O O . CYS A 1 177 ? 15.617 16.266 31.219 1 98 177 CYS A O 1
ATOM 1362 N N . THR A 1 178 ? 17.844 16.797 31.422 1 96.88 178 THR A N 1
ATOM 1363 C CA . THR A 1 178 ? 18.125 15.734 32.375 1 96.88 178 THR A CA 1
ATOM 1364 C C . THR A 1 178 ? 17.234 15.867 33.625 1 96.88 178 THR A C 1
ATOM 1366 O O . THR A 1 178 ? 16.812 14.867 34.188 1 96.88 178 THR A O 1
ATOM 1369 N N . ASN A 1 179 ? 16.922 17.047 34.031 1 97.38 179 ASN A N 1
ATOM 1370 C CA . ASN A 1 179 ? 16.156 17.297 35.25 1 97.38 179 ASN A CA 1
ATOM 1371 C C . ASN A 1 179 ? 14.664 17.047 35.031 1 97.38 179 ASN A C 1
ATOM 1373 O O . ASN A 1 179 ? 13.945 16.703 35.969 1 97.38 179 ASN A O 1
ATOM 1377 N N . CYS A 1 180 ? 14.219 17.203 33.875 1 98.12 180 CYS A N 1
ATOM 1378 C CA . CYS A 1 180 ? 12.797 17.109 33.562 1 98.12 180 CYS A CA 1
ATOM 1379 C C . CYS A 1 180 ? 12.469 15.734 32.969 1 98.12 180 CYS A C 1
ATOM 1381 O O . CYS A 1 180 ? 11.297 15.414 32.75 1 98.12 180 CYS A O 1
ATOM 1383 N N . ARG A 1 181 ? 13.461 14.953 32.719 1 97.5 181 ARG A N 1
ATOM 1384 C CA . ARG A 1 181 ? 13.297 13.672 32.062 1 97.5 181 ARG A CA 1
ATOM 1385 C C . ARG A 1 181 ? 12.445 12.711 32.875 1 97.5 181 ARG A C 1
ATOM 1387 O O . ARG A 1 181 ? 12.867 12.266 33.938 1 97.5 181 ARG A O 1
ATOM 1394 N N . PRO A 1 182 ? 11.266 12.328 32.438 1 97.12 182 PRO A N 1
ATOM 1395 C CA . PRO A 1 182 ? 10.492 11.312 33.156 1 97.12 182 PRO A CA 1
ATOM 1396 C C . PRO A 1 182 ? 10.984 9.891 32.875 1 97.12 182 PRO A C 1
ATOM 1398 O O . PRO A 1 182 ? 11.719 9.664 31.922 1 97.12 182 PRO A O 1
ATOM 1401 N N . PRO A 1 183 ? 10.531 9.008 33.75 1 95.19 183 PRO A N 1
ATOM 1402 C CA . PRO A 1 183 ? 10.844 7.605 33.469 1 95.19 183 PRO A CA 1
ATOM 1403 C C . PRO A 1 183 ? 10.258 7.133 32.156 1 95.19 183 PRO A C 1
ATOM 1405 O O . PRO A 1 183 ? 9.117 7.477 31.812 1 95.19 183 PRO A O 1
ATOM 1408 N N . GLY A 1 184 ? 11.008 6.43 31.344 1 94.69 184 GLY A N 1
ATOM 1409 C CA . GLY A 1 184 ? 10.516 5.836 30.109 1 94.69 184 GLY A CA 1
ATOM 1410 C C . GLY A 1 184 ? 10.695 6.734 28.906 1 94.69 184 GLY A C 1
ATOM 1411 O O . GLY A 1 184 ? 10.352 6.352 27.781 1 94.69 184 GLY A O 1
ATOM 1412 N N . ALA A 1 185 ? 11.266 7.934 29.125 1 97.31 185 ALA A N 1
ATOM 1413 C CA . ALA A 1 185 ? 11.508 8.844 28 1 97.31 185 ALA A CA 1
ATOM 1414 C C . ALA A 1 185 ? 12.445 8.211 26.969 1 97.31 185 ALA A C 1
ATOM 1416 O O . ALA A 1 185 ? 13.375 7.488 27.328 1 97.31 185 ALA A O 1
ATOM 1417 N N . ASP A 1 186 ? 12.102 8.492 25.734 1 98.06 186 ASP A N 1
ATOM 1418 C CA . ASP A 1 186 ? 13 8.047 24.672 1 98.06 186 ASP A CA 1
ATOM 1419 C C . ASP A 1 186 ? 14.336 8.781 24.75 1 98.06 186 ASP A C 1
ATOM 1421 O O . ASP A 1 186 ? 14.43 9.867 25.328 1 98.06 186 ASP A O 1
ATOM 1425 N N . THR A 1 187 ? 15.422 8.117 24.219 1 97.56 187 THR A N 1
ATOM 1426 C CA . THR A 1 187 ? 16.75 8.719 24.219 1 97.56 187 THR A CA 1
ATOM 1427 C C . THR A 1 187 ? 17.344 8.75 22.812 1 97.56 187 THR A C 1
ATOM 1429 O O . THR A 1 187 ? 18.391 8.156 22.562 1 97.56 187 THR A O 1
ATOM 1432 N N . PRO A 1 188 ? 16.719 9.484 21.953 1 96.69 188 PRO A N 1
ATOM 1433 C CA . PRO A 1 188 ? 17.281 9.586 20.594 1 96.69 188 PRO A CA 1
ATOM 1434 C C . PRO A 1 188 ? 18.562 10.414 20.547 1 96.69 188 PRO A C 1
ATOM 1436 O O . PRO A 1 188 ? 18.734 11.336 21.344 1 96.69 188 PRO A O 1
ATOM 1439 N N . PRO A 1 189 ? 19.469 10.047 19.578 1 95.88 189 PRO A N 1
ATOM 1440 C CA . PRO A 1 189 ? 20.547 11 19.297 1 95.88 189 PRO A CA 1
ATOM 1441 C C . PRO A 1 189 ? 20.031 12.398 18.984 1 95.88 189 PRO A C 1
ATOM 1443 O O . PRO A 1 189 ? 18.953 12.547 18.391 1 95.88 189 PRO A O 1
ATOM 1446 N N . THR A 1 190 ? 20.828 13.453 19.359 1 95.94 190 THR A N 1
ATOM 1447 C CA . THR A 1 190 ? 20.406 14.828 19.141 1 95.94 190 THR A CA 1
ATOM 1448 C C . THR A 1 190 ? 20.188 15.102 17.656 1 95.94 190 THR A C 1
ATOM 1450 O O . THR A 1 190 ? 19.344 15.93 17.297 1 95.94 190 THR A O 1
ATOM 1453 N N . GLU A 1 191 ? 20.891 14.305 16.828 1 96.44 191 GLU A N 1
ATOM 1454 C CA . GLU A 1 191 ? 20.781 14.477 15.383 1 96.44 191 GLU A CA 1
ATOM 1455 C C . GLU A 1 191 ? 19.375 14.125 14.898 1 96.44 191 GLU A C 1
ATOM 1457 O O . GLU A 1 191 ? 18.906 14.688 13.914 1 96.44 191 GLU A O 1
ATOM 1462 N N . VAL A 1 192 ? 18.703 13.219 15.602 1 98.19 192 VAL A N 1
ATOM 1463 C CA . VAL A 1 192 ? 17.344 12.828 15.242 1 98.19 192 VAL A CA 1
ATOM 1464 C C . VAL A 1 192 ? 16.391 13.992 15.508 1 98.19 192 VAL A C 1
ATOM 1466 O O . VAL A 1 192 ? 15.555 14.32 14.656 1 98.19 192 VAL A O 1
ATOM 1469 N N . LEU A 1 193 ? 16.547 14.641 16.656 1 98.44 193 LEU A N 1
ATOM 1470 C CA . LEU A 1 193 ? 15.711 15.789 16.984 1 98.44 193 LEU A CA 1
ATOM 1471 C C . LEU A 1 193 ? 15.984 16.953 16.047 1 98.44 193 LEU A C 1
ATOM 1473 O O . LEU A 1 193 ? 15.062 17.688 15.664 1 98.44 193 LEU A O 1
ATOM 1477 N N . HIS A 1 194 ? 17.234 17.109 15.719 1 97.88 194 HIS A N 1
ATOM 1478 C CA . HIS A 1 194 ? 17.578 18.141 14.758 1 97.88 194 HIS A CA 1
ATOM 1479 C C . HIS A 1 194 ? 16.938 17.875 13.398 1 97.88 194 HIS A C 1
ATOM 1481 O O . HIS A 1 194 ? 16.438 18.797 12.758 1 97.88 194 HIS A O 1
ATOM 1487 N N . LEU A 1 195 ? 16.969 16.609 12.969 1 98.44 195 LEU A N 1
ATOM 1488 C CA . LEU A 1 195 ? 16.312 16.234 11.727 1 98.44 195 LEU A CA 1
ATOM 1489 C C . LEU A 1 195 ? 14.82 16.578 11.781 1 98.44 195 LEU A C 1
ATOM 1491 O O . LEU A 1 195 ? 14.289 17.188 10.859 1 98.44 195 LEU A O 1
ATOM 1495 N N . MET A 1 196 ? 14.195 16.188 12.844 1 98.75 196 MET A N 1
ATOM 1496 C CA . MET A 1 196 ? 12.773 16.484 13.016 1 98.75 196 MET A CA 1
ATOM 1497 C C . MET A 1 196 ? 12.523 18 12.977 1 98.75 196 MET A C 1
ATOM 1499 O O . MET A 1 196 ? 11.523 18.438 12.414 1 98.75 196 MET A O 1
ATOM 1503 N N . TRP A 1 197 ? 13.438 18.719 13.594 1 98.44 197 TRP A N 1
ATOM 1504 C CA . TRP A 1 197 ? 13.32 20.172 13.602 1 98.44 197 TRP A CA 1
ATOM 1505 C C . TRP A 1 197 ? 13.406 20.734 12.188 1 98.44 197 TRP A C 1
ATOM 1507 O O . TRP A 1 197 ? 12.594 21.594 11.805 1 98.44 197 TRP A O 1
ATOM 1517 N N . LEU A 1 198 ? 14.367 20.25 11.445 1 98.38 198 LEU A N 1
ATOM 1518 C CA . LEU A 1 198 ? 14.492 20.672 10.055 1 98.38 198 LEU A CA 1
ATOM 1519 C C . LEU A 1 198 ? 13.211 20.406 9.281 1 98.38 198 LEU A C 1
ATOM 1521 O O . LEU A 1 198 ? 12.711 21.266 8.562 1 98.38 198 LEU A O 1
ATOM 1525 N N . LEU A 1 199 ? 12.641 19.219 9.422 1 98.62 199 LEU A N 1
ATOM 1526 C CA . LEU A 1 199 ? 11.445 18.797 8.703 1 98.62 199 LEU A CA 1
ATOM 1527 C C . LEU A 1 199 ? 10.234 19.609 9.133 1 98.62 199 LEU A C 1
ATOM 1529 O O . LEU A 1 199 ? 9.422 20.016 8.297 1 98.62 199 LEU A O 1
ATOM 1533 N N . ALA A 1 200 ? 10.164 19.906 10.398 1 98.56 200 ALA A N 1
ATOM 1534 C CA . ALA A 1 200 ? 9.055 20.703 10.93 1 98.56 200 ALA A CA 1
ATOM 1535 C C . ALA A 1 200 ? 9.07 22.109 10.352 1 98.56 200 ALA A C 1
ATOM 1537 O O . ALA A 1 20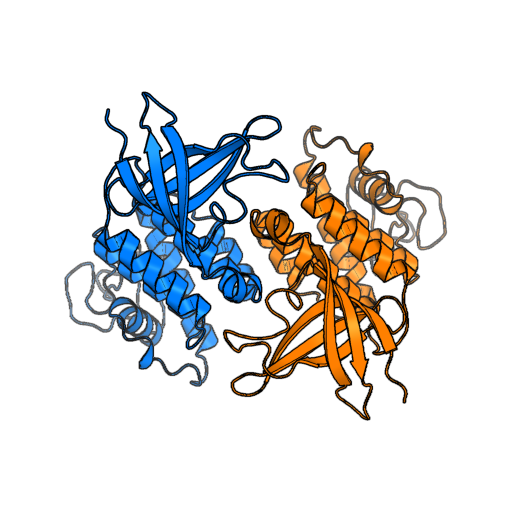0 ? 8.023 22.75 10.234 1 98.56 200 ALA A O 1
ATOM 1538 N N . HIS A 1 201 ? 10.211 22.531 9.992 1 97.75 201 HIS A N 1
ATOM 1539 C CA . HIS A 1 201 ? 10.359 23.922 9.539 1 97.75 201 HIS A CA 1
ATOM 1540 C C . HIS A 1 201 ? 10.523 23.984 8.023 1 97.75 201 HIS A C 1
ATOM 1542 O O . HIS A 1 201 ? 11.023 24.984 7.496 1 97.75 201 HIS A O 1
ATOM 1548 N N . GLY A 1 202 ? 10.227 22.922 7.324 1 96.69 202 GLY A N 1
ATOM 1549 C CA . GLY A 1 202 ? 10.164 22.922 5.871 1 96.69 202 GLY A CA 1
ATOM 1550 C C . GLY A 1 202 ? 11.539 22.922 5.219 1 96.69 202 GLY A C 1
ATOM 1551 O O . GLY A 1 202 ? 11.703 23.406 4.102 1 96.69 202 GLY A O 1
ATOM 1552 N N . ALA A 1 203 ? 12.523 22.406 5.922 1 97.5 203 ALA A N 1
ATOM 1553 C CA . ALA A 1 203 ? 13.891 22.422 5.422 1 97.5 203 ALA A CA 1
ATOM 1554 C C . ALA A 1 203 ? 14.297 21.062 4.867 1 97.5 203 ALA A C 1
ATOM 1556 O O . ALA A 1 203 ? 15.422 20.609 5.078 1 97.5 203 ALA A O 1
ATOM 1557 N N . LEU A 1 204 ? 13.383 20.438 4.203 1 96.19 204 LEU A N 1
ATOM 1558 C CA . LEU A 1 204 ? 13.625 19.125 3.623 1 96.19 204 LEU A CA 1
ATOM 1559 C C . LEU A 1 204 ? 14.844 19.156 2.701 1 96.19 204 LEU A C 1
ATOM 1561 O O . LEU A 1 204 ? 15.617 18.188 2.652 1 96.19 204 LEU A O 1
ATOM 1565 N N . GLU A 1 205 ? 15.07 20.219 2 1 95.44 205 GLU A N 1
ATOM 1566 C CA . GLU A 1 205 ? 16.141 20.359 1.021 1 95.44 205 GLU A CA 1
ATOM 1567 C C . GLU A 1 205 ? 17.516 20.359 1.7 1 95.44 205 GLU A C 1
ATOM 1569 O O . GLU A 1 205 ? 18.531 20.109 1.055 1 95.44 205 GLU A O 1
ATOM 1574 N N . THR A 1 206 ? 17.547 20.641 2.918 1 95.44 206 THR A N 1
ATOM 1575 C CA . THR A 1 206 ? 18.812 20.766 3.633 1 95.44 206 THR A CA 1
ATOM 1576 C C . THR A 1 206 ? 19.234 19.422 4.219 1 95.44 206 THR A C 1
ATOM 1578 O O . THR A 1 206 ? 20.344 19.281 4.727 1 95.44 206 THR A O 1
ATOM 1581 N N . VAL A 1 207 ? 18.375 18.406 4.145 1 96.62 207 VAL A N 1
ATOM 1582 C CA . VAL A 1 207 ? 18.641 17.109 4.758 1 96.62 207 VAL A CA 1
ATOM 1583 C C . VAL A 1 207 ? 19.578 16.297 3.869 1 96.62 207 VAL A C 1
ATOM 1585 O O . VAL A 1 207 ? 19.297 16.094 2.688 1 96.62 207 VAL A O 1
ATOM 1588 N N . ASP A 1 208 ? 20.688 15.898 4.391 1 93.19 208 ASP A N 1
ATOM 1589 C CA . ASP A 1 208 ? 21.641 15.031 3.699 1 93.19 208 ASP A CA 1
ATOM 1590 C C . ASP A 1 208 ? 21.297 13.555 3.928 1 93.19 208 ASP A C 1
ATOM 1592 O O . ASP A 1 208 ? 21.641 12.992 4.969 1 93.19 208 ASP A O 1
ATOM 1596 N N . THR A 1 209 ? 20.781 12.883 2.977 1 93.69 209 THR A N 1
ATOM 1597 C CA . THR A 1 209 ? 20.328 11.5 3.111 1 93.69 209 THR A CA 1
ATOM 1598 C C . THR A 1 209 ? 21.469 10.523 2.854 1 93.69 209 THR A C 1
ATOM 1600 O O . THR A 1 209 ? 21.297 9.312 2.994 1 93.69 209 THR A O 1
ATOM 1603 N N . SER A 1 210 ? 22.562 11 2.443 1 92.19 210 SER A N 1
ATOM 1604 C CA . SER A 1 210 ? 23.688 10.133 2.1 1 92.19 210 SER A CA 1
ATOM 1605 C C . SER A 1 210 ? 24.578 9.891 3.307 1 92.19 210 SER A C 1
ATOM 1607 O O . SER A 1 210 ? 25.5 9.055 3.25 1 92.19 210 SER A O 1
ATOM 1609 N N . ALA A 1 211 ? 24.359 10.562 4.414 1 91 211 ALA A N 1
ATOM 1610 C CA . ALA A 1 211 ? 25.172 10.438 5.617 1 91 211 ALA A CA 1
ATOM 1611 C C . ALA A 1 211 ? 25.125 9.023 6.176 1 91 211 ALA A C 1
ATOM 1613 O O . ALA A 1 211 ? 24.062 8.375 6.141 1 91 211 ALA A O 1
ATOM 1614 N N . SER A 1 212 ? 26.203 8.578 6.656 1 91.19 212 SER A N 1
ATOM 1615 C CA . SER A 1 212 ? 26.25 7.285 7.324 1 91.19 212 SER A CA 1
ATOM 1616 C C . SER A 1 212 ? 25.266 7.23 8.484 1 91.19 212 SER A C 1
ATOM 1618 O O . SER A 1 212 ? 25.156 8.18 9.258 1 91.19 212 SER A O 1
ATOM 1620 N N . GLY A 1 213 ? 24.469 6.207 8.586 1 94 213 GLY A N 1
ATOM 1621 C CA . GLY A 1 213 ? 23.531 6.031 9.68 1 94 213 GLY A CA 1
ATOM 1622 C C . GLY A 1 213 ? 22.203 6.742 9.453 1 94 213 GLY A C 1
ATOM 1623 O O . GLY A 1 213 ? 21.344 6.758 10.336 1 94 213 GLY A O 1
ATOM 1624 N N . PHE A 1 214 ? 22.062 7.348 8.352 1 96.12 214 PHE A N 1
ATOM 1625 C CA . PHE A 1 214 ? 20.891 8.164 8.086 1 96.12 214 PHE A CA 1
ATOM 1626 C C . PHE A 1 214 ? 19.609 7.336 8.188 1 96.12 214 PHE A C 1
ATOM 1628 O O . PHE A 1 214 ? 18.594 7.812 8.68 1 96.12 214 PHE A O 1
ATOM 1635 N N . GLU A 1 215 ? 19.688 6.129 7.742 1 96.06 215 GLU A N 1
ATOM 1636 C CA . GLU A 1 215 ? 18.516 5.277 7.766 1 96.06 215 GLU A CA 1
ATOM 1637 C C . GLU A 1 215 ? 17.984 5.094 9.188 1 96.06 215 GLU A C 1
ATOM 1639 O O . GLU A 1 215 ? 16.781 5.176 9.43 1 96.06 215 GLU A O 1
ATOM 1644 N N . ALA A 1 216 ? 18.906 4.852 10.031 1 95.94 216 ALA A N 1
ATOM 1645 C CA . ALA A 1 216 ? 18.516 4.688 11.43 1 95.94 216 ALA A CA 1
ATOM 1646 C C . ALA A 1 216 ? 17.938 5.98 11.992 1 95.94 216 ALA A C 1
ATOM 1648 O O . ALA A 1 216 ? 16.969 5.957 12.758 1 95.94 216 ALA A O 1
ATOM 1649 N N . MET A 1 217 ? 18.562 7.094 11.672 1 96.62 217 MET A N 1
ATOM 1650 C CA . MET A 1 217 ? 18.094 8.398 12.133 1 96.62 217 MET A CA 1
ATOM 1651 C C . MET A 1 217 ? 16.688 8.688 11.617 1 96.62 217 MET A C 1
ATOM 1653 O O . MET A 1 217 ? 15.82 9.109 12.383 1 96.62 217 MET A O 1
ATOM 1657 N N . ALA A 1 218 ? 16.469 8.414 10.344 1 97.56 218 ALA A N 1
ATOM 1658 C CA . ALA A 1 218 ? 15.164 8.625 9.727 1 97.56 218 ALA A CA 1
ATOM 1659 C C . ALA A 1 218 ? 14.102 7.738 10.375 1 97.56 218 ALA A C 1
ATOM 1661 O O . ALA A 1 218 ? 12.969 8.18 10.609 1 97.56 218 ALA A O 1
ATOM 1662 N N . ALA A 1 219 ? 14.453 6.547 10.648 1 97.31 219 ALA A N 1
ATOM 1663 C CA . ALA A 1 219 ? 13.531 5.621 11.305 1 97.31 219 ALA A CA 1
ATOM 1664 C C . ALA A 1 219 ? 13.125 6.133 12.688 1 97.31 219 ALA A C 1
ATOM 1666 O O . ALA A 1 219 ? 11.945 6.102 13.047 1 97.31 219 ALA A O 1
ATOM 1667 N N . GLN A 1 220 ? 14.086 6.578 13.391 1 97.44 220 GLN A N 1
ATOM 1668 C CA . GLN A 1 220 ? 13.797 7.094 14.727 1 97.44 220 GLN A CA 1
ATOM 1669 C C . GLN A 1 220 ? 12.914 8.344 14.656 1 97.44 220 GLN A C 1
ATOM 1671 O O . GLN A 1 220 ? 12.008 8.508 15.469 1 97.44 220 GLN A O 1
ATOM 1676 N N . ALA A 1 221 ? 13.211 9.188 13.711 1 98.25 221 ALA A N 1
ATOM 1677 C CA . ALA A 1 221 ? 12.375 10.375 13.523 1 98.25 221 ALA A CA 1
ATOM 1678 C C . ALA A 1 221 ? 10.93 9.984 13.219 1 98.25 221 ALA A C 1
ATOM 1680 O O . ALA A 1 221 ? 9.992 10.578 13.766 1 98.25 221 ALA A O 1
ATOM 1681 N N . ARG A 1 222 ? 10.75 9.023 12.367 1 98.06 222 ARG A N 1
ATOM 1682 C CA . ARG A 1 222 ? 9.422 8.539 12.023 1 98.06 222 ARG A CA 1
ATOM 1683 C C . ARG A 1 222 ? 8.703 7.984 13.25 1 98.06 222 ARG A C 1
ATOM 1685 O O . ARG A 1 222 ? 7.535 8.289 13.477 1 98.06 222 ARG A O 1
ATOM 1692 N N . ILE A 1 223 ? 9.438 7.254 14.031 1 97.31 223 ILE A N 1
ATOM 1693 C CA . ILE A 1 223 ? 8.875 6.605 15.211 1 97.31 223 ILE A CA 1
ATOM 1694 C C . ILE A 1 223 ? 8.445 7.664 16.219 1 97.31 223 ILE A C 1
ATOM 1696 O O . ILE A 1 223 ? 7.324 7.625 16.734 1 97.31 223 ILE A O 1
ATOM 1700 N N . LEU A 1 224 ? 9.297 8.586 16.516 1 98.31 224 LEU A N 1
ATOM 1701 C CA . LEU A 1 224 ? 8.992 9.617 17.5 1 98.31 224 LEU A CA 1
ATOM 1702 C C . LEU A 1 224 ? 7.836 10.492 17.031 1 98.31 224 LEU A C 1
ATOM 1704 O O . LEU A 1 224 ? 6.969 10.867 17.828 1 98.31 224 LEU A O 1
ATOM 1708 N N . THR A 1 225 ? 7.871 10.82 15.773 1 98.62 225 THR A N 1
ATOM 1709 C CA . THR A 1 225 ? 6.801 11.625 15.195 1 98.62 225 THR A CA 1
ATOM 1710 C C . THR A 1 225 ? 5.457 10.906 15.312 1 98.62 225 THR A C 1
ATOM 1712 O O . THR A 1 225 ? 4.473 11.5 15.758 1 98.62 225 THR A O 1
ATOM 1715 N N . ALA A 1 226 ? 5.418 9.664 14.922 1 98.31 226 ALA A N 1
ATOM 1716 C CA . ALA A 1 226 ? 4.203 8.867 14.992 1 98.31 226 ALA A CA 1
ATOM 1717 C C . ALA A 1 226 ? 3.705 8.75 16.438 1 98.31 226 ALA A C 1
ATOM 1719 O O . ALA A 1 226 ? 2.508 8.891 16.688 1 98.31 226 ALA A O 1
ATOM 1720 N N . LYS A 1 227 ? 4.652 8.484 17.266 1 97.94 227 LYS A N 1
ATOM 1721 C CA . LYS A 1 227 ? 4.312 8.359 18.688 1 97.94 227 LYS A CA 1
ATOM 1722 C C . LYS A 1 227 ? 3.682 9.641 19.219 1 97.94 227 LYS A C 1
ATOM 1724 O O . LYS A 1 227 ? 2.662 9.602 19.906 1 97.94 227 LYS A O 1
ATOM 1729 N N . HIS A 1 228 ? 4.262 10.75 18.938 1 98.56 228 HIS A N 1
ATOM 1730 C CA . HIS A 1 228 ? 3.762 12.047 19.406 1 98.56 228 HIS A CA 1
ATOM 1731 C C . HIS A 1 228 ? 2.379 12.336 18.828 1 98.56 228 HIS A C 1
ATOM 1733 O O . HIS A 1 228 ? 1.479 12.766 19.547 1 98.56 228 HIS A O 1
ATOM 1739 N N . LEU A 1 229 ? 2.197 12.078 17.547 1 98.62 229 LEU A N 1
ATOM 1740 C CA . LEU A 1 229 ? 0.907 12.281 16.906 1 98.62 229 LEU A CA 1
ATOM 1741 C C . LEU A 1 229 ? -0.176 11.445 17.578 1 98.62 229 LEU A C 1
ATOM 1743 O O . LEU A 1 229 ? -1.239 11.961 17.922 1 98.62 229 LEU A O 1
ATOM 1747 N N . GLN A 1 230 ? 0.113 10.195 17.734 1 98.06 230 GLN A N 1
ATOM 1748 C CA . GLN A 1 230 ? -0.88 9.258 18.234 1 98.06 230 GLN A CA 1
ATOM 1749 C C . GLN A 1 230 ? -1.22 9.555 19.703 1 98.06 230 GLN A C 1
ATOM 1751 O O . GLN A 1 230 ? -2.354 9.344 20.125 1 98.06 230 GLN A O 1
ATOM 1756 N N . HIS A 1 231 ? -0.241 10.023 20.438 1 97.75 231 HIS A N 1
ATOM 1757 C CA . HIS A 1 231 ? -0.488 10.484 21.797 1 97.75 231 HIS A CA 1
ATOM 1758 C C . HIS A 1 231 ? -1.55 11.578 21.828 1 97.75 231 HIS A C 1
ATOM 1760 O O . HIS A 1 231 ? -2.486 11.516 22.625 1 97.75 231 HIS A O 1
ATOM 1766 N N . HIS A 1 232 ? -1.432 12.523 20.984 1 97.75 232 HIS A N 1
ATOM 1767 C CA . HIS A 1 232 ? -2.355 13.648 20.969 1 97.75 232 HIS A CA 1
ATOM 1768 C C . HIS A 1 232 ? -3.707 13.242 20.391 1 97.75 232 HIS A C 1
ATOM 1770 O O . HIS A 1 232 ? -4.75 13.742 20.828 1 97.75 232 HIS A O 1
ATOM 1776 N N . LEU A 1 233 ? -3.695 12.359 19.391 1 97.25 233 LEU A N 1
ATOM 1777 C CA . LEU A 1 233 ? -4.934 11.883 18.781 1 97.25 233 LEU A CA 1
ATOM 1778 C C . LEU A 1 233 ? -5.695 10.977 19.75 1 97.25 233 LEU A C 1
ATOM 1780 O O . LEU A 1 233 ? -6.918 10.844 19.656 1 97.25 233 LEU A O 1
ATOM 1784 N N . GLY A 1 234 ? -5 10.344 20.672 1 96.81 234 GLY A N 1
ATOM 1785 C CA . GLY A 1 234 ? -5.598 9.375 21.578 1 96.81 234 GLY A CA 1
ATOM 1786 C C . GLY A 1 234 ? -5.973 8.07 20.906 1 96.81 234 GLY A C 1
ATOM 1787 O O . GLY A 1 234 ? -6.766 7.297 21.438 1 96.81 234 GLY A O 1
ATOM 1788 N N . ARG A 1 235 ? -5.508 7.867 19.656 1 93.88 235 ARG A N 1
ATOM 1789 C CA . ARG A 1 235 ? -5.785 6.637 18.922 1 93.88 235 ARG A CA 1
ATOM 1790 C C . ARG A 1 235 ? -4.715 6.379 17.875 1 93.88 235 ARG A C 1
ATOM 1792 O O . ARG A 1 235 ? -3.965 7.289 17.5 1 93.88 235 ARG A O 1
ATOM 1799 N N . ARG A 1 236 ? -4.66 5.23 17.422 1 93.06 236 ARG A N 1
ATOM 1800 C CA . ARG A 1 236 ? -3.691 4.809 16.422 1 93.06 236 ARG A CA 1
ATOM 1801 C C . ARG A 1 236 ? -4.09 5.309 15.031 1 93.06 236 ARG A C 1
ATOM 1803 O O . ARG A 1 236 ? -5.281 5.418 14.727 1 93.06 236 ARG A O 1
ATOM 1810 N N . VAL A 1 237 ? -3.143 5.629 14.266 1 95.31 237 VAL A N 1
ATOM 1811 C CA . VAL A 1 237 ? -3.299 5.879 12.836 1 95.31 237 VAL A CA 1
ATOM 1812 C C . VAL A 1 237 ? -2.844 4.656 12.039 1 95.31 237 VAL A C 1
ATOM 1814 O O . VAL A 1 237 ? -1.644 4.406 11.914 1 95.31 237 VAL A O 1
ATOM 1817 N N . ARG A 1 238 ? -3.725 3.965 11.461 1 92.81 238 ARG A N 1
ATOM 1818 C CA . ARG A 1 238 ? -3.473 2.658 10.859 1 92.81 238 ARG A CA 1
ATOM 1819 C C . ARG A 1 238 ? -2.51 2.773 9.688 1 92.81 238 ARG A C 1
ATOM 1821 O O . ARG A 1 238 ? -1.651 1.911 9.492 1 92.81 238 ARG A O 1
ATOM 1828 N N . ALA A 1 239 ? -2.68 3.779 8.883 1 94.94 239 ALA A N 1
ATOM 1829 C CA . ALA A 1 239 ? -1.894 3.932 7.664 1 94.94 239 ALA A CA 1
ATOM 1830 C C . ALA A 1 239 ? -0.407 4.066 7.984 1 94.94 239 ALA A C 1
ATOM 1832 O O . ALA A 1 239 ? 0.443 3.811 7.129 1 94.94 239 ALA A O 1
ATOM 1833 N N . LEU A 1 240 ? -0.056 4.508 9.219 1 96.06 240 LEU A N 1
ATOM 1834 C CA . LEU A 1 240 ? 1.351 4.617 9.594 1 96.06 240 LEU A CA 1
ATOM 1835 C C . LEU A 1 240 ? 1.987 3.236 9.711 1 96.06 240 LEU A C 1
ATOM 1837 O O . LEU A 1 240 ? 3.195 3.086 9.516 1 96.06 240 LEU A O 1
ATOM 1841 N N . GLU A 1 241 ? 1.169 2.23 10.008 1 92.5 241 GLU A N 1
ATOM 1842 C CA . GLU A 1 241 ? 1.657 0.854 10 1 92.5 241 GLU A CA 1
ATOM 1843 C C . GLU A 1 241 ? 1.986 0.395 8.586 1 92.5 241 GLU A C 1
ATOM 1845 O O . GLU A 1 241 ? 2.912 -0.391 8.375 1 92.5 241 GLU A O 1
ATOM 1850 N N . TYR A 1 242 ? 1.193 0.902 7.594 1 93.62 242 TYR A N 1
ATOM 1851 C CA . TYR A 1 242 ? 1.472 0.619 6.191 1 93.62 242 TYR A CA 1
ATOM 1852 C C . TYR A 1 242 ? 2.836 1.165 5.785 1 93.62 242 TYR A C 1
ATOM 1854 O O . TYR A 1 242 ? 3.602 0.489 5.094 1 93.62 242 TYR A O 1
ATOM 1862 N N . VAL A 1 243 ? 3.119 2.33 6.273 1 95.5 243 VAL A N 1
ATOM 1863 C CA . VAL A 1 243 ? 4.375 3.004 5.965 1 95.5 243 VAL A CA 1
ATOM 1864 C C . VAL A 1 243 ? 5.543 2.225 6.566 1 95.5 243 VAL A C 1
ATOM 1866 O O . VAL A 1 243 ? 6.551 1.987 5.898 1 95.5 243 VAL A O 1
ATOM 1869 N N . ASP A 1 244 ? 5.383 1.729 7.75 1 92.44 244 ASP A N 1
ATOM 1870 C CA . ASP A 1 244 ? 6.453 1.054 8.477 1 92.44 244 ASP A CA 1
ATOM 1871 C C . ASP A 1 244 ? 6.836 -0.259 7.797 1 92.44 244 ASP A C 1
ATOM 1873 O O . ASP A 1 244 ? 7.996 -0.676 7.848 1 92.44 244 ASP A O 1
ATOM 1877 N N . ALA A 1 245 ? 5.902 -0.813 7.129 1 89.69 245 ALA A N 1
ATOM 1878 C CA . ALA A 1 245 ? 6.145 -2.094 6.469 1 89.69 245 ALA A CA 1
ATOM 1879 C C . ALA A 1 245 ? 7.215 -1.959 5.391 1 89.69 245 ALA A C 1
ATOM 1881 O O . ALA A 1 245 ? 7.969 -2.9 5.133 1 89.69 245 ALA A O 1
ATOM 1882 N N . PHE A 1 246 ? 7.332 -0.801 4.777 1 89.94 246 PHE A N 1
ATOM 1883 C CA . PHE A 1 246 ? 8.312 -0.563 3.727 1 89.94 246 PHE A CA 1
ATOM 1884 C C . PHE A 1 246 ? 9.672 -0.226 4.324 1 89.94 246 PHE A C 1
ATOM 1886 O O . PHE A 1 246 ? 10.711 -0.625 3.783 1 89.94 246 PHE A O 1
ATOM 1893 N N . TRP A 1 247 ? 9.68 0.471 5.418 1 88.88 247 TRP A N 1
ATOM 1894 C CA . TRP A 1 247 ? 10.914 1.083 5.895 1 88.88 247 TRP A CA 1
ATOM 1895 C C . TRP A 1 247 ? 11.508 0.284 7.055 1 88.88 247 TRP A C 1
ATOM 1897 O O . TRP A 1 247 ? 12.594 0.595 7.535 1 88.88 247 TRP A O 1
ATOM 1907 N N . GLU A 1 248 ? 10.82 -0.717 7.582 1 80 248 GLU A N 1
ATOM 1908 C CA . GLU A 1 248 ? 11.375 -1.607 8.594 1 80 248 GLU A CA 1
ATOM 1909 C C . GLU A 1 248 ? 12.281 -2.664 7.969 1 80 248 GLU A C 1
ATOM 1911 O O . GLU A 1 248 ? 12.008 -3.148 6.871 1 80 248 GLU A O 1
ATOM 1916 N N . MET B 1 1 ? 16.672 -10.594 -33.906 1 82.56 1 MET B N 1
ATOM 1917 C CA . MET B 1 1 ? 15.438 -10.945 -33.219 1 82.56 1 MET B CA 1
ATOM 1918 C C . MET B 1 1 ? 14.266 -10.102 -33.719 1 82.56 1 MET B C 1
ATOM 1920 O O . MET B 1 1 ? 14.445 -8.938 -34.062 1 82.56 1 MET B O 1
ATOM 1924 N N . GLU B 1 2 ? 13.039 -10.594 -34.062 1 93.12 2 GLU B N 1
ATOM 1925 C CA . GLU B 1 2 ? 11.922 -9.891 -34.688 1 93.12 2 GLU B CA 1
ATOM 1926 C C . GLU B 1 2 ? 10.984 -9.305 -33.656 1 93.12 2 GLU B C 1
ATOM 1928 O O . GLU B 1 2 ? 10.758 -9.906 -32.594 1 93.12 2 GLU B O 1
ATOM 1933 N N . PRO B 1 3 ? 10.578 -8.133 -34.031 1 96.69 3 PRO B N 1
ATOM 1934 C CA . PRO B 1 3 ? 9.562 -7.57 -33.125 1 96.69 3 PRO B CA 1
ATOM 1935 C C . PRO B 1 3 ? 8.359 -8.492 -32.938 1 96.69 3 PRO B C 1
ATOM 1937 O O . PRO B 1 3 ? 8.031 -9.266 -33.844 1 96.69 3 PRO B O 1
ATOM 1940 N N . TYR B 1 4 ? 7.777 -8.398 -31.859 1 97.5 4 TYR B N 1
ATOM 1941 C CA . TYR B 1 4 ? 6.609 -9.227 -31.578 1 97.5 4 TYR B CA 1
ATOM 1942 C C . TYR B 1 4 ? 5.633 -8.5 -30.656 1 97.5 4 TYR B C 1
ATOM 1944 O O . TYR B 1 4 ? 5.977 -7.48 -30.062 1 97.5 4 TYR B O 1
ATOM 1952 N N . ARG B 1 5 ? 4.426 -9.008 -30.656 1 97.88 5 ARG B N 1
ATOM 1953 C CA . ARG B 1 5 ? 3.398 -8.57 -29.719 1 97.88 5 ARG B CA 1
ATOM 1954 C C . ARG B 1 5 ? 3.123 -9.648 -28.672 1 97.88 5 ARG B C 1
ATOM 1956 O O . ARG B 1 5 ? 3.262 -10.836 -28.953 1 97.88 5 ARG B O 1
ATOM 1963 N N . ASP B 1 6 ? 2.756 -9.227 -27.484 1 98.38 6 ASP B N 1
ATOM 1964 C CA . ASP B 1 6 ? 2.439 -10.148 -26.391 1 98.38 6 ASP B CA 1
ATOM 1965 C C . ASP B 1 6 ? 1.558 -9.477 -25.344 1 98.38 6 ASP B C 1
ATOM 1967 O O . ASP B 1 6 ? 1.551 -8.242 -25.234 1 98.38 6 ASP B O 1
ATOM 1971 N N . ARG B 1 7 ? 0.698 -10.227 -24.688 1 98.69 7 ARG B N 1
ATOM 1972 C CA . ARG B 1 7 ? 0.041 -9.719 -23.484 1 98.69 7 ARG B CA 1
ATOM 1973 C C . ARG B 1 7 ? 1.039 -9.562 -22.344 1 98.69 7 ARG B C 1
ATOM 1975 O O . ARG B 1 7 ? 1.932 -10.391 -22.172 1 98.69 7 ARG B O 1
ATOM 1982 N N . ALA B 1 8 ? 0.855 -8.445 -21.578 1 98.69 8 ALA B N 1
ATOM 1983 C CA . ALA B 1 8 ? 1.852 -8.227 -20.531 1 98.69 8 ALA B CA 1
ATOM 1984 C C . ALA B 1 8 ? 1.244 -7.504 -19.328 1 98.69 8 ALA B C 1
ATOM 1986 O O . ALA B 1 8 ? 0.275 -6.754 -19.484 1 98.69 8 ALA B O 1
ATOM 1987 N N . LEU B 1 9 ? 1.763 -7.781 -18.203 1 98.5 9 LEU B N 1
ATOM 1988 C CA . LEU B 1 9 ? 1.558 -7.051 -16.953 1 98.5 9 LEU B CA 1
ATOM 1989 C C . LEU B 1 9 ? 2.842 -6.355 -16.516 1 98.5 9 LEU B C 1
ATOM 1991 O O . LEU B 1 9 ? 3.93 -6.926 -16.625 1 98.5 9 LEU B O 1
ATOM 1995 N N . VAL B 1 10 ? 2.725 -5.148 -16.109 1 97.62 10 VAL B N 1
ATOM 1996 C CA . VAL B 1 10 ? 3.883 -4.461 -15.547 1 97.62 10 VAL B CA 1
ATOM 1997 C C . VAL B 1 10 ? 4.152 -4.977 -14.133 1 97.62 10 VAL B C 1
ATOM 1999 O O . VAL B 1 10 ? 3.258 -4.98 -13.289 1 97.62 10 VAL B O 1
ATOM 2002 N N . VAL B 1 11 ? 5.406 -5.414 -13.836 1 96.56 11 VAL B N 1
ATOM 2003 C CA . VAL B 1 11 ? 5.715 -5.93 -12.5 1 96.56 11 VAL B CA 1
ATOM 2004 C C . VAL B 1 11 ? 6.621 -4.949 -11.766 1 96.56 11 VAL B C 1
ATOM 2006 O O . VAL B 1 11 ? 6.625 -4.902 -10.531 1 96.56 11 VAL B O 1
ATOM 2009 N N . ARG B 1 12 ? 7.461 -4.227 -12.539 1 94 12 ARG B N 1
ATOM 2010 C CA . ARG B 1 12 ? 8.344 -3.217 -11.969 1 94 12 ARG B CA 1
ATOM 2011 C C . ARG B 1 12 ? 8.625 -2.102 -12.969 1 94 12 ARG B C 1
ATOM 2013 O O . ARG B 1 12 ? 8.523 -2.309 -14.18 1 94 12 ARG B O 1
ATOM 2020 N N . ARG B 1 13 ? 8.914 -0.986 -12.5 1 94.12 13 ARG B N 1
ATOM 2021 C CA . ARG B 1 13 ? 9.336 0.148 -13.312 1 94.12 13 ARG B CA 1
ATOM 2022 C C . ARG B 1 13 ? 10.516 0.872 -12.68 1 94.12 13 ARG B C 1
ATOM 2024 O O . ARG B 1 13 ? 10.594 0.992 -11.453 1 94.12 13 ARG B O 1
ATOM 2031 N N . TYR B 1 14 ? 11.391 1.354 -13.492 1 93.5 14 TYR B N 1
ATOM 2032 C CA . TYR B 1 14 ? 12.539 2.146 -13.062 1 93.5 14 TYR B CA 1
ATOM 2033 C C . TYR B 1 14 ? 12.672 3.41 -13.906 1 93.5 14 TYR B C 1
ATOM 2035 O O . TYR B 1 14 ? 12.523 3.365 -15.133 1 93.5 14 TYR B O 1
ATOM 2043 N N . ASP B 1 15 ? 12.945 4.48 -13.234 1 90.69 15 ASP B N 1
ATOM 2044 C CA . ASP B 1 15 ? 13.211 5.707 -13.984 1 90.69 15 ASP B CA 1
ATOM 2045 C C . ASP B 1 15 ? 14.539 5.613 -14.734 1 90.69 15 ASP B C 1
ATOM 2047 O O . ASP B 1 15 ? 15.516 5.074 -14.211 1 90.69 15 ASP B O 1
ATOM 2051 N N . LEU B 1 16 ? 14.508 6.02 -15.938 1 95 16 LEU B N 1
ATOM 2052 C CA . LEU B 1 16 ? 15.688 6.074 -16.797 1 95 16 LEU B CA 1
ATOM 2053 C C . LEU B 1 16 ? 15.844 7.457 -17.422 1 95 16 LEU B C 1
ATOM 2055 O O . LEU B 1 16 ? 15.055 7.832 -18.297 1 95 16 LEU B O 1
ATOM 2059 N N . GLY B 1 17 ? 16.797 8.188 -16.953 1 93.06 17 GLY B N 1
ATOM 2060 C CA . GLY B 1 17 ? 16.953 9.547 -17.453 1 93.06 17 GLY B CA 1
ATOM 2061 C C . GLY B 1 17 ? 15.797 10.453 -17.078 1 93.06 17 GLY B C 1
ATOM 2062 O O . GLY B 1 17 ? 15.219 10.312 -15.992 1 93.06 17 GLY B O 1
ATOM 2063 N N . GLU B 1 18 ? 15.508 11.484 -17.828 1 91.06 18 GLU B N 1
ATOM 2064 C CA . GLU B 1 18 ? 14.523 12.508 -17.5 1 91.06 18 GLU B CA 1
ATOM 2065 C C . GLU B 1 18 ? 13.117 12.086 -17.906 1 91.06 18 GLU B C 1
ATOM 2067 O O . GLU B 1 18 ? 12.148 12.383 -17.219 1 91.06 18 GLU B O 1
ATOM 2072 N N . ALA B 1 19 ? 13.07 11.32 -19.047 1 94.75 19 ALA B N 1
ATOM 2073 C CA . ALA B 1 19 ? 11.742 11.148 -19.625 1 94.75 19 ALA B CA 1
ATOM 2074 C C . ALA B 1 19 ? 11.414 9.664 -19.812 1 94.75 19 ALA B C 1
ATOM 2076 O O . ALA B 1 19 ? 10.258 9.305 -20.062 1 94.75 19 ALA B O 1
ATOM 2077 N N . ASP B 1 20 ? 12.422 8.711 -19.703 1 96.38 20 ASP B N 1
ATOM 2078 C CA . ASP B 1 20 ? 12.219 7.309 -20.047 1 96.38 20 ASP B CA 1
ATOM 2079 C C . ASP B 1 20 ? 12.062 6.453 -18.781 1 96.38 20 ASP B C 1
ATOM 2081 O O . ASP B 1 20 ? 12.344 6.914 -17.688 1 96.38 20 ASP B O 1
ATOM 2085 N N . ARG B 1 21 ? 11.516 5.215 -18.984 1 96.44 21 ARG B N 1
ATOM 2086 C CA . ARG B 1 21 ? 11.492 4.207 -17.922 1 96.44 21 ARG B CA 1
ATOM 2087 C C . ARG B 1 21 ? 11.906 2.842 -18.469 1 96.44 21 ARG B C 1
ATOM 2089 O O . ARG B 1 21 ? 11.641 2.52 -19.625 1 96.44 21 ARG B O 1
ATOM 2096 N N . ILE B 1 22 ? 12.664 2.162 -17.641 1 97.62 22 ILE B N 1
ATOM 2097 C CA . ILE B 1 22 ? 12.758 0.721 -17.844 1 97.62 22 ILE B CA 1
ATOM 2098 C C . ILE B 1 22 ? 11.539 0.035 -17.234 1 97.62 22 ILE B C 1
ATOM 2100 O O . ILE B 1 22 ? 11.219 0.25 -16.062 1 97.62 22 ILE B O 1
ATOM 2104 N N . ILE B 1 23 ? 10.859 -0.698 -18.031 1 97.5 23 ILE B N 1
ATOM 2105 C CA . ILE B 1 23 ? 9.688 -1.439 -17.578 1 97.5 23 ILE B CA 1
ATOM 2106 C C . ILE B 1 23 ? 10 -2.934 -17.547 1 97.5 23 ILE B C 1
ATOM 2108 O O . ILE B 1 23 ? 10.539 -3.477 -18.516 1 97.5 23 ILE B O 1
ATOM 2112 N N . VAL B 1 24 ? 9.781 -3.576 -16.438 1 97.5 24 VAL B N 1
ATOM 2113 C CA . VAL B 1 24 ? 9.828 -5.031 -16.344 1 97.5 24 VAL B CA 1
ATOM 2114 C C . VAL B 1 24 ? 8.43 -5.605 -16.531 1 97.5 24 VAL B C 1
ATOM 2116 O O . VAL B 1 24 ? 7.516 -5.32 -15.758 1 97.5 24 VAL B O 1
ATOM 2119 N N . LEU B 1 25 ? 8.273 -6.375 -17.594 1 97.94 25 LEU B N 1
ATOM 2120 C CA . LEU B 1 25 ? 6.988 -6.93 -18 1 97.94 25 LEU B CA 1
ATOM 2121 C C . LEU B 1 25 ? 6.941 -8.43 -17.734 1 97.94 25 LEU B C 1
ATOM 2123 O O . LEU B 1 25 ? 7.898 -9.148 -18.031 1 97.94 25 LEU B O 1
ATOM 2127 N N . PHE B 1 26 ? 5.906 -8.875 -17.094 1 98.5 26 PHE B N 1
ATOM 2128 C CA . PHE B 1 26 ? 5.539 -10.289 -17.172 1 98.5 26 PHE B CA 1
ATOM 2129 C C . PHE B 1 26 ? 4.656 -10.555 -18.391 1 98.5 26 PHE B C 1
ATOM 2131 O O . PHE B 1 26 ? 3.463 -10.25 -18.375 1 98.5 26 PHE B O 1
ATOM 2138 N N . THR B 1 27 ? 5.305 -11.062 -19.453 1 98.25 27 THR B N 1
ATOM 2139 C CA . THR B 1 27 ? 4.594 -11.328 -20.688 1 98.25 27 THR B CA 1
ATOM 2140 C C . THR B 1 27 ? 4.055 -12.758 -20.719 1 98.25 27 THR B C 1
ATOM 2142 O O . THR B 1 27 ? 4.637 -13.656 -20.109 1 98.25 27 THR B O 1
ATOM 2145 N N . ARG B 1 28 ? 2.943 -12.93 -21.375 1 98.12 28 ARG B N 1
ATOM 2146 C CA . ARG B 1 28 ? 2.268 -14.227 -21.359 1 98.12 28 ARG B CA 1
ATOM 2147 C C . ARG B 1 28 ? 3.111 -15.281 -22.062 1 98.12 28 ARG B C 1
ATOM 2149 O O . ARG B 1 28 ? 3.271 -16.391 -21.562 1 98.12 28 ARG B O 1
ATOM 2156 N N . ASP B 1 29 ? 3.811 -14.938 -23.156 1 97.56 29 ASP B N 1
ATOM 2157 C CA . ASP B 1 29 ? 4.41 -15.969 -24 1 97.56 29 ASP B CA 1
ATOM 2158 C C . ASP B 1 29 ? 5.926 -15.805 -24.078 1 97.56 29 ASP B C 1
ATOM 2160 O O . ASP B 1 29 ? 6.609 -16.594 -24.734 1 97.56 29 ASP B O 1
ATOM 2164 N N . HIS B 1 30 ? 6.547 -14.859 -23.359 1 96.25 30 HIS B N 1
ATOM 2165 C CA . HIS B 1 30 ? 7.988 -14.648 -23.422 1 96.25 30 HIS B CA 1
ATOM 2166 C C . HIS B 1 30 ? 8.578 -14.492 -22.016 1 96.25 30 HIS B C 1
ATOM 2168 O O . HIS B 1 30 ? 9.758 -14.156 -21.875 1 96.25 30 HIS B O 1
ATOM 2174 N N . GLY B 1 31 ? 7.727 -14.742 -20.969 1 96.44 31 GLY B N 1
ATOM 2175 C CA . GLY B 1 31 ? 8.234 -14.617 -19.609 1 96.44 31 GLY B CA 1
ATOM 2176 C C . GLY B 1 31 ? 8.477 -13.18 -19.188 1 96.44 31 GLY B C 1
ATOM 2177 O O . GLY B 1 31 ? 7.691 -12.289 -19.531 1 96.44 31 GLY B O 1
ATOM 2178 N N . ILE B 1 32 ? 9.523 -12.977 -18.359 1 97.38 32 ILE B N 1
ATOM 2179 C CA . ILE B 1 32 ? 9.898 -11.641 -17.922 1 97.38 32 ILE B CA 1
ATOM 2180 C C . ILE B 1 32 ? 10.727 -10.945 -19 1 97.38 32 ILE B C 1
ATOM 2182 O O . ILE B 1 32 ? 11.703 -11.508 -19.484 1 97.38 32 ILE B O 1
ATOM 2186 N N . VAL B 1 33 ? 10.281 -9.797 -19.422 1 97 33 VAL B N 1
ATOM 2187 C CA . VAL B 1 33 ? 10.977 -9 -20.438 1 97 33 VAL B CA 1
ATOM 2188 C C . VAL B 1 33 ? 11.258 -7.602 -19.891 1 97 33 VAL B C 1
ATOM 2190 O O . VAL B 1 33 ? 10.359 -6.953 -19.344 1 97 33 VAL B O 1
ATOM 2193 N N . ARG B 1 34 ? 12.469 -7.199 -19.969 1 97.25 34 ARG B N 1
ATOM 2194 C CA . ARG B 1 34 ? 12.836 -5.832 -19.625 1 97.25 34 ARG B CA 1
ATOM 2195 C C . ARG B 1 34 ? 12.992 -4.965 -20.859 1 97.25 34 ARG B C 1
ATOM 2197 O O . ARG B 1 34 ? 13.633 -5.371 -21.844 1 97.25 34 ARG B O 1
ATOM 2204 N N . GLY B 1 35 ? 12.32 -3.812 -20.859 1 97.56 35 GLY B N 1
ATOM 2205 C CA . GLY B 1 35 ? 12.414 -2.926 -22.016 1 97.56 35 GLY B CA 1
ATOM 2206 C C . GLY B 1 35 ? 12.312 -1.458 -21.641 1 97.56 35 GLY B C 1
ATOM 2207 O O . GLY B 1 35 ? 11.82 -1.114 -20.578 1 97.56 35 GLY B O 1
ATOM 2208 N N . VAL B 1 36 ? 12.836 -0.667 -22.547 1 98.12 36 VAL B N 1
ATOM 2209 C CA . VAL B 1 36 ? 12.781 0.779 -22.344 1 98.12 36 VAL B CA 1
ATOM 2210 C C . VAL B 1 36 ? 11.531 1.343 -23.016 1 98.12 36 VAL B C 1
ATOM 2212 O O . VAL B 1 36 ? 11.242 1.029 -24.172 1 98.12 36 VAL B O 1
ATOM 2215 N N . ALA B 1 37 ? 10.742 2.055 -22.297 1 98.06 37 ALA B N 1
ATOM 2216 C CA . ALA B 1 37 ? 9.664 2.889 -22.828 1 98.06 37 ALA B CA 1
ATOM 2217 C C . ALA B 1 37 ? 10.109 4.344 -22.953 1 98.06 37 ALA B C 1
ATOM 2219 O O . ALA B 1 37 ? 10.078 5.09 -21.969 1 98.06 37 ALA B O 1
ATOM 2220 N N . LYS B 1 38 ? 10.414 4.723 -24.125 1 96.62 38 LYS B N 1
ATOM 2221 C CA . LYS B 1 38 ? 10.969 6.051 -24.359 1 96.62 38 LYS B CA 1
ATOM 2222 C C . LYS B 1 38 ? 9.898 7.129 -24.25 1 96.62 38 LYS B C 1
ATOM 2224 O O . LYS B 1 38 ? 8.805 6.984 -24.797 1 96.62 38 LYS B O 1
ATOM 2229 N N . GLY B 1 39 ? 10.188 8.164 -23.438 1 95.62 39 GLY B N 1
ATOM 2230 C CA . GLY B 1 39 ? 9.312 9.32 -23.328 1 95.62 39 GLY B CA 1
ATOM 2231 C C . GLY B 1 39 ? 8.078 9.055 -22.484 1 95.62 39 GLY B C 1
ATOM 2232 O O . GLY B 1 39 ? 7.129 9.844 -22.5 1 95.62 39 GLY B O 1
ATOM 2233 N N . VAL B 1 40 ? 8.031 7.961 -21.781 1 94.56 40 VAL B N 1
ATOM 2234 C CA . VAL B 1 40 ? 6.828 7.504 -21.094 1 94.56 40 VAL B CA 1
ATOM 2235 C C . VAL B 1 40 ? 6.457 8.484 -19.984 1 94.56 40 VAL B C 1
ATOM 2237 O O . VAL B 1 40 ? 5.289 8.594 -19.594 1 94.56 40 VAL B O 1
ATOM 2240 N N . ARG B 1 41 ? 7.414 9.258 -19.453 1 90.38 41 ARG B N 1
ATOM 2241 C CA . ARG B 1 41 ? 7.156 10.164 -18.328 1 90.38 41 ARG B CA 1
ATOM 2242 C C . ARG B 1 41 ? 6.809 11.562 -18.828 1 90.38 41 ARG B C 1
ATOM 2244 O O . ARG B 1 41 ? 6.512 12.453 -18.031 1 90.38 41 ARG B O 1
ATOM 2251 N N . ARG B 1 42 ? 6.871 11.766 -20.141 1 89.56 42 ARG B N 1
ATOM 2252 C CA . ARG B 1 42 ? 6.48 13.062 -20.703 1 89.56 42 ARG B CA 1
ATOM 2253 C C . ARG B 1 42 ? 4.973 13.266 -20.609 1 89.56 42 ARG B C 1
ATOM 2255 O O . ARG B 1 42 ? 4.203 12.312 -20.703 1 89.56 42 ARG B O 1
ATOM 2262 N N . ALA B 1 43 ? 4.512 14.547 -20.453 1 81.75 43 ALA B N 1
ATOM 2263 C CA . ALA B 1 43 ? 3.096 14.891 -20.375 1 81.75 43 ALA B CA 1
ATOM 2264 C C . ALA B 1 43 ? 2.326 14.367 -21.578 1 81.75 43 ALA B C 1
ATOM 2266 O O . ALA B 1 43 ? 1.207 13.867 -21.438 1 81.75 43 ALA B O 1
ATOM 2267 N N . LYS B 1 44 ? 2.848 14.414 -22.75 1 87.44 44 LYS B N 1
ATOM 2268 C CA . LYS B 1 44 ? 2.174 13.984 -23.969 1 87.44 44 LYS B CA 1
ATOM 2269 C C . LYS B 1 44 ? 2.67 12.617 -24.422 1 87.44 44 LYS B C 1
ATOM 2271 O O . LYS B 1 44 ? 2.711 12.32 -25.625 1 87.44 44 LYS B O 1
ATOM 2276 N N . SER B 1 45 ? 2.996 11.805 -23.453 1 90.38 45 SER B N 1
ATOM 2277 C CA . SER B 1 45 ? 3.518 10.477 -23.781 1 90.38 45 SER B CA 1
ATOM 2278 C C . SER B 1 45 ? 2.482 9.641 -24.516 1 90.38 45 SER B C 1
ATOM 2280 O O . SER B 1 45 ? 1.302 9.641 -24.156 1 90.38 45 SER B O 1
ATOM 2282 N N . ARG B 1 46 ? 2.902 8.898 -25.562 1 89.38 46 ARG B N 1
ATOM 2283 C CA . ARG B 1 46 ? 2.025 8.008 -26.312 1 89.38 46 ARG B CA 1
ATOM 2284 C C . ARG B 1 46 ? 1.572 6.832 -25.453 1 89.38 46 ARG B C 1
ATOM 2286 O O . ARG B 1 46 ? 0.613 6.141 -25.797 1 89.38 46 ARG B O 1
ATOM 2293 N N . PHE B 1 47 ? 2.264 6.527 -24.422 1 92.25 47 PHE B N 1
ATOM 2294 C CA . PHE B 1 47 ? 1.944 5.387 -23.562 1 92.25 47 PHE B CA 1
ATOM 2295 C C . PHE B 1 47 ? 0.852 5.746 -22.562 1 92.25 47 PHE B C 1
ATOM 2297 O O . PHE B 1 47 ? 0.051 4.891 -22.172 1 92.25 47 PHE B O 1
ATOM 2304 N N . GLY B 1 48 ? 0.822 7.027 -22.141 1 85.75 48 GLY B N 1
ATOM 2305 C CA . GLY B 1 48 ? -0.132 7.406 -21.109 1 85.75 48 GLY B CA 1
ATOM 2306 C C . GLY B 1 48 ? 0.002 6.586 -19.828 1 85.75 48 GLY B C 1
ATOM 2307 O O . GLY B 1 48 ? 1.1 6.453 -19.281 1 85.75 48 GLY B O 1
ATOM 2308 N N . SER B 1 49 ? -1.169 6.023 -19.359 1 86.12 49 SER B N 1
ATOM 2309 C CA . SER B 1 49 ? -1.186 5.242 -18.125 1 86.12 49 SER B CA 1
ATOM 2310 C C . SER B 1 49 ? -1.182 3.744 -18.422 1 86.12 49 SER B C 1
ATOM 2312 O O . SER B 1 49 ? -1.412 2.928 -17.531 1 86.12 49 SER B O 1
ATOM 2314 N N . ARG B 1 50 ? -0.86 3.42 -19.625 1 92.31 50 ARG B N 1
ATOM 2315 C CA . ARG B 1 50 ? -0.985 2.025 -20.031 1 92.31 50 ARG B CA 1
ATOM 2316 C C . ARG B 1 50 ? 0.117 1.171 -19.422 1 92.31 50 ARG B C 1
ATOM 2318 O O . ARG B 1 50 ? -0.096 -0.006 -19.125 1 92.31 50 ARG B O 1
ATOM 2325 N N . LEU B 1 51 ? 1.29 1.778 -19.297 1 95.69 51 LEU B N 1
ATOM 2326 C CA . LEU B 1 51 ? 2.41 1.031 -18.734 1 95.69 51 LEU B CA 1
ATOM 2327 C C . LEU B 1 51 ? 2.479 1.208 -17.234 1 95.69 51 LEU B C 1
ATOM 2329 O O . LEU B 1 51 ? 3.553 1.45 -16.672 1 95.69 51 LEU B O 1
ATOM 2333 N N . ALA B 1 52 ? 1.311 1.149 -16.562 1 94 52 ALA B N 1
ATOM 2334 C CA . ALA B 1 52 ? 1.14 1.185 -15.117 1 94 52 ALA B CA 1
ATOM 2335 C C . ALA B 1 52 ? 0.811 -0.201 -14.57 1 94 52 ALA B C 1
ATOM 2337 O O . ALA B 1 52 ? 0.462 -1.108 -15.328 1 94 52 ALA B O 1
ATOM 2338 N N . PRO B 1 53 ? 0.989 -0.369 -13.266 1 95.5 53 PRO B N 1
ATOM 2339 C CA . PRO B 1 53 ? 0.576 -1.646 -12.68 1 95.5 53 PRO B CA 1
ATOM 2340 C C . PRO B 1 53 ? -0.917 -1.917 -12.852 1 95.5 53 PRO B C 1
ATOM 2342 O O . PRO B 1 53 ? -1.706 -0.98 -12.992 1 95.5 53 PRO B O 1
ATOM 2345 N N . PHE B 1 54 ? -1.23 -3.141 -12.898 1 97.94 54 PHE B N 1
ATOM 2346 C CA . PHE B 1 54 ? -2.594 -3.652 -12.836 1 97.94 54 PHE B CA 1
ATOM 2347 C C . PHE B 1 54 ? -3.344 -3.371 -14.133 1 97.94 54 PHE B C 1
ATOM 2349 O O . PHE B 1 54 ? -4.559 -3.17 -14.117 1 97.94 54 PHE B O 1
ATOM 2356 N N . VAL B 1 55 ? -2.645 -3.246 -15.195 1 97.19 55 VAL B N 1
ATOM 2357 C CA . VAL B 1 55 ? -3.223 -3.115 -16.531 1 97.19 55 VAL B CA 1
ATOM 2358 C C . VAL B 1 55 ? -2.787 -4.293 -17.391 1 97.19 55 VAL B C 1
ATOM 2360 O O . VAL B 1 55 ? -1.606 -4.645 -17.438 1 97.19 55 VAL B O 1
ATOM 2363 N N . ASP B 1 56 ? -3.73 -4.996 -17.953 1 98.5 56 ASP B N 1
ATOM 2364 C CA . ASP B 1 56 ? -3.479 -5.961 -19.016 1 98.5 56 ASP B CA 1
ATOM 2365 C C . ASP B 1 56 ? -3.27 -5.254 -20.359 1 98.5 56 ASP B C 1
ATOM 2367 O O . ASP B 1 56 ? -4.195 -4.641 -20.891 1 98.5 56 ASP B O 1
ATOM 2371 N N . ILE B 1 57 ? -2.051 -5.363 -20.906 1 98.56 57 ILE B N 1
ATOM 2372 C CA . ILE B 1 57 ? -1.758 -4.613 -22.109 1 98.56 57 ILE B CA 1
ATOM 2373 C C . ILE B 1 57 ? -1.347 -5.574 -23.234 1 98.56 57 ILE B C 1
ATOM 2375 O O . ILE B 1 57 ? -0.861 -6.676 -22.969 1 98.56 57 ILE B O 1
ATOM 2379 N N . ASP B 1 58 ? -1.652 -5.215 -24.453 1 98.75 58 ASP B N 1
ATOM 2380 C CA . ASP B 1 58 ? -1.032 -5.77 -25.641 1 98.75 58 ASP B CA 1
ATOM 2381 C C . ASP B 1 58 ? 0.171 -4.938 -26.078 1 98.75 58 ASP B C 1
ATOM 2383 O O . ASP B 1 58 ? 0.011 -3.836 -26.609 1 98.75 58 ASP B O 1
ATOM 2387 N N . VAL B 1 59 ? 1.382 -5.453 -25.844 1 98.56 59 VAL B N 1
ATOM 2388 C CA . VAL B 1 59 ? 2.594 -4.648 -25.969 1 98.56 59 VAL B CA 1
ATOM 2389 C C . VAL B 1 59 ? 3.346 -5.043 -27.25 1 98.56 59 VAL B C 1
ATOM 2391 O O . VAL B 1 59 ? 3.363 -6.215 -27.625 1 98.56 59 VAL B O 1
ATOM 2394 N N . ASN B 1 60 ? 3.871 -4.055 -27.891 1 98.5 60 ASN B N 1
ATOM 2395 C CA . ASN B 1 60 ? 4.785 -4.25 -29.016 1 98.5 60 ASN B CA 1
ATOM 2396 C C . ASN B 1 60 ? 6.242 -4.113 -28.578 1 98.5 60 ASN B C 1
ATOM 2398 O O . ASN B 1 60 ? 6.656 -3.053 -28.109 1 98.5 60 ASN B O 1
ATOM 2402 N N . ILE B 1 61 ? 7.039 -5.219 -28.75 1 97.94 61 ILE B N 1
ATOM 2403 C CA . ILE B 1 61 ? 8.398 -5.246 -28.219 1 97.94 61 ILE B CA 1
ATOM 2404 C C . ILE B 1 61 ? 9.398 -5.453 -29.344 1 97.94 61 ILE B C 1
ATOM 2406 O O . ILE B 1 61 ? 9.211 -6.328 -30.203 1 97.94 61 ILE B O 1
ATOM 2410 N N . TYR B 1 62 ? 10.406 -4.613 -29.422 1 98.12 62 TYR B N 1
ATOM 2411 C CA . TYR B 1 62 ? 11.602 -4.832 -30.234 1 98.12 62 TYR B CA 1
ATOM 2412 C C . TYR B 1 62 ? 12.727 -5.402 -29.391 1 98.12 62 TYR B C 1
ATOM 2414 O O . TYR B 1 62 ? 13.383 -4.672 -28.641 1 98.12 62 TYR B O 1
ATOM 2422 N N . PRO B 1 63 ? 12.922 -6.656 -29.562 1 95.56 63 PRO B N 1
ATOM 2423 C CA . PRO B 1 63 ? 13.953 -7.281 -28.734 1 95.56 63 PRO B CA 1
ATOM 2424 C C . PRO B 1 63 ? 15.367 -6.887 -29.141 1 95.56 63 PRO B C 1
ATOM 2426 O O . PRO B 1 63 ? 15.648 -6.738 -30.344 1 95.56 63 PRO B O 1
ATOM 2429 N N . HIS B 1 64 ? 16.203 -6.594 -28.219 1 92.19 64 HIS B N 1
ATOM 2430 C CA . HIS B 1 64 ? 17.625 -6.324 -28.422 1 92.19 64 HIS B CA 1
ATOM 2431 C C . HIS B 1 64 ? 18.484 -7.195 -27.516 1 92.19 64 HIS B C 1
ATOM 2433 O O . HIS B 1 64 ? 17.953 -7.879 -26.625 1 92.19 64 HIS B O 1
ATOM 2439 N N . ARG B 1 65 ? 19.891 -7.137 -27.953 1 87 65 ARG B N 1
ATOM 2440 C CA . ARG B 1 65 ? 20.828 -7.738 -27.016 1 87 65 ARG B CA 1
ATOM 2441 C C . ARG B 1 65 ? 20.859 -6.949 -25.703 1 87 65 ARG B C 1
ATOM 2443 O O . ARG B 1 65 ? 21.078 -5.738 -25.703 1 87 65 ARG B O 1
ATOM 2450 N N . GLY B 1 66 ? 20.156 -7.395 -24.641 1 86.81 66 GLY B N 1
ATOM 2451 C CA . GLY B 1 66 ? 20.016 -6.656 -23.406 1 86.81 66 GLY B CA 1
ATOM 2452 C C . GLY B 1 66 ? 18.594 -6.184 -23.156 1 86.81 66 GLY B C 1
ATOM 2453 O O . GLY B 1 66 ? 17.641 -6.98 -23.203 1 86.81 66 GLY B O 1
ATOM 2454 N N . LEU B 1 67 ? 18.469 -4.656 -23.109 1 93.12 67 LEU B N 1
ATOM 2455 C CA . LEU B 1 67 ? 17.141 -4.082 -22.875 1 93.12 67 LEU B CA 1
ATOM 2456 C C . LEU B 1 67 ? 16.359 -3.953 -24.188 1 93.12 67 LEU B C 1
ATOM 2458 O O . LEU B 1 67 ? 16.828 -3.316 -25.125 1 93.12 67 LEU B O 1
ATOM 2462 N N . SER B 1 68 ? 15.266 -4.531 -24.188 1 97.25 68 SER B N 1
ATOM 2463 C CA . SER B 1 68 ? 14.359 -4.391 -25.328 1 97.25 68 SER B CA 1
ATOM 2464 C C . SER B 1 68 ? 13.789 -2.979 -25.406 1 97.25 68 SER B C 1
ATOM 2466 O O . SER B 1 68 ? 14.062 -2.143 -24.547 1 97.25 68 SER B O 1
ATOM 2468 N N . THR B 1 69 ? 13.172 -2.742 -26.516 1 98.06 69 THR B N 1
ATOM 2469 C CA . THR B 1 69 ? 12.422 -1.498 -26.672 1 98.06 69 THR B CA 1
ATOM 2470 C C . THR B 1 69 ? 10.922 -1.766 -26.672 1 98.06 69 THR B C 1
ATOM 2472 O O . THR B 1 69 ? 10.438 -2.648 -27.375 1 98.06 69 THR B O 1
ATOM 2475 N N . ILE B 1 70 ? 10.242 -1.079 -25.812 1 98.38 70 ILE B N 1
ATOM 2476 C CA . ILE B 1 70 ? 8.781 -1.113 -25.844 1 98.38 70 ILE B CA 1
ATOM 2477 C C . ILE B 1 70 ? 8.266 -0.071 -26.844 1 98.38 70 ILE B C 1
ATOM 2479 O O . ILE B 1 70 ? 8.312 1.131 -26.562 1 98.38 70 ILE B O 1
ATOM 2483 N N . ALA B 1 71 ? 7.734 -0.536 -27.938 1 97.31 71 ALA B N 1
ATOM 2484 C CA . ALA B 1 71 ? 7.391 0.346 -29.047 1 97.31 71 ALA B CA 1
ATOM 2485 C C . ALA B 1 71 ? 5.945 0.823 -28.938 1 97.31 71 ALA B C 1
ATOM 2487 O O . ALA B 1 71 ? 5.578 1.853 -29.516 1 97.31 71 ALA B O 1
ATOM 2488 N N . GLY B 1 72 ? 5.137 0.041 -28.281 1 97 72 GLY B N 1
ATOM 2489 C CA . GLY B 1 72 ? 3.732 0.382 -28.125 1 97 72 GLY B CA 1
ATOM 2490 C C . GLY B 1 72 ? 3.02 -0.505 -27.109 1 97 72 GLY B C 1
ATOM 2491 O O . GLY B 1 72 ? 3.49 -1.601 -26.797 1 97 72 GLY B O 1
ATOM 2492 N N . ALA B 1 73 ? 1.985 -0.016 -26.594 1 97.94 73 ALA B N 1
ATOM 2493 C CA . ALA B 1 73 ? 1.143 -0.766 -25.656 1 97.94 73 ALA B CA 1
ATOM 2494 C C . ALA B 1 73 ? -0.318 -0.342 -25.781 1 97.94 73 ALA B C 1
ATOM 2496 O O . ALA B 1 73 ? -0.628 0.852 -25.766 1 97.94 73 ALA B O 1
ATOM 2497 N N . ASP B 1 74 ? -1.176 -1.287 -25.984 1 97.69 74 ASP B N 1
ATOM 2498 C CA . ASP B 1 74 ? -2.617 -1.048 -25.969 1 97.69 74 ASP B CA 1
ATOM 2499 C C . ASP B 1 74 ? -3.279 -1.707 -24.766 1 97.69 74 ASP B C 1
ATOM 2501 O O . ASP B 1 74 ? -3.016 -2.873 -24.469 1 97.69 74 ASP B O 1
ATOM 2505 N N . THR B 1 75 ? -4.113 -0.975 -24.109 1 97.06 75 THR B N 1
ATOM 2506 C CA . THR B 1 75 ? -4.828 -1.531 -22.969 1 97.06 75 THR B CA 1
ATOM 2507 C C . THR B 1 75 ? -5.848 -2.572 -23.422 1 97.06 75 THR B C 1
ATOM 2509 O O . THR B 1 75 ? -6.668 -2.303 -24.312 1 97.06 75 THR B O 1
ATOM 2512 N N . VAL B 1 76 ? -5.734 -3.697 -22.906 1 97.94 76 VAL B N 1
ATOM 2513 C CA . VAL B 1 76 ? -6.75 -4.727 -23.109 1 97.94 76 VAL B CA 1
ATOM 2514 C C . VAL B 1 76 ? -7.824 -4.609 -22.031 1 97.94 76 VAL B C 1
ATOM 2516 O O . VAL B 1 76 ? -9.016 -4.594 -22.328 1 97.94 76 VAL B O 1
ATOM 2519 N N . ARG B 1 77 ? -7.496 -4.484 -20.797 1 96.44 77 ARG B N 1
ATOM 2520 C CA . ARG B 1 77 ? -8.344 -4.207 -19.641 1 96.44 77 ARG B CA 1
ATOM 2521 C C . ARG B 1 77 ? -7.527 -3.641 -18.484 1 96.44 77 ARG B C 1
ATOM 2523 O O . ARG B 1 77 ? -6.301 -3.73 -18.484 1 96.44 77 ARG B O 1
ATOM 2530 N N . THR B 1 78 ? -8.172 -2.992 -17.656 1 95.12 78 THR B N 1
ATOM 2531 C CA . THR B 1 78 ? -7.484 -2.414 -16.5 1 95.12 78 THR B CA 1
ATOM 2532 C C . THR B 1 78 ? -8.211 -2.766 -15.211 1 95.12 78 THR B C 1
ATOM 2534 O O . THR B 1 78 ? -9.445 -2.793 -15.172 1 95.12 78 THR B O 1
ATOM 2537 N N . TRP B 1 79 ? -7.441 -3.117 -14.148 1 96.19 79 TRP B N 1
ATOM 2538 C CA . TRP B 1 79 ? -7.953 -3.354 -12.805 1 96.19 79 TRP B CA 1
ATOM 2539 C C . TRP B 1 79 ? -7.496 -2.254 -11.852 1 96.19 79 TRP B C 1
ATOM 2541 O O . TRP B 1 79 ? -7.727 -2.338 -10.641 1 96.19 79 TRP B O 1
ATOM 2551 N N . ALA B 1 80 ? -6.934 -1.163 -12.383 1 93.38 80 ALA B N 1
ATOM 2552 C CA . ALA B 1 80 ? -6.191 -0.196 -11.578 1 93.38 80 ALA B CA 1
ATOM 2553 C C . ALA B 1 80 ? -7.113 0.525 -10.594 1 93.38 80 ALA B C 1
ATOM 2555 O O . ALA B 1 80 ? -6.836 0.58 -9.398 1 93.38 80 ALA B O 1
ATOM 2556 N N . ALA B 1 81 ? -8.195 0.967 -10.992 1 89.12 81 ALA B N 1
ATOM 2557 C CA . ALA B 1 81 ? -9.039 1.854 -10.188 1 89.12 81 ALA B CA 1
ATOM 2558 C C . ALA B 1 81 ? -9.531 1.15 -8.93 1 89.12 81 ALA B C 1
ATOM 2560 O O . ALA B 1 81 ? -9.266 1.604 -7.812 1 89.12 81 ALA B O 1
ATOM 2561 N N . PRO B 1 82 ? -10.164 -0.064 -9.086 1 91.62 82 PRO B N 1
ATOM 2562 C CA . PRO B 1 82 ? -10.641 -0.718 -7.867 1 91.62 82 PRO B CA 1
ATOM 2563 C C . PRO B 1 82 ? -9.508 -1.212 -6.977 1 91.62 82 PRO B C 1
ATOM 2565 O O . PRO B 1 82 ? -9.68 -1.312 -5.758 1 91.62 82 PRO B O 1
ATOM 2568 N N . LEU B 1 83 ? -8.359 -1.488 -7.496 1 95.75 83 LEU B N 1
ATOM 2569 C CA . LEU B 1 83 ? -7.246 -1.999 -6.703 1 95.75 83 LEU B CA 1
ATOM 2570 C C . LEU B 1 83 ? -6.582 -0.876 -5.91 1 95.75 83 LEU B C 1
ATOM 2572 O O . LEU B 1 83 ? -6.262 -1.049 -4.73 1 95.75 83 LEU B O 1
ATOM 2576 N N . VAL B 1 84 ? -6.449 0.246 -6.512 1 94.12 84 VAL B N 1
ATOM 2577 C CA . VAL B 1 84 ? -5.742 1.369 -5.906 1 94.12 84 VAL B CA 1
ATOM 2578 C C . VAL B 1 84 ? -6.629 2.035 -4.859 1 94.12 84 VAL B C 1
ATOM 2580 O O . VAL B 1 84 ? -6.129 2.652 -3.916 1 94.12 84 VAL B O 1
ATOM 2583 N N . ASP B 1 85 ? -7.926 1.815 -4.93 1 91.81 85 ASP B N 1
ATOM 2584 C CA . ASP B 1 85 ? -8.914 2.443 -4.055 1 91.81 85 ASP B CA 1
ATOM 2585 C C . ASP B 1 85 ? -8.938 1.769 -2.684 1 91.81 85 ASP B C 1
ATOM 2587 O O . ASP B 1 85 ? -9.562 2.273 -1.75 1 91.81 85 ASP B O 1
ATOM 2591 N N . ASP B 1 86 ? -8.344 0.648 -2.576 1 93.25 86 ASP B N 1
ATOM 2592 C CA . ASP B 1 86 ? -8.359 -0.163 -1.362 1 93.25 86 ASP B CA 1
ATOM 2593 C C . ASP B 1 86 ? -6.961 -0.689 -1.038 1 93.25 86 ASP B C 1
ATOM 2595 O O . ASP B 1 86 ? -6.391 -1.469 -1.806 1 93.25 86 ASP B O 1
ATOM 2599 N N . TYR B 1 87 ? -6.457 -0.268 0.121 1 93.62 87 TYR B N 1
ATOM 2600 C CA . TYR B 1 87 ? -5.086 -0.593 0.488 1 93.62 87 TYR B CA 1
ATOM 2601 C C . TYR B 1 87 ? -4.859 -2.1 0.474 1 93.62 87 TYR B C 1
ATOM 2603 O O . TYR B 1 87 ? -3.834 -2.576 -0.02 1 93.62 87 TYR B O 1
ATOM 2611 N N . ALA B 1 88 ? -5.812 -2.818 1.086 1 95.81 88 ALA B N 1
ATOM 2612 C CA . ALA B 1 88 ? -5.656 -4.266 1.172 1 95.81 88 ALA B CA 1
ATOM 2613 C C . ALA B 1 88 ? -5.605 -4.895 -0.218 1 95.81 88 ALA B C 1
ATOM 2615 O O . ALA B 1 88 ? -4.762 -5.754 -0.486 1 95.81 88 ALA B O 1
ATOM 2616 N N . ARG B 1 89 ? -6.457 -4.469 -1.151 1 97.12 89 ARG B N 1
ATOM 2617 C CA . ARG B 1 89 ? -6.465 -4.984 -2.516 1 97.12 89 ARG B CA 1
ATOM 2618 C C . ARG B 1 89 ? -5.191 -4.59 -3.26 1 97.12 89 ARG B C 1
ATOM 2620 O O . ARG B 1 89 ? -4.586 -5.414 -3.945 1 97.12 89 ARG B O 1
ATOM 2627 N N . TYR B 1 90 ? -4.797 -3.355 -3.076 1 97.44 90 TYR B N 1
ATOM 2628 C CA . TYR B 1 90 ? -3.596 -2.842 -3.721 1 97.44 90 TYR B CA 1
ATOM 2629 C C . TYR B 1 90 ? -2.373 -3.662 -3.326 1 97.44 90 TYR B C 1
ATOM 2631 O O . TYR B 1 90 ? -1.61 -4.105 -4.188 1 97.44 90 TYR B O 1
ATOM 2639 N N . THR B 1 91 ? -2.193 -3.902 -2.033 1 97.25 91 THR B N 1
ATOM 2640 C CA . THR B 1 91 ? -1 -4.59 -1.553 1 97.25 91 THR B CA 1
ATOM 2641 C C . THR B 1 91 ? -1.008 -6.055 -1.981 1 97.25 91 THR B C 1
ATOM 2643 O O . THR B 1 91 ? 0.038 -6.613 -2.32 1 97.25 91 THR B O 1
ATOM 2646 N N . CYS B 1 92 ? -2.199 -6.672 -1.94 1 98.5 92 CYS B N 1
ATOM 2647 C CA . CYS B 1 92 ? -2.297 -8.055 -2.395 1 98.5 92 CYS B CA 1
ATOM 2648 C C . CYS B 1 92 ? -1.983 -8.164 -3.883 1 98.5 92 CYS B C 1
ATOM 2650 O O . CYS B 1 92 ? -1.337 -9.117 -4.316 1 98.5 92 CYS B O 1
ATOM 2652 N N . ALA B 1 93 ? -2.42 -7.191 -4.656 1 98.69 93 ALA B N 1
ATOM 2653 C CA . ALA B 1 93 ? -2.127 -7.172 -6.086 1 98.69 93 ALA B CA 1
ATOM 2654 C C . ALA B 1 93 ? -0.633 -6.992 -6.34 1 98.69 93 ALA B C 1
ATOM 2656 O O . ALA B 1 93 ? -0.056 -7.672 -7.191 1 98.69 93 ALA B O 1
ATOM 2657 N N . CYS B 1 94 ? 0.003 -6.102 -5.594 1 97.81 94 CYS B N 1
ATOM 2658 C CA . CYS B 1 94 ? 1.45 -5.941 -5.672 1 97.81 94 CYS B CA 1
ATOM 2659 C C . CYS B 1 94 ? 2.164 -7.25 -5.359 1 97.81 94 CYS B C 1
ATOM 2661 O O . CYS B 1 94 ? 3.102 -7.633 -6.062 1 97.81 94 CYS B O 1
ATOM 2663 N N . ALA B 1 95 ? 1.657 -7.879 -4.285 1 98.19 95 ALA B N 1
ATOM 2664 C CA . ALA B 1 95 ? 2.283 -9.125 -3.861 1 98.19 95 ALA B CA 1
ATOM 2665 C C . ALA B 1 95 ? 2.154 -10.203 -4.941 1 98.19 95 ALA B C 1
ATOM 2667 O O . ALA B 1 95 ? 3.105 -10.938 -5.211 1 98.19 95 ALA B O 1
ATOM 2668 N N . ALA B 1 96 ? 1.015 -10.305 -5.562 1 98.81 96 ALA B N 1
ATOM 2669 C CA . ALA B 1 96 ? 0.812 -11.289 -6.621 1 98.81 96 ALA B CA 1
ATOM 2670 C C . ALA B 1 96 ? 1.8 -11.086 -7.762 1 98.81 96 ALA B C 1
ATOM 2672 O O . ALA B 1 96 ? 2.398 -12.039 -8.258 1 98.81 96 ALA B O 1
ATOM 2673 N N . LEU B 1 97 ? 1.993 -9.852 -8.125 1 98.38 97 LEU B N 1
ATOM 2674 C CA . LEU B 1 97 ? 2.898 -9.539 -9.227 1 98.38 97 LEU B CA 1
ATOM 2675 C C . LEU B 1 97 ? 4.34 -9.859 -8.852 1 98.38 97 LEU B C 1
ATOM 2677 O O . LEU B 1 97 ? 5.086 -10.414 -9.664 1 98.38 97 LEU B O 1
ATOM 2681 N N . GLU B 1 98 ? 4.719 -9.5 -7.637 1 97.81 98 GLU B N 1
ATOM 2682 C CA . GLU B 1 98 ? 6.082 -9.797 -7.207 1 97.81 98 GLU B CA 1
ATOM 2683 C C . GLU B 1 98 ? 6.316 -11.297 -7.105 1 97.81 98 GLU B C 1
ATOM 2685 O O . GLU B 1 98 ? 7.371 -11.797 -7.508 1 97.81 98 GLU B O 1
ATOM 2690 N N . VAL B 1 99 ? 5.34 -12.008 -6.574 1 98.25 99 VAL B N 1
ATOM 2691 C CA . VAL B 1 99 ? 5.445 -13.461 -6.461 1 98.25 99 VAL B CA 1
ATOM 2692 C C . VAL B 1 99 ? 5.625 -14.07 -7.848 1 98.25 99 VAL B C 1
ATOM 2694 O O . VAL B 1 99 ? 6.496 -14.922 -8.047 1 98.25 99 VAL B O 1
ATOM 2697 N N . ALA B 1 100 ? 4.844 -13.656 -8.82 1 98 100 ALA B N 1
ATOM 2698 C CA . ALA B 1 100 ? 4.965 -14.156 -10.188 1 98 100 ALA B CA 1
ATOM 2699 C C . ALA B 1 100 ? 6.375 -13.945 -10.734 1 98 100 ALA B C 1
ATOM 2701 O O . ALA B 1 100 ? 6.984 -14.867 -11.273 1 98 100 ALA B O 1
ATOM 2702 N N . GLU B 1 101 ? 6.848 -12.758 -10.547 1 97 101 GLU B N 1
ATOM 2703 C CA . GLU B 1 101 ? 8.188 -12.43 -11.023 1 97 101 GLU B CA 1
ATOM 2704 C C . GLU B 1 101 ? 9.234 -13.336 -10.375 1 97 101 GLU B C 1
ATOM 2706 O O . GLU B 1 101 ? 10.141 -13.828 -11.055 1 97 101 GLU B O 1
ATOM 2711 N N . ARG B 1 102 ? 9.086 -13.555 -9.102 1 96.56 102 ARG B N 1
ATOM 2712 C CA . ARG B 1 102 ? 10.078 -14.328 -8.367 1 96.56 102 ARG B CA 1
ATOM 2713 C C . ARG B 1 102 ? 10.016 -15.805 -8.758 1 96.56 102 ARG B C 1
ATOM 2715 O O . ARG B 1 102 ? 11.047 -16.484 -8.797 1 96.56 102 ARG B O 1
ATOM 2722 N N . ILE B 1 103 ? 8.852 -16.281 -9 1 96.62 103 ILE B N 1
ATOM 2723 C CA . ILE B 1 103 ? 8.688 -17.688 -9.359 1 96.62 103 ILE B CA 1
ATOM 2724 C C . ILE B 1 103 ? 9.289 -17.938 -10.742 1 96.62 103 ILE B C 1
ATOM 2726 O O . ILE B 1 103 ? 9.953 -18.953 -10.961 1 96.62 103 ILE B O 1
ATOM 2730 N N . ILE B 1 104 ? 9.102 -17.047 -11.672 1 94.31 104 ILE B N 1
ATOM 2731 C CA . ILE B 1 104 ? 9.656 -17.203 -13.016 1 94.31 104 ILE B CA 1
ATOM 2732 C C . ILE B 1 104 ? 11.18 -17.188 -12.953 1 94.31 104 ILE B C 1
ATOM 2734 O O . ILE B 1 104 ? 11.852 -18.031 -13.555 1 94.31 104 ILE B O 1
ATOM 2738 N N . GLY B 1 105 ? 11.773 -16.234 -12.023 1 86 105 GLY B N 1
ATOM 2739 C CA . GLY B 1 105 ? 13.195 -16.188 -11.727 1 86 105 GLY B CA 1
ATOM 2740 C C . GLY B 1 105 ? 14.039 -15.797 -12.922 1 86 105 GLY B C 1
ATOM 2741 O O . GLY B 1 105 ? 14.906 -14.93 -12.82 1 86 105 GLY B O 1
ATOM 2742 N N . GLU B 1 106 ? 13.867 -16.547 -14.07 1 79.19 106 GLU B N 1
ATOM 2743 C CA . GLU B 1 106 ? 14.703 -16.297 -15.242 1 79.19 106 GLU B CA 1
ATOM 2744 C C . GLU B 1 106 ? 13.938 -15.516 -16.312 1 79.19 106 GLU B C 1
ATOM 2746 O O . GLU B 1 106 ? 12.75 -15.75 -16.531 1 79.19 106 GLU B O 1
ATOM 2751 N N . GLU B 1 107 ? 14.664 -14.703 -16.938 1 81.94 107 GLU B N 1
ATOM 2752 C CA . GLU B 1 107 ? 14.062 -13.906 -18 1 81.94 107 GLU B CA 1
ATOM 2753 C C . GLU B 1 107 ? 13.742 -14.758 -19.219 1 81.94 107 GLU B C 1
ATOM 2755 O O . GLU B 1 107 ? 14.422 -15.75 -19.484 1 81.94 107 GLU B O 1
ATOM 2760 N N . GLN B 1 108 ? 12.719 -14.492 -19.812 1 83.56 108 GLN B N 1
ATOM 2761 C CA . GLN B 1 108 ? 12.32 -14.961 -21.125 1 83.56 108 GLN B CA 1
ATOM 2762 C C . GLN B 1 108 ? 11.984 -16.453 -21.109 1 83.56 108 GLN B C 1
ATOM 2764 O O . GLN B 1 108 ? 12.273 -17.172 -22.062 1 83.56 108 GLN B O 1
ATOM 2769 N N . ILE B 1 109 ? 11.641 -17.047 -20 1 90.44 109 ILE B N 1
ATOM 2770 C CA . ILE B 1 109 ? 11.023 -18.375 -19.922 1 90.44 109 ILE B CA 1
ATOM 2771 C C . ILE B 1 109 ? 9.5 -18.234 -19.828 1 90.44 109 ILE B C 1
ATOM 2773 O O . ILE B 1 109 ? 8.984 -17.734 -18.828 1 90.44 109 ILE B O 1
ATOM 2777 N N . PRO B 1 110 ? 8.875 -18.625 -20.859 1 94.75 110 PRO B N 1
ATOM 2778 C CA . PRO B 1 110 ? 7.422 -18.453 -20.875 1 94.75 110 PRO B CA 1
ATOM 2779 C C . PRO B 1 110 ? 6.719 -19.219 -19.766 1 94.75 110 PRO B C 1
ATOM 2781 O O . PRO B 1 110 ? 7.125 -20.344 -19.422 1 94.75 110 PRO B O 1
ATOM 2784 N N . ALA B 1 111 ? 5.777 -18.641 -19.109 1 96.75 111 ALA B N 1
ATOM 2785 C CA . ALA B 1 111 ? 4.91 -19.266 -18.125 1 96.75 111 ALA B CA 1
ATOM 2786 C C . ALA B 1 111 ? 3.461 -18.828 -18.297 1 96.75 111 ALA B C 1
ATOM 2788 O O . ALA B 1 111 ? 2.875 -18.203 -17.406 1 96.75 111 ALA B O 1
ATOM 2789 N N . PRO B 1 112 ? 2.846 -19.25 -19.453 1 98.12 112 PRO B N 1
ATOM 2790 C CA . PRO B 1 112 ? 1.508 -18.75 -19.781 1 98.12 112 PRO B CA 1
ATOM 2791 C C . PRO B 1 112 ? 0.47 -19.109 -18.719 1 98.12 112 PRO B C 1
ATOM 2793 O O . PRO B 1 112 ? -0.458 -18.328 -18.469 1 98.12 112 PRO B O 1
ATOM 2796 N N . GLU B 1 113 ? 0.591 -20.312 -18.109 1 98.31 113 GLU B N 1
ATOM 2797 C CA . GLU B 1 113 ? -0.365 -20.703 -17.078 1 98.31 113 GLU B CA 1
ATOM 2798 C C . GLU B 1 113 ? -0.264 -19.781 -15.867 1 98.31 113 GLU B C 1
ATOM 2800 O O . GLU B 1 113 ? -1.281 -19.406 -15.281 1 98.31 113 GLU B O 1
ATOM 2805 N N . LEU B 1 114 ? 0.978 -19.469 -15.484 1 98.5 114 LEU B N 1
ATOM 2806 C CA . LEU B 1 114 ? 1.169 -18.562 -14.367 1 98.5 114 LEU B CA 1
ATOM 2807 C C . LEU B 1 114 ? 0.66 -17.156 -14.711 1 98.5 114 LEU B C 1
ATOM 2809 O O . LEU B 1 114 ? 0.08 -16.484 -13.867 1 98.5 114 LEU B O 1
ATOM 2813 N N . TRP B 1 115 ? 0.886 -16.719 -15.922 1 98.62 115 TRP B N 1
ATOM 2814 C CA . TRP B 1 115 ? 0.376 -15.43 -16.375 1 98.62 115 TRP B CA 1
ATOM 2815 C C . TRP B 1 115 ? -1.144 -15.375 -16.25 1 98.62 115 TRP B C 1
ATOM 2817 O O . TRP B 1 115 ? -1.695 -14.422 -15.695 1 98.62 115 TRP B O 1
ATOM 2827 N N . ASP B 1 116 ? -1.781 -16.453 -16.734 1 98.81 116 ASP B N 1
ATOM 2828 C CA . ASP B 1 116 ? -3.238 -16.516 -16.688 1 98.81 116 ASP B CA 1
ATOM 2829 C C . ASP B 1 116 ? -3.746 -16.516 -15.25 1 98.81 116 ASP B C 1
ATOM 2831 O O . ASP B 1 116 ? -4.734 -15.844 -14.938 1 98.81 116 ASP B O 1
ATOM 2835 N N . LEU B 1 117 ? -3.076 -17.25 -14.438 1 98.81 117 LEU B N 1
ATOM 2836 C CA . LEU B 1 117 ? -3.426 -17.281 -13.023 1 98.81 117 LEU B CA 1
ATOM 2837 C C . LEU B 1 117 ? -3.285 -15.898 -12.398 1 98.81 117 LEU B C 1
ATOM 2839 O O . LEU B 1 117 ? -4.145 -15.477 -11.625 1 98.81 117 LEU B O 1
ATOM 2843 N N . THR B 1 118 ? -2.197 -15.195 -12.703 1 98.81 118 THR B N 1
ATOM 2844 C CA . THR B 1 118 ? -1.944 -13.859 -12.164 1 98.81 118 THR B CA 1
ATOM 2845 C C . THR B 1 118 ? -3.02 -12.883 -12.625 1 98.81 118 THR B C 1
ATOM 2847 O O . THR B 1 118 ? -3.568 -12.133 -11.812 1 98.81 118 THR B O 1
ATOM 2850 N N . ALA B 1 119 ? -3.371 -12.945 -13.883 1 98.81 119 ALA B N 1
ATOM 2851 C CA . ALA B 1 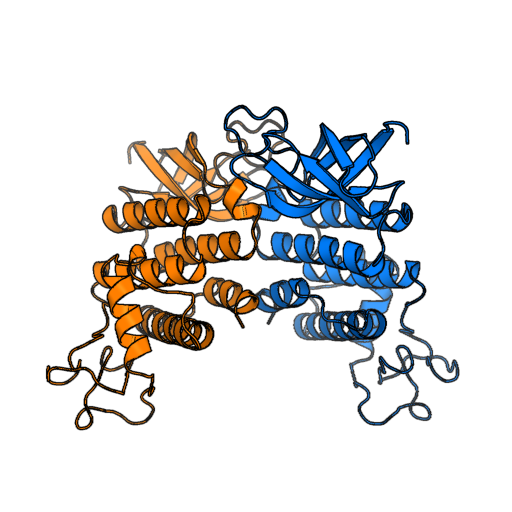119 ? -4.406 -12.07 -14.43 1 98.81 119 ALA B CA 1
ATOM 2852 C C . ALA B 1 119 ? -5.758 -12.336 -13.766 1 98.81 119 ALA B C 1
ATOM 2854 O O . ALA B 1 119 ? -6.469 -11.406 -13.391 1 98.81 119 ALA B O 1
ATOM 2855 N N . THR B 1 120 ? -6.07 -13.594 -13.617 1 98.62 120 THR B N 1
ATOM 2856 C CA . THR B 1 120 ? -7.32 -13.977 -12.977 1 98.62 120 THR B CA 1
ATOM 2857 C C . THR B 1 120 ? -7.355 -13.508 -11.531 1 98.62 120 THR B C 1
ATOM 2859 O O . THR B 1 120 ? -8.406 -13.102 -11.023 1 98.62 120 THR B O 1
ATOM 2862 N N . THR B 1 121 ? -6.23 -13.602 -10.891 1 98.88 121 THR B N 1
ATOM 2863 C CA . THR B 1 121 ? -6.117 -13.156 -9.508 1 98.88 121 THR B CA 1
ATOM 2864 C C . THR B 1 121 ? -6.344 -11.648 -9.406 1 98.88 121 THR B C 1
ATOM 2866 O O . THR B 1 121 ? -7.09 -11.18 -8.539 1 98.88 121 THR B O 1
ATOM 2869 N N . LEU B 1 122 ? -5.727 -10.828 -10.312 1 98.81 122 LEU B N 1
ATOM 2870 C CA . LEU B 1 122 ? -5.93 -9.383 -10.328 1 98.81 122 LEU B CA 1
ATOM 2871 C C . LEU B 1 122 ? -7.398 -9.047 -10.57 1 98.81 122 LEU B C 1
ATOM 2873 O O . LEU B 1 122 ? -7.941 -8.141 -9.938 1 98.81 122 LEU B O 1
ATOM 2877 N N . GLU B 1 123 ? -8 -9.82 -11.43 1 98.5 123 GLU B N 1
ATOM 2878 C CA . GLU B 1 123 ? -9.43 -9.648 -11.688 1 98.5 123 GLU B CA 1
ATOM 2879 C C . GLU B 1 123 ? -10.258 -9.938 -10.438 1 98.5 123 GLU B C 1
ATOM 2881 O O . GLU B 1 123 ? -11.164 -9.172 -10.102 1 98.5 123 GLU B O 1
ATOM 2886 N N . SER B 1 124 ? -9.945 -10.992 -9.773 1 98.44 124 SER B N 1
ATOM 2887 C CA . SER B 1 124 ? -10.672 -11.383 -8.57 1 98.44 124 SER B CA 1
ATOM 2888 C C . SER B 1 124 ? -10.531 -10.328 -7.477 1 98.44 124 SER B C 1
ATOM 2890 O O . SER B 1 124 ? -11.508 -9.977 -6.809 1 98.44 124 SER B O 1
ATOM 2892 N N . LEU B 1 125 ? -9.312 -9.797 -7.312 1 98.44 125 LEU B N 1
ATOM 2893 C CA . LEU B 1 125 ? -9.062 -8.742 -6.336 1 98.44 125 LEU B CA 1
ATOM 2894 C C . LEU B 1 125 ? -9.859 -7.488 -6.672 1 98.44 125 LEU B C 1
ATOM 2896 O O . LEU B 1 125 ? -10.406 -6.836 -5.777 1 98.44 125 LEU B O 1
ATOM 2900 N N . ALA B 1 126 ? -9.938 -7.164 -7.938 1 96.75 126 ALA B N 1
ATOM 2901 C CA . ALA B 1 126 ? -10.633 -5.961 -8.391 1 96.75 126 ALA B CA 1
ATOM 2902 C C . ALA B 1 126 ? -12.141 -6.082 -8.164 1 96.75 126 ALA B C 1
ATOM 2904 O O . ALA B 1 126 ? -12.797 -5.113 -7.773 1 96.75 126 ALA B O 1
ATOM 2905 N N . VAL B 1 127 ? -12.688 -7.297 -8.477 1 94.31 127 VAL B N 1
ATOM 2906 C CA . VAL B 1 127 ? -14.117 -7.527 -8.32 1 94.31 127 VAL B CA 1
ATOM 2907 C C . VAL B 1 127 ? -14.5 -7.445 -6.848 1 94.31 127 VAL B C 1
ATOM 2909 O O . VAL B 1 127 ? -15.562 -6.926 -6.5 1 94.31 127 VAL B O 1
ATOM 2912 N N . GLY B 1 128 ? -13.727 -8.039 -5.992 1 93.81 128 GLY B N 1
ATOM 2913 C CA . GLY B 1 128 ? -13.852 -7.805 -4.562 1 93.81 128 GLY B CA 1
ATOM 2914 C C . GLY B 1 128 ? -14.93 -8.648 -3.914 1 93.81 128 GLY B C 1
ATOM 2915 O O . GLY B 1 128 ? -15.516 -8.25 -2.904 1 93.81 128 GLY B O 1
ATOM 2916 N N . ARG B 1 129 ? -15.203 -9.82 -4.473 1 93.62 129 ARG B N 1
ATOM 2917 C CA . ARG B 1 129 ? -16.219 -10.695 -3.898 1 93.62 129 ARG B CA 1
ATOM 2918 C C . ARG B 1 129 ? -15.695 -11.422 -2.672 1 93.62 129 ARG B C 1
ATOM 2920 O O . ARG B 1 129 ? -16.469 -11.852 -1.811 1 93.62 129 ARG B O 1
ATOM 2927 N N . HIS B 1 130 ? -14.398 -11.672 -2.59 1 96.69 130 HIS B N 1
ATOM 2928 C CA . HIS B 1 130 ? -13.758 -12.406 -1.504 1 96.69 130 HIS B CA 1
ATOM 2929 C C . HIS B 1 130 ? -12.688 -11.562 -0.825 1 96.69 130 HIS B C 1
ATOM 2931 O O . HIS B 1 130 ? -12.258 -10.539 -1.37 1 96.69 130 HIS B O 1
ATOM 2937 N N . ARG B 1 131 ? -12.328 -11.977 0.398 1 96.69 131 ARG B N 1
ATOM 2938 C CA . ARG B 1 131 ? -11.266 -11.297 1.125 1 96.69 131 ARG B CA 1
ATOM 2939 C C . ARG B 1 131 ? -9.969 -11.289 0.323 1 96.69 131 ARG B C 1
ATOM 2941 O O . ARG B 1 131 ? -9.539 -12.336 -0.176 1 96.69 131 ARG B O 1
ATOM 2948 N N . PRO B 1 132 ? -9.352 -10.117 0.182 1 97.88 132 PRO B N 1
ATOM 2949 C CA . PRO B 1 132 ? -8.164 -10.039 -0.674 1 97.88 132 PRO B CA 1
ATOM 2950 C C . PRO B 1 132 ? -7.031 -10.945 -0.203 1 97.88 132 PRO B C 1
ATOM 2952 O O . PRO B 1 132 ? -6.301 -11.5 -1.025 1 97.88 132 PRO B O 1
ATOM 2955 N N . ASP B 1 133 ? -6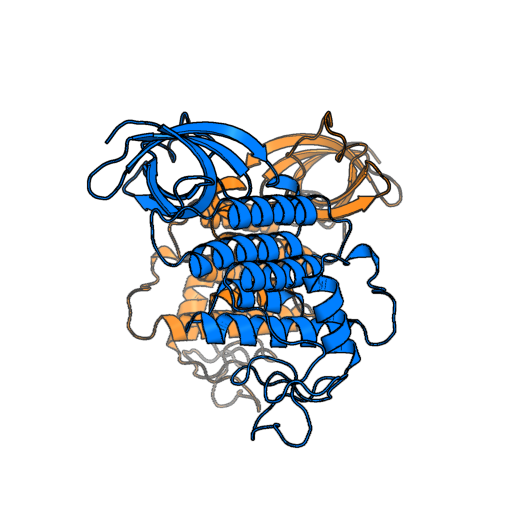.832 -11.078 1.118 1 97.94 133 ASP B N 1
ATOM 2956 C CA . ASP B 1 133 ? -5.73 -11.906 1.596 1 97.94 133 ASP B CA 1
ATOM 2957 C C . ASP B 1 133 ? -5.969 -13.383 1.265 1 97.94 133 ASP B C 1
ATOM 2959 O O . ASP B 1 133 ? -5.027 -14.117 0.968 1 97.94 133 ASP B O 1
ATOM 2963 N N . LEU B 1 134 ? -7.203 -13.836 1.288 1 98.5 134 LEU B N 1
ATOM 2964 C CA . LEU B 1 134 ? -7.5 -15.211 0.898 1 98.5 134 LEU B CA 1
ATOM 2965 C C . LEU B 1 134 ? -7.258 -15.414 -0.593 1 98.5 134 LEU B C 1
ATOM 2967 O O . LEU B 1 134 ? -6.77 -16.469 -1.008 1 98.5 134 LEU B O 1
ATOM 2971 N N . ILE B 1 135 ? -7.617 -14.43 -1.381 1 98.81 135 ILE B N 1
ATOM 2972 C CA . ILE B 1 135 ? -7.34 -14.484 -2.812 1 98.81 135 ILE B CA 1
ATOM 2973 C C . ILE B 1 135 ? -5.836 -14.625 -3.043 1 98.81 135 ILE B C 1
ATOM 2975 O O . ILE B 1 135 ? -5.398 -15.43 -3.867 1 98.81 135 ILE B O 1
ATOM 2979 N N . LEU B 1 136 ? -5.055 -13.859 -2.305 1 98.81 136 LEU B N 1
ATOM 2980 C CA . LEU B 1 136 ? -3.605 -13.898 -2.451 1 98.81 136 LEU B CA 1
ATOM 2981 C C . LEU B 1 136 ? -3.051 -15.258 -2.029 1 98.81 136 LEU B C 1
ATOM 2983 O O . LEU B 1 136 ? -2.197 -15.828 -2.713 1 98.81 136 LEU B O 1
ATOM 2987 N N . VAL B 1 137 ? -3.549 -15.781 -0.88 1 98.88 137 VAL B N 1
ATOM 2988 C CA . VAL B 1 137 ? -3.082 -17.078 -0.416 1 98.88 137 VAL B CA 1
ATOM 2989 C C . VAL B 1 137 ? -3.402 -18.141 -1.461 1 98.88 137 VAL B C 1
ATOM 2991 O O . VAL B 1 137 ? -2.557 -18.984 -1.778 1 98.88 137 VAL B O 1
ATOM 2994 N N . ALA B 1 138 ? -4.613 -18.094 -1.975 1 98.88 138 ALA B N 1
ATOM 2995 C CA . ALA B 1 138 ? -4.992 -19.031 -3.035 1 98.88 138 ALA B CA 1
ATOM 2996 C C . ALA B 1 138 ? -4.047 -18.906 -4.227 1 98.88 138 ALA B C 1
ATOM 2998 O O . ALA B 1 138 ? -3.57 -19.922 -4.75 1 98.88 138 ALA B O 1
ATOM 2999 N N . TYR B 1 139 ? -3.77 -17.734 -4.598 1 98.94 139 TYR B N 1
ATOM 3000 C CA . TYR B 1 139 ? -2.863 -17.484 -5.715 1 98.94 139 TYR B CA 1
ATOM 3001 C C . TYR B 1 139 ? -1.5 -18.109 -5.461 1 98.94 139 TYR B C 1
ATOM 3003 O O . TYR B 1 139 ? -0.971 -18.828 -6.312 1 98.94 139 TYR B O 1
ATOM 3011 N N . ILE B 1 140 ? -0.929 -17.797 -4.309 1 98.94 140 ILE B N 1
ATOM 3012 C CA . ILE B 1 140 ? 0.417 -18.266 -3.99 1 98.94 140 ILE B CA 1
ATOM 3013 C C . ILE B 1 140 ? 0.446 -19.797 -3.982 1 98.94 140 ILE B C 1
ATOM 3015 O O . ILE B 1 140 ? 1.354 -20.406 -4.547 1 98.94 140 ILE B O 1
ATOM 3019 N N . LEU B 1 141 ? -0.568 -20.391 -3.385 1 98.88 141 LEU B N 1
ATOM 3020 C CA . LEU B 1 141 ? -0.628 -21.844 -3.32 1 98.88 141 LEU B CA 1
ATOM 3021 C C . LEU B 1 141 ? -0.753 -22.453 -4.719 1 98.88 141 LEU B C 1
ATOM 3023 O O . LEU B 1 141 ? -0.071 -23.422 -5.043 1 98.88 141 LEU B O 1
ATOM 3027 N N . GLN B 1 142 ? -1.541 -21.891 -5.52 1 98.88 142 GLN B N 1
ATOM 3028 C CA . GLN B 1 142 ? -1.732 -22.391 -6.879 1 98.88 142 GLN B CA 1
ATOM 3029 C C . GLN B 1 142 ? -0.49 -22.156 -7.73 1 98.88 142 GLN B C 1
ATOM 3031 O O . GLN B 1 142 ? -0.101 -23.016 -8.523 1 98.88 142 GLN B O 1
ATOM 3036 N N . ALA B 1 143 ? 0.108 -20.984 -7.566 1 98.75 143 ALA B N 1
ATOM 3037 C CA . ALA B 1 143 ? 1.348 -20.688 -8.273 1 98.75 143 ALA B CA 1
ATOM 3038 C C . ALA B 1 143 ? 2.455 -21.656 -7.887 1 98.75 143 ALA B C 1
ATOM 3040 O O . ALA B 1 143 ? 3.199 -22.141 -8.75 1 98.75 143 ALA B O 1
ATOM 3041 N N . MET B 1 144 ? 2.559 -21.891 -6.613 1 98.38 144 MET B N 1
ATOM 3042 C CA . MET B 1 144 ? 3.533 -22.891 -6.16 1 98.38 144 MET B CA 1
ATOM 3043 C C . MET B 1 144 ? 3.25 -24.25 -6.781 1 98.38 144 MET B C 1
ATOM 3045 O O . MET B 1 144 ? 4.18 -24.969 -7.152 1 98.38 144 MET B O 1
ATOM 3049 N N . GLY B 1 145 ? 1.971 -24.609 -6.848 1 97.94 145 GLY B N 1
ATOM 3050 C CA . GLY B 1 145 ? 1.603 -25.844 -7.516 1 97.94 145 GLY B CA 1
ATOM 3051 C C . GLY B 1 145 ? 2.102 -25.922 -8.945 1 97.94 145 GLY B C 1
ATOM 3052 O O . GLY B 1 145 ? 2.633 -26.953 -9.367 1 97.94 145 GLY B O 1
ATOM 3053 N N . GLN B 1 146 ? 2.008 -24.906 -9.664 1 97.44 146 GLN B N 1
ATOM 3054 C CA . GLN B 1 146 ? 2.467 -24.859 -11.047 1 97.44 146 GLN B CA 1
ATOM 3055 C C . GLN B 1 146 ? 3.986 -24.953 -11.125 1 97.44 146 GLN B C 1
ATOM 3057 O O . GLN B 1 146 ? 4.531 -25.469 -12.109 1 97.44 146 GLN B O 1
ATOM 3062 N N . ALA B 1 147 ? 4.648 -24.5 -10.102 1 96.25 147 ALA B N 1
ATOM 3063 C CA . ALA B 1 147 ? 6.109 -24.484 -10.07 1 96.25 147 ALA B CA 1
ATOM 3064 C C . ALA B 1 147 ? 6.66 -25.797 -9.508 1 96.25 147 ALA B C 1
ATOM 3066 O O . ALA B 1 147 ? 7.875 -25.969 -9.422 1 96.25 147 ALA B O 1
ATOM 3067 N N . GLY B 1 148 ? 5.766 -26.734 -9.062 1 96.75 148 GLY B N 1
ATOM 3068 C CA . GLY B 1 148 ? 6.195 -28.016 -8.508 1 96.75 148 GLY B CA 1
ATOM 3069 C C . GLY B 1 148 ? 6.52 -27.938 -7.027 1 96.75 148 GLY B C 1
ATOM 3070 O O . GLY B 1 148 ? 7.188 -28.812 -6.484 1 96.75 148 GLY B O 1
ATOM 3071 N N . TRP B 1 149 ? 6.078 -26.844 -6.367 1 97.94 149 TRP B N 1
ATOM 3072 C CA . TRP B 1 149 ? 6.383 -26.578 -4.961 1 97.94 149 TRP B CA 1
ATOM 3073 C C . TRP B 1 149 ? 5.141 -26.766 -4.094 1 97.94 149 TRP B C 1
ATOM 3075 O O . TRP B 1 149 ? 5.035 -26.172 -3.018 1 97.94 149 TRP B O 1
ATOM 3085 N N . GLN B 1 150 ? 4.102 -27.453 -4.547 1 97.94 150 GLN B N 1
ATOM 3086 C CA . GLN B 1 150 ? 2.855 -27.609 -3.807 1 97.94 150 GLN B CA 1
ATOM 3087 C C . GLN B 1 150 ? 3.098 -28.266 -2.447 1 97.94 150 GLN B C 1
ATOM 3089 O O . GLN B 1 150 ? 3.67 -29.359 -2.371 1 97.94 150 GLN B O 1
ATOM 3094 N N . PRO B 1 151 ? 2.68 -27.641 -1.4 1 98.69 151 PRO B N 1
ATOM 3095 C CA . PRO B 1 151 ? 2.799 -28.312 -0.108 1 98.69 151 PRO B CA 1
ATOM 3096 C C . PRO B 1 151 ? 1.768 -29.422 0.072 1 98.69 151 PRO B C 1
ATOM 3098 O O . PRO B 1 151 ? 0.65 -29.328 -0.441 1 98.69 151 PRO B O 1
ATOM 3101 N N . SER B 1 152 ? 2.221 -30.453 0.785 1 98.62 152 SER B N 1
ATOM 3102 C CA . SER B 1 152 ? 1.221 -31.391 1.26 1 98.62 152 SER B CA 1
ATOM 3103 C C . SER B 1 152 ? 0.354 -30.781 2.355 1 98.62 152 SER B C 1
ATOM 3105 O O . SER B 1 152 ? 0.874 -30.25 3.338 1 98.62 152 SER B O 1
ATOM 3107 N N . LEU B 1 153 ? -0.939 -30.859 2.17 1 98.69 153 LEU B N 1
ATOM 3108 C CA . LEU B 1 153 ? -1.812 -30.156 3.113 1 98.69 153 LEU B CA 1
ATOM 3109 C C . LEU B 1 153 ? -2.76 -31.141 3.795 1 98.69 153 LEU B C 1
ATOM 3111 O O . LEU B 1 153 ? -3.539 -30.766 4.668 1 98.69 153 LEU B O 1
ATOM 3115 N N . PHE B 1 154 ? -2.703 -32.375 3.375 1 97.75 154 PHE B N 1
ATOM 3116 C CA . PHE B 1 154 ? -3.525 -33.406 3.982 1 97.75 154 PHE B CA 1
ATOM 3117 C C . PHE B 1 154 ? -2.676 -34.594 4.379 1 97.75 154 PHE B C 1
ATOM 3119 O O . PHE B 1 154 ? -2.561 -34.938 5.562 1 97.75 154 PHE B O 1
ATOM 3126 N N . ASP B 1 155 ? -1.972 -35.188 3.432 1 98.19 155 ASP B N 1
ATOM 3127 C CA . ASP B 1 155 ? -1.125 -36.344 3.703 1 98.19 155 ASP B CA 1
ATOM 3128 C C . ASP B 1 155 ? 0.236 -35.938 4.246 1 98.19 155 ASP B C 1
ATOM 3130 O O . ASP B 1 155 ? 0.69 -34.812 3.984 1 98.19 155 ASP B O 1
ATOM 3134 N N . CYS B 1 156 ? 0.828 -36.781 4.961 1 98.56 156 CYS B N 1
ATOM 3135 C CA . CYS B 1 156 ? 2.166 -36.531 5.477 1 98.56 156 CYS B CA 1
ATOM 3136 C C . CYS B 1 156 ? 3.17 -36.375 4.34 1 98.56 156 CYS B C 1
ATOM 3138 O O . CYS B 1 156 ? 3.285 -37.25 3.49 1 98.56 156 CYS B O 1
ATOM 3140 N N . SER B 1 157 ? 3.891 -35.312 4.309 1 98.19 157 SER B N 1
ATOM 3141 C CA . SER B 1 157 ? 4.875 -35.062 3.26 1 98.19 157 SER B CA 1
ATOM 3142 C C . SER B 1 157 ? 6.078 -35.969 3.391 1 98.19 157 SER B C 1
ATOM 3144 O O . SER B 1 157 ? 6.82 -36.188 2.428 1 98.19 157 SER B O 1
ATOM 3146 N N . GLY B 1 158 ? 6.27 -36.562 4.535 1 97.56 158 GLY B N 1
ATOM 3147 C CA . GLY B 1 158 ? 7.402 -37.438 4.781 1 97.56 158 GLY B CA 1
ATOM 3148 C C . GLY B 1 158 ? 7.16 -38.875 4.34 1 97.56 158 GLY B C 1
ATOM 3149 O O . GLY B 1 158 ? 7.984 -39.469 3.639 1 97.56 158 GLY B O 1
ATOM 3150 N N . CYS B 1 159 ? 6.016 -39.469 4.746 1 98.19 159 CYS B N 1
ATOM 3151 C CA . CYS B 1 159 ? 5.84 -40.906 4.539 1 98.19 159 CYS B CA 1
ATOM 3152 C C . CYS B 1 159 ? 4.551 -41.188 3.783 1 98.19 159 CYS B C 1
ATOM 3154 O O . CYS B 1 159 ? 4.254 -42.344 3.467 1 98.19 159 CYS B O 1
ATOM 3156 N N . GLY B 1 160 ? 3.676 -40.219 3.629 1 97.88 160 GLY B N 1
ATOM 3157 C CA . GLY B 1 160 ? 2.461 -40.375 2.85 1 97.88 160 GLY B CA 1
ATOM 3158 C C . GLY B 1 160 ? 1.268 -40.812 3.688 1 97.88 160 GLY B C 1
ATOM 3159 O O . GLY B 1 160 ? 0.156 -40.938 3.172 1 97.88 160 GLY B O 1
ATOM 3160 N N . LYS B 1 161 ? 1.442 -40.938 4.969 1 98.12 161 LYS B N 1
ATOM 3161 C CA . LYS B 1 161 ? 0.333 -41.312 5.844 1 98.12 161 LYS B CA 1
ATOM 3162 C C . LYS B 1 161 ? -0.83 -40.344 5.695 1 98.12 161 LYS B C 1
ATOM 3164 O O . LYS B 1 161 ? -0.625 -39.125 5.641 1 98.12 161 LYS B O 1
ATOM 3169 N N . ALA B 1 162 ? -2.016 -40.938 5.645 1 98.06 162 ALA B N 1
ATOM 3170 C CA . ALA B 1 162 ? -3.195 -40.094 5.445 1 98.06 162 ALA B CA 1
ATOM 3171 C C . ALA B 1 162 ? -3.424 -39.188 6.648 1 98.06 162 ALA B C 1
ATOM 3173 O O . ALA B 1 162 ? -3.24 -39.594 7.793 1 98.06 162 ALA B O 1
ATOM 3174 N N . GLY B 1 163 ? -3.885 -38.062 6.375 1 96.25 163 GLY B N 1
ATOM 3175 C CA . GLY B 1 163 ? -4.168 -37.094 7.406 1 96.25 163 GLY B CA 1
ATOM 3176 C C . GLY B 1 163 ? -5.582 -37.156 7.945 1 96.25 163 GLY B C 1
ATOM 3177 O O . GLY B 1 163 ? -6.25 -38.188 7.781 1 96.25 163 GLY B O 1
ATOM 3178 N N . PRO B 1 164 ? -5.883 -36.094 8.531 1 97.19 164 PRO B N 1
ATOM 3179 C CA . PRO B 1 164 ? -5.195 -34.812 8.742 1 97.19 164 PRO B CA 1
ATOM 3180 C C . PRO B 1 164 ? -4.082 -34.906 9.781 1 97.19 164 PRO B C 1
ATOM 3182 O O . PRO B 1 164 ? -4.172 -35.688 10.719 1 97.19 164 PRO B O 1
ATOM 3185 N N . HIS B 1 165 ? -3.062 -34.125 9.578 1 96.62 165 HIS B N 1
ATOM 3186 C CA . HIS B 1 165 ? -1.94 -34.062 10.508 1 96.62 165 HIS B CA 1
ATOM 3187 C C . HIS B 1 165 ? -1.903 -32.719 11.227 1 96.62 165 HIS B C 1
ATOM 3189 O O . HIS B 1 165 ? -2.502 -31.734 10.766 1 96.62 165 HIS B O 1
ATOM 3195 N N . HIS B 1 166 ? -1.219 -32.625 12.344 1 95.31 166 HIS B N 1
ATOM 3196 C CA . HIS B 1 166 ? -1.257 -31.453 13.211 1 95.31 166 HIS B CA 1
ATOM 3197 C C . HIS B 1 166 ? 0.07 -30.703 13.188 1 95.31 166 HIS B C 1
ATOM 3199 O O . HIS B 1 166 ? 0.333 -29.859 14.055 1 95.31 166 HIS B O 1
ATOM 3205 N N . ALA B 1 167 ? 0.874 -31.078 12.266 1 98.19 167 ALA B N 1
ATOM 3206 C CA . ALA B 1 167 ? 2.158 -30.406 12.125 1 98.19 167 ALA B CA 1
ATOM 3207 C C . ALA B 1 167 ? 2.426 -30.047 10.664 1 98.19 167 ALA B C 1
ATOM 3209 O O . ALA B 1 167 ? 1.845 -30.641 9.758 1 98.19 167 ALA B O 1
ATOM 3210 N N . PHE B 1 168 ? 3.211 -29.031 10.469 1 98.75 168 PHE B N 1
ATOM 3211 C CA . PHE B 1 168 ? 3.576 -28.531 9.148 1 98.75 168 PHE B CA 1
ATOM 3212 C C . PHE B 1 168 ? 5.059 -28.188 9.094 1 98.75 168 PHE B C 1
ATOM 3214 O O . PHE B 1 168 ? 5.562 -27.438 9.922 1 98.75 168 PHE B O 1
ATOM 3221 N N . SER B 1 169 ? 5.723 -28.781 8.211 1 98.44 169 SER B N 1
ATOM 3222 C CA . SER B 1 169 ? 7.145 -28.516 8.023 1 98.44 169 SER B CA 1
ATOM 3223 C C . SER B 1 169 ? 7.43 -28.016 6.609 1 98.44 169 SER B C 1
ATOM 3225 O O . SER B 1 169 ? 7.328 -28.766 5.645 1 98.44 169 SER B O 1
ATOM 3227 N N . THR B 1 170 ? 7.852 -26.828 6.555 1 97.25 170 THR B N 1
ATOM 3228 C CA . THR B 1 170 ? 8.242 -26.266 5.27 1 97.25 170 THR B CA 1
ATOM 3229 C C . THR B 1 170 ? 9.375 -27.078 4.648 1 97.25 170 THR B C 1
ATOM 3231 O O . THR B 1 170 ? 9.367 -27.344 3.445 1 97.25 170 THR B O 1
ATOM 3234 N N . GLU B 1 171 ? 10.258 -27.5 5.449 1 95.69 171 GLU B N 1
ATOM 3235 C CA . GLU B 1 171 ? 11.43 -28.234 4.996 1 95.69 171 GLU B CA 1
ATOM 3236 C C . GLU B 1 171 ? 11.039 -29.578 4.379 1 95.69 171 GLU B C 1
ATOM 3238 O O . GLU B 1 171 ? 11.617 -30 3.373 1 95.69 171 GLU B O 1
ATOM 3243 N N . LEU B 1 172 ? 10.078 -30.203 5.004 1 97 172 LEU B N 1
ATOM 3244 C CA . LEU B 1 172 ? 9.68 -31.531 4.531 1 97 172 LEU B CA 1
ATOM 3245 C C . LEU B 1 172 ? 8.594 -31.422 3.471 1 97 172 LEU B C 1
ATOM 3247 O O . LEU B 1 172 ? 8.242 -32.406 2.832 1 97 172 LEU B O 1
ATOM 3251 N N . GLY B 1 173 ? 8.023 -30.266 3.395 1 97.75 173 GLY B N 1
ATOM 3252 C CA . GLY B 1 173 ? 7.133 -30.062 2.26 1 97.75 173 GLY B CA 1
ATOM 3253 C C . GLY B 1 173 ? 5.668 -29.969 2.656 1 97.75 173 GLY B C 1
ATOM 3254 O O . GLY B 1 173 ? 4.781 -30.156 1.818 1 97.75 173 GLY B O 1
ATOM 3255 N N . GLY B 1 174 ? 5.367 -29.719 3.873 1 98.5 174 GLY B N 1
ATOM 3256 C CA . GLY B 1 174 ? 3.965 -29.531 4.219 1 98.5 174 GLY B CA 1
ATOM 3257 C C . GLY B 1 174 ? 3.576 -30.234 5.508 1 98.5 174 GLY B C 1
ATOM 3258 O O . GLY B 1 174 ? 4.293 -30.156 6.508 1 98.5 174 GLY B O 1
ATOM 3259 N N . ALA B 1 175 ? 2.387 -30.859 5.469 1 98.69 175 ALA B N 1
ATOM 3260 C CA . ALA B 1 175 ? 1.872 -31.594 6.625 1 98.69 175 ALA B CA 1
ATOM 3261 C C . ALA B 1 175 ? 2.748 -32.812 6.949 1 98.69 175 ALA B C 1
ATOM 3263 O O . ALA B 1 175 ? 3.209 -33.5 6.043 1 98.69 175 ALA B O 1
ATOM 3264 N N . VAL B 1 176 ? 2.936 -33.031 8.25 1 98.5 176 VAL B N 1
ATOM 3265 C CA . VAL B 1 176 ? 3.748 -34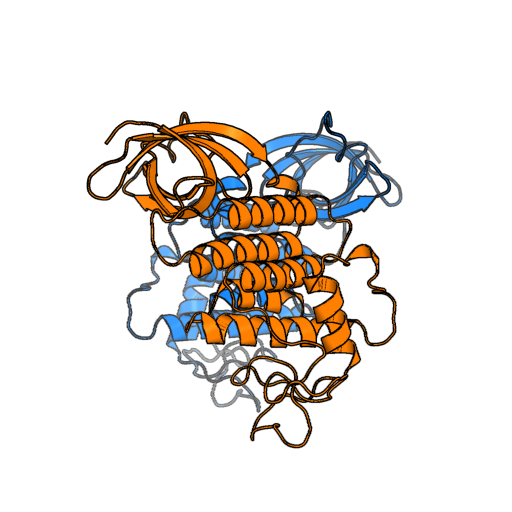.156 8.656 1 98.5 176 VAL B CA 1
ATOM 3266 C C . VAL B 1 176 ? 3.086 -34.875 9.82 1 98.5 176 VAL B C 1
ATOM 3268 O O . VAL B 1 176 ? 2.477 -34.25 10.688 1 98.5 176 VAL B O 1
ATOM 3271 N N . CYS B 1 177 ? 3.256 -36.156 9.82 1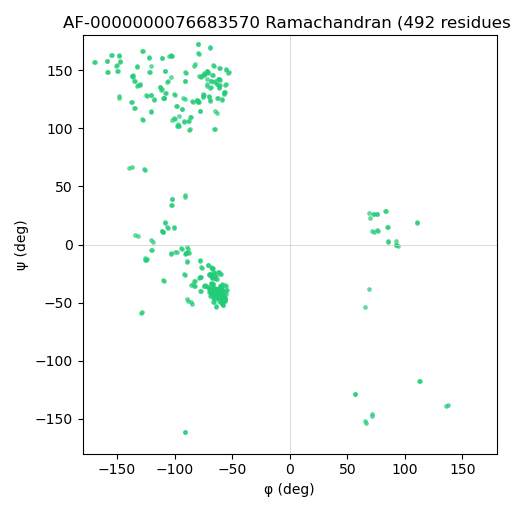 98 177 CYS B N 1
ATOM 3272 C CA . CYS B 1 177 ? 2.744 -36.969 10.93 1 98 177 CYS B CA 1
ATOM 3273 C C . CYS B 1 177 ? 3.684 -36.906 12.125 1 98 177 CYS B C 1
ATOM 3275 O O . CYS B 1 177 ? 4.77 -36.344 12.039 1 98 177 CYS B O 1
ATOM 3277 N N . THR B 1 178 ? 3.201 -37.5 13.227 1 96.88 178 THR B N 1
ATOM 3278 C CA . THR B 1 178 ? 3.943 -37.469 14.484 1 96.88 178 THR B CA 1
ATOM 3279 C C . THR B 1 178 ? 5.324 -38.094 14.312 1 96.88 178 THR B C 1
ATOM 3281 O O . THR B 1 178 ? 6.293 -37.625 14.93 1 96.88 178 THR B O 1
ATOM 3284 N N . ASN B 1 179 ? 5.453 -39.062 13.523 1 97.38 179 ASN B N 1
ATOM 3285 C CA . ASN B 1 179 ? 6.703 -39.812 13.344 1 97.38 179 ASN B CA 1
ATOM 3286 C C . ASN B 1 179 ? 7.676 -39.062 12.445 1 97.38 179 ASN B C 1
ATOM 3288 O O . ASN B 1 179 ? 8.891 -39.188 12.578 1 97.38 179 ASN B O 1
ATOM 3292 N N . CYS B 1 180 ? 7.203 -38.312 11.586 1 98.06 180 CYS B N 1
ATOM 3293 C CA . CYS B 1 180 ? 8.023 -37.594 10.609 1 98.06 180 CYS B CA 1
ATOM 3294 C C . CYS B 1 180 ? 8.281 -36.156 11.031 1 98.06 180 CYS B C 1
ATOM 3296 O O . CYS B 1 180 ? 9.055 -35.438 10.391 1 98.06 180 CYS B O 1
ATOM 3298 N N . ARG B 1 181 ? 7.656 -35.75 12.086 1 97.44 181 ARG B N 1
ATOM 3299 C CA . ARG B 1 181 ? 7.711 -34.344 12.523 1 97.44 181 ARG B CA 1
ATOM 3300 C C . ARG B 1 181 ? 9.133 -33.969 12.93 1 97.44 181 ARG B C 1
ATOM 3302 O O . ARG B 1 181 ? 9.664 -34.469 13.922 1 97.44 181 ARG B O 1
ATOM 3309 N N . PRO B 1 182 ? 9.797 -33.062 12.227 1 97.12 182 PRO B N 1
ATOM 3310 C CA . PRO B 1 182 ? 11.109 -32.594 12.672 1 97.12 182 PRO B CA 1
ATOM 3311 C C . PRO B 1 182 ? 11.016 -31.547 13.797 1 97.12 182 PRO B C 1
ATOM 3313 O O . PRO B 1 182 ? 9.945 -30.969 14.023 1 97.12 182 PRO B O 1
ATOM 3316 N N . PRO B 1 183 ? 12.156 -31.344 14.43 1 95.12 183 PRO B N 1
ATOM 3317 C CA . PRO B 1 183 ? 12.164 -30.266 15.414 1 95.12 183 PRO B CA 1
ATOM 3318 C C . PRO B 1 183 ? 11.859 -28.891 14.797 1 95.12 183 PRO B C 1
ATOM 3320 O O . PRO B 1 183 ? 12.336 -28.594 13.703 1 95.12 183 PRO B O 1
ATOM 3323 N N . GLY B 1 184 ? 11.031 -28.109 15.414 1 94.69 184 GLY B N 1
ATOM 3324 C CA . GLY B 1 184 ? 10.758 -26.75 14.969 1 94.69 184 GLY B CA 1
ATOM 3325 C C . GLY B 1 184 ? 9.578 -26.656 14.023 1 94.69 184 GLY B C 1
ATOM 3326 O O . GLY B 1 184 ? 9.203 -25.562 13.594 1 94.69 184 GLY B O 1
ATOM 3327 N N . ALA B 1 185 ? 8.961 -27.812 13.719 1 97.31 185 ALA B N 1
ATOM 3328 C CA . ALA B 1 185 ? 7.793 -27.797 12.836 1 97.31 185 ALA B CA 1
ATOM 3329 C C . ALA B 1 185 ? 6.66 -26.969 13.445 1 97.31 185 ALA B C 1
ATOM 3331 O O . ALA B 1 185 ? 6.461 -26.969 14.656 1 97.31 185 ALA B O 1
ATOM 3332 N N . ASP B 1 186 ? 6.004 -26.281 12.539 1 98 186 ASP B N 1
ATOM 3333 C CA . ASP B 1 186 ? 4.82 -25.547 12.984 1 98 186 ASP B CA 1
ATOM 3334 C C . ASP B 1 186 ? 3.715 -26.5 13.414 1 98 186 ASP B C 1
ATOM 3336 O O . ASP B 1 186 ? 3.699 -27.672 13.008 1 98 186 ASP B O 1
ATOM 3340 N N . THR B 1 187 ? 2.801 -26.016 14.32 1 97.56 187 THR B N 1
ATOM 3341 C CA . THR B 1 187 ? 1.692 -26.844 14.797 1 97.56 187 THR B CA 1
ATOM 3342 C C . THR B 1 187 ? 0.362 -26.125 14.594 1 97.56 187 THR B C 1
ATOM 3344 O O . THR B 1 187 ? -0.36 -25.844 15.555 1 97.56 187 THR B O 1
ATOM 3347 N N . PRO B 1 188 ? 0.019 -25.906 13.359 1 96.69 188 PRO B N 1
ATOM 3348 C CA . PRO B 1 188 ? -1.275 -25.266 13.109 1 96.69 188 PRO B CA 1
ATOM 3349 C C . PRO B 1 188 ? -2.455 -26.188 13.383 1 96.69 188 PRO B C 1
ATOM 3351 O O . PRO B 1 188 ? -2.334 -27.406 13.227 1 96.69 188 PRO B O 1
ATOM 3354 N N . PRO B 1 189 ? -3.625 -25.578 13.82 1 95.81 189 PRO B N 1
ATOM 3355 C CA . PRO B 1 189 ? -4.84 -26.391 13.797 1 95.81 189 PRO B CA 1
ATOM 3356 C C . PRO B 1 189 ? -5.105 -27.016 12.422 1 95.81 189 PRO B C 1
ATOM 3358 O O . PRO B 1 189 ? -4.773 -26.422 11.398 1 95.81 189 PRO B O 1
ATOM 3361 N N . THR B 1 190 ? -5.723 -28.234 12.43 1 95.94 190 THR B N 1
ATOM 3362 C CA . THR B 1 190 ? -5.977 -28.938 11.18 1 95.94 190 THR B CA 1
ATOM 3363 C C . THR B 1 190 ? -6.871 -28.109 10.266 1 95.94 190 THR B C 1
ATOM 3365 O O . THR B 1 190 ? -6.773 -28.203 9.039 1 95.94 190 THR B O 1
ATOM 3368 N N . GLU B 1 191 ? -7.672 -27.219 10.906 1 96.44 191 GLU B N 1
ATOM 3369 C CA . GLU B 1 191 ? -8.578 -26.375 10.133 1 96.44 191 GLU B CA 1
ATOM 3370 C C . GLU B 1 191 ? -7.805 -25.406 9.25 1 96.44 191 GLU B C 1
ATOM 3372 O O . GLU B 1 191 ? -8.273 -25.016 8.18 1 96.44 191 GLU B O 1
ATOM 3377 N N . VAL B 1 192 ? -6.605 -25.016 9.672 1 98.19 192 VAL B N 1
ATOM 3378 C CA . VAL B 1 192 ? -5.762 -24.109 8.891 1 98.19 192 VAL B CA 1
ATOM 3379 C C . VAL B 1 192 ? -5.273 -24.812 7.633 1 98.19 192 VAL B C 1
ATOM 3381 O O . VAL B 1 192 ? -5.34 -24.25 6.535 1 98.19 192 VAL B O 1
ATOM 3384 N N . LEU B 1 193 ? -4.848 -26.062 7.785 1 98.44 193 LEU B N 1
ATOM 3385 C CA . LEU B 1 193 ? -4.383 -26.828 6.637 1 98.44 193 LEU B CA 1
ATOM 3386 C C . LEU B 1 193 ? -5.531 -27.125 5.68 1 98.44 193 LEU B C 1
ATOM 3388 O O . LEU B 1 193 ? -5.348 -27.125 4.461 1 98.44 193 LEU B O 1
ATOM 3392 N N . HIS B 1 194 ? -6.656 -27.391 6.273 1 97.81 194 HIS B N 1
ATOM 3393 C CA . HIS B 1 194 ? -7.836 -27.609 5.438 1 97.81 194 HIS B CA 1
ATOM 3394 C C . HIS B 1 194 ? -8.18 -26.359 4.641 1 97.81 194 HIS B C 1
ATOM 3396 O O . HIS B 1 194 ? -8.516 -26.438 3.457 1 97.81 194 HIS B O 1
ATOM 3402 N N . LEU B 1 195 ? -8.117 -25.203 5.305 1 98.44 195 LEU B N 1
ATOM 3403 C CA . LEU B 1 195 ? -8.344 -23.938 4.609 1 98.44 195 LEU B CA 1
ATOM 3404 C C . LEU B 1 195 ? -7.363 -23.781 3.449 1 98.44 195 LEU B C 1
ATOM 3406 O O . LEU B 1 195 ? -7.77 -23.453 2.33 1 98.44 195 LEU B O 1
ATOM 3410 N N . MET B 1 196 ? -6.117 -24 3.715 1 98.75 1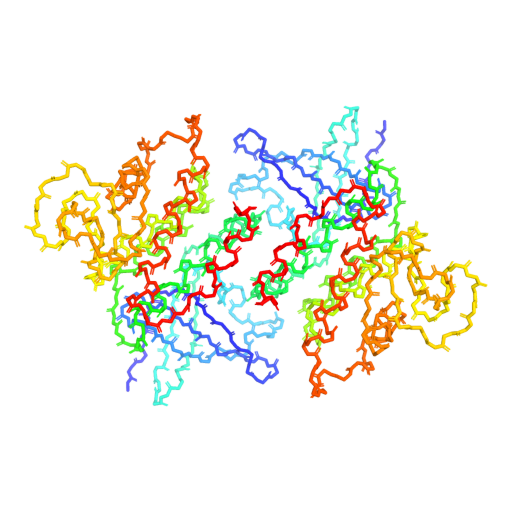96 MET B N 1
ATOM 3411 C CA . MET B 1 196 ? -5.098 -23.906 2.676 1 98.75 196 MET B CA 1
ATOM 3412 C C . MET B 1 196 ? -5.395 -24.859 1.528 1 98.75 196 MET B C 1
ATOM 3414 O O . MET B 1 196 ? -5.191 -24.531 0.361 1 98.75 196 MET B O 1
ATOM 3418 N N . TRP B 1 197 ? -5.863 -26.047 1.903 1 98.44 197 TRP B N 1
ATOM 3419 C CA . TRP B 1 197 ? -6.211 -27.031 0.896 1 98.44 197 TRP B CA 1
ATOM 3420 C C . TRP B 1 197 ? -7.352 -26.547 0.011 1 98.44 197 TRP B C 1
ATOM 3422 O O . TRP B 1 197 ? -7.285 -26.656 -1.215 1 98.44 197 TRP B O 1
ATOM 3432 N N . LEU B 1 198 ? -8.359 -26 0.639 1 98.38 198 LEU B N 1
ATOM 3433 C CA . LEU B 1 198 ? -9.469 -25.453 -0.115 1 98.38 198 LEU B CA 1
ATOM 3434 C C . LEU B 1 198 ? -8.992 -24.375 -1.082 1 98.38 198 LEU B C 1
ATOM 3436 O O . LEU B 1 198 ? -9.367 -24.375 -2.256 1 98.38 198 LEU B O 1
ATOM 3440 N N . LEU B 1 199 ? -8.141 -23.469 -0.629 1 98.62 199 LEU B N 1
ATOM 3441 C CA . LEU B 1 199 ? -7.645 -22.344 -1.421 1 98.62 199 LEU B CA 1
ATOM 3442 C C . LEU B 1 199 ? -6.754 -22.844 -2.559 1 98.62 199 LEU B C 1
ATOM 3444 O O . LEU B 1 199 ? -6.855 -22.359 -3.686 1 98.62 199 LEU B O 1
ATOM 3448 N N . ALA B 1 200 ? -5.984 -23.859 -2.287 1 98.56 200 ALA B N 1
ATOM 3449 C CA . ALA B 1 200 ? -5.105 -24.438 -3.299 1 98.56 200 ALA B CA 1
ATOM 3450 C C . ALA B 1 200 ? -5.91 -25.062 -4.434 1 98.56 200 ALA B C 1
ATOM 3452 O O . ALA B 1 200 ? -5.441 -25.125 -5.574 1 98.56 200 ALA B O 1
ATOM 3453 N N . HIS B 1 201 ? -7.074 -25.453 -4.117 1 97.75 201 HIS B N 1
ATOM 3454 C CA . HIS B 1 201 ? -7.879 -26.188 -5.09 1 97.75 201 HIS B CA 1
ATOM 3455 C C . HIS B 1 201 ? -9 -25.312 -5.641 1 97.75 201 HIS B C 1
ATOM 3457 O O . HIS B 1 201 ? -9.992 -25.812 -6.172 1 97.75 201 HIS B O 1
ATOM 3463 N N . GLY B 1 202 ? -8.922 -24.016 -5.43 1 96.69 202 GLY B N 1
ATOM 3464 C CA . GLY B 1 202 ? -9.828 -23.062 -6.055 1 96.69 202 GLY B CA 1
ATOM 3465 C C . GLY B 1 202 ? -11.203 -23.047 -5.426 1 96.69 202 GLY B C 1
ATOM 3466 O O . GLY B 1 202 ? -12.195 -22.734 -6.09 1 96.69 202 GLY B O 1
ATOM 3467 N N . ALA B 1 203 ? -11.281 -23.422 -4.176 1 97.5 203 ALA B N 1
ATOM 3468 C CA . ALA B 1 203 ? -12.57 -23.516 -3.498 1 97.5 203 ALA B CA 1
ATOM 3469 C C . ALA B 1 203 ? -12.805 -22.312 -2.586 1 97.5 203 ALA B C 1
ATOM 3471 O O . ALA B 1 203 ? -13.32 -22.469 -1.476 1 97.5 203 ALA B O 1
ATOM 3472 N N . LEU B 1 204 ? -12.414 -21.188 -3.045 1 96.19 204 LEU B N 1
ATOM 3473 C CA . LEU B 1 204 ? -12.562 -19.953 -2.275 1 96.19 204 LEU B CA 1
ATOM 3474 C C . LEU B 1 204 ? -14.016 -19.734 -1.881 1 96.19 204 LEU B C 1
ATOM 3476 O O . LEU B 1 204 ? -14.305 -19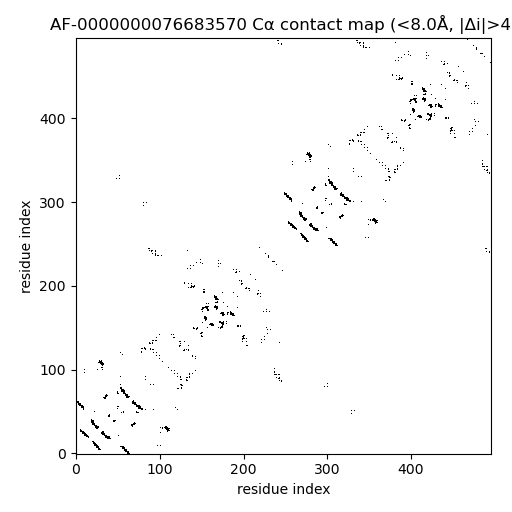.25 -0.784 1 96.19 204 LEU B O 1
ATOM 3480 N N . GLU B 1 205 ? -14.953 -20.109 -2.711 1 95.44 205 GLU B N 1
ATOM 3481 C CA . GLU B 1 205 ? -16.375 -19.891 -2.5 1 95.44 205 GLU B CA 1
ATOM 3482 C C . GLU B 1 205 ? -16.906 -20.734 -1.339 1 95.44 205 GLU B C 1
ATOM 3484 O O . GLU B 1 205 ? -17.969 -20.438 -0.782 1 95.44 205 GLU B O 1
ATOM 3489 N N . THR B 1 206 ? -16.219 -21.719 -0.995 1 95.5 206 THR B N 1
ATOM 3490 C CA . THR B 1 206 ? -16.688 -22.641 0.041 1 95.5 206 THR B CA 1
ATOM 3491 C C . THR B 1 206 ? -16.203 -22.188 1.416 1 95.5 206 THR B C 1
ATOM 3493 O O . THR B 1 206 ? -16.609 -22.75 2.438 1 95.5 206 THR B O 1
ATOM 3496 N N . VAL B 1 207 ? -15.352 -21.203 1.484 1 96.69 207 VAL B N 1
ATOM 3497 C CA . VAL B 1 207 ? -14.75 -20.766 2.74 1 96.69 207 VAL B CA 1
ATOM 3498 C C . VAL B 1 207 ? -15.742 -19.906 3.518 1 96.69 207 VAL B C 1
ATOM 3500 O O . VAL B 1 207 ? -16.25 -18.906 3 1 96.69 207 VAL B O 1
ATOM 3503 N N . ASP B 1 208 ? -16.062 -20.266 4.711 1 93.25 208 ASP B N 1
ATOM 3504 C CA . ASP B 1 208 ? -16.906 -19.5 5.609 1 93.25 208 ASP B CA 1
ATOM 3505 C C . ASP B 1 208 ? -16.094 -18.516 6.43 1 93.25 208 ASP B C 1
ATOM 3507 O O . ASP B 1 208 ? -15.477 -18.891 7.43 1 93.25 208 ASP B O 1
ATOM 3511 N N . THR B 1 209 ? -16.156 -17.281 6.148 1 93.81 209 THR B N 1
ATOM 3512 C CA . THR B 1 209 ? -15.336 -16.266 6.785 1 93.81 209 THR B CA 1
ATOM 3513 C C . THR B 1 209 ? -16.016 -15.742 8.055 1 93.81 209 THR B C 1
ATOM 3515 O O . THR B 1 209 ? -15.438 -14.922 8.773 1 93.81 209 THR B O 1
ATOM 3518 N N . SER B 1 210 ? -17.188 -16.141 8.289 1 92.25 210 SER B N 1
ATOM 3519 C CA . SER B 1 210 ? -17.938 -15.633 9.438 1 92.25 210 SER B CA 1
ATOM 3520 C C . SER B 1 210 ? -17.703 -16.5 10.672 1 92.25 210 SER B C 1
ATOM 3522 O O . SER B 1 210 ? -18.125 -16.156 11.773 1 92.25 210 SER B O 1
ATOM 3524 N N . ALA B 1 211 ? -17.016 -17.625 10.531 1 91 211 ALA B N 1
ATOM 3525 C CA . ALA B 1 211 ? -16.766 -18.547 11.641 1 91 211 ALA B CA 1
ATOM 3526 C C . ALA B 1 211 ? -15.945 -17.891 12.734 1 91 211 ALA B C 1
ATOM 3528 O O . ALA B 1 211 ? -15.047 -17.094 12.453 1 91 211 ALA B O 1
ATOM 3529 N N . SER B 1 212 ? -16.266 -18.203 13.93 1 91.12 212 SER B N 1
ATOM 3530 C CA . SER B 1 212 ? -15.469 -17.734 15.055 1 91.12 212 SER B CA 1
ATOM 3531 C C . SER B 1 212 ? -14.008 -18.141 14.922 1 91.12 212 SER B C 1
ATOM 3533 O O . SER B 1 212 ? -13.711 -19.281 14.555 1 91.12 212 SER B O 1
ATOM 3535 N N . GLY B 1 213 ? -13.094 -17.25 15.094 1 93.94 213 GLY B N 1
ATOM 3536 C CA . GLY B 1 213 ? -11.672 -17.547 15.039 1 93.94 213 GLY B CA 1
ATOM 3537 C C . GLY B 1 213 ? -11.109 -17.516 13.633 1 93.94 213 GLY B C 1
ATOM 3538 O O . GLY B 1 213 ? -9.938 -17.828 13.414 1 93.94 213 GLY B O 1
ATOM 3539 N N . PHE B 1 214 ? -11.898 -17.188 12.711 1 96.19 214 PHE B N 1
ATOM 3540 C CA . PHE B 1 214 ? -11.5 -17.25 11.305 1 96.19 214 PHE B CA 1
ATOM 3541 C C . PHE B 1 214 ? -10.297 -16.344 11.055 1 96.19 214 PHE B C 1
ATOM 3543 O O . PHE B 1 214 ? -9.406 -16.703 10.273 1 96.19 214 PHE B O 1
ATOM 3550 N N . GLU B 1 215 ? -10.273 -15.234 11.703 1 96.12 215 GLU B N 1
ATOM 3551 C CA . GLU B 1 215 ? -9.172 -14.305 11.484 1 96.12 215 GLU B CA 1
ATOM 3552 C C . GLU B 1 215 ? -7.828 -14.938 11.844 1 96.12 215 GLU B C 1
ATOM 3554 O O . GLU B 1 215 ? -6.852 -14.789 11.109 1 96.12 215 GLU B O 1
ATOM 3559 N N . ALA B 1 216 ? -7.855 -15.578 12.922 1 96.06 216 ALA B N 1
ATOM 3560 C CA . ALA B 1 216 ? -6.629 -16.25 13.352 1 96.06 216 ALA B CA 1
ATOM 3561 C C . ALA B 1 216 ? -6.246 -17.359 12.375 1 96.06 216 ALA B C 1
ATOM 3563 O O . ALA B 1 216 ? -5.066 -17.547 12.07 1 96.06 216 ALA B O 1
ATOM 3564 N N . MET B 1 217 ? -7.227 -18.125 11.938 1 96.69 217 MET B N 1
ATOM 3565 C CA . MET B 1 217 ? -7 -19.188 10.977 1 96.69 217 MET B CA 1
ATOM 3566 C C . MET B 1 217 ? -6.426 -18.656 9.68 1 96.69 217 MET B C 1
ATOM 3568 O O . MET B 1 217 ? -5.449 -19.188 9.148 1 96.69 217 MET B O 1
ATOM 3572 N N . ALA B 1 218 ? -7.008 -17.578 9.188 1 97.62 218 ALA B N 1
ATOM 3573 C CA . ALA B 1 218 ? -6.551 -16.938 7.953 1 97.62 218 ALA B CA 1
ATOM 3574 C C . ALA B 1 218 ? -5.125 -16.422 8.094 1 97.62 218 ALA B C 1
ATOM 3576 O O . ALA B 1 218 ? -4.312 -16.562 7.176 1 97.62 218 ALA B O 1
ATOM 3577 N N . ALA B 1 219 ? -4.832 -15.859 9.203 1 97.31 219 ALA B N 1
ATOM 3578 C CA . ALA B 1 219 ? -3.486 -15.359 9.469 1 97.31 219 ALA B CA 1
ATOM 3579 C C . ALA B 1 219 ? -2.463 -16.484 9.438 1 97.31 219 ALA B C 1
ATOM 3581 O O . ALA B 1 219 ? -1.394 -16.359 8.836 1 97.31 219 ALA B O 1
ATOM 3582 N N . GLN B 1 220 ? -2.812 -17.547 10.055 1 97.5 220 GLN B N 1
ATOM 3583 C CA . GLN B 1 220 ? -1.897 -18.688 10.078 1 97.5 220 GLN B CA 1
ATOM 3584 C C . GLN B 1 220 ? -1.702 -19.266 8.68 1 97.5 220 GLN B C 1
ATOM 3586 O O . GLN B 1 220 ? -0.588 -19.641 8.312 1 97.5 220 GLN B O 1
ATOM 3591 N N . ALA B 1 221 ? -2.768 -19.344 7.945 1 98.31 221 ALA B N 1
ATOM 3592 C CA . ALA B 1 221 ? -2.66 -19.797 6.566 1 98.31 221 ALA B CA 1
ATOM 3593 C C . ALA B 1 221 ? -1.724 -18.906 5.758 1 98.31 221 ALA B C 1
ATOM 3595 O O . ALA B 1 221 ? -0.896 -19.406 4.988 1 98.31 221 ALA B O 1
ATOM 3596 N N . ARG B 1 222 ? -1.868 -17.625 5.902 1 98.06 222 ARG B N 1
ATOM 3597 C CA . ARG B 1 222 ? -1.013 -16.672 5.215 1 98.06 222 ARG B CA 1
ATOM 3598 C C . ARG B 1 222 ? 0.449 -16.859 5.605 1 98.06 222 ARG B C 1
ATOM 3600 O O . ARG B 1 222 ? 1.33 -16.875 4.742 1 98.06 222 ARG B O 1
ATOM 3607 N N . ILE B 1 223 ? 0.665 -17.078 6.871 1 97.31 223 ILE B N 1
ATOM 3608 C CA . ILE B 1 223 ? 2.018 -17.219 7.402 1 97.31 223 ILE B CA 1
ATOM 3609 C C . ILE B 1 223 ? 2.658 -18.484 6.852 1 97.31 223 ILE B C 1
ATOM 3611 O O . ILE B 1 223 ? 3.785 -18.453 6.355 1 97.31 223 ILE B O 1
ATOM 3615 N N . LEU B 1 224 ? 1.969 -19.578 6.93 1 98.31 224 LEU B N 1
ATOM 3616 C CA . LEU B 1 224 ? 2.514 -20.844 6.469 1 98.31 224 LEU B CA 1
ATOM 3617 C C . LEU B 1 224 ? 2.76 -20.812 4.961 1 98.31 224 LEU B C 1
ATOM 3619 O O . LEU B 1 224 ? 3.771 -21.328 4.484 1 98.31 224 LEU B O 1
ATOM 3623 N N . THR B 1 225 ? 1.826 -20.234 4.262 1 98.62 225 THR B N 1
ATOM 3624 C CA . THR B 1 225 ? 1.963 -20.125 2.814 1 98.62 225 THR B CA 1
ATOM 3625 C C . THR B 1 225 ? 3.193 -19.297 2.453 1 98.62 225 THR B C 1
ATOM 3627 O O . THR B 1 225 ? 3.996 -19.703 1.611 1 98.62 225 THR B O 1
ATOM 3630 N N . ALA B 1 226 ? 3.334 -18.156 3.066 1 98.31 226 ALA B N 1
ATOM 3631 C CA . ALA B 1 226 ? 4.477 -17.281 2.824 1 98.31 226 ALA B CA 1
ATOM 3632 C C . ALA B 1 226 ? 5.789 -17.984 3.156 1 98.31 226 ALA B C 1
ATOM 3634 O O . ALA B 1 226 ? 6.758 -17.891 2.396 1 98.31 226 ALA B O 1
ATOM 3635 N N . LYS B 1 227 ? 5.75 -18.609 4.293 1 97.88 227 LYS B N 1
ATOM 3636 C CA . LYS B 1 227 ? 6.941 -19.344 4.727 1 97.88 227 LYS B CA 1
ATOM 3637 C C . LYS B 1 227 ? 7.344 -20.391 3.703 1 97.88 227 LYS B C 1
ATOM 3639 O O . LYS B 1 227 ? 8.523 -20.516 3.354 1 97.88 227 LYS B O 1
ATOM 3644 N N . HIS B 1 228 ? 6.43 -21.172 3.252 1 98.56 228 HIS B N 1
ATOM 3645 C CA . HIS B 1 228 ? 6.688 -22.234 2.279 1 98.56 228 HIS B CA 1
ATOM 3646 C C . HIS B 1 228 ? 7.199 -21.656 0.963 1 98.56 228 HIS B C 1
ATOM 3648 O O . HIS B 1 228 ? 8.164 -22.156 0.392 1 98.56 228 HIS B O 1
ATOM 3654 N N . LEU B 1 229 ? 6.578 -20.594 0.492 1 98.62 229 LEU B N 1
ATOM 3655 C CA . LEU B 1 229 ? 7 -19.938 -0.737 1 98.62 229 LEU B CA 1
ATOM 3656 C C . LEU B 1 229 ? 8.445 -19.469 -0.627 1 98.62 229 LEU B C 1
ATOM 3658 O O . LEU B 1 229 ? 9.266 -19.734 -1.509 1 98.62 229 LEU B O 1
ATOM 3662 N N . GLN B 1 230 ? 8.727 -18.766 0.419 1 98 230 GLN B N 1
ATOM 3663 C CA . GLN B 1 230 ? 10.031 -18.141 0.587 1 98 230 GLN B CA 1
ATOM 3664 C C . GLN B 1 230 ? 11.125 -19.203 0.764 1 98 230 GLN B C 1
ATOM 3666 O O . GLN B 1 230 ? 12.266 -19 0.338 1 98 230 GLN B O 1
ATOM 3671 N N . HIS B 1 231 ? 10.773 -20.281 1.398 1 97.69 231 HIS B N 1
ATOM 3672 C CA . HIS B 1 231 ? 11.688 -21.406 1.497 1 97.69 231 HIS B CA 1
ATOM 3673 C C . HIS B 1 231 ? 12.125 -21.891 0.116 1 97.69 231 HIS B C 1
ATOM 3675 O O . HIS B 1 231 ? 13.32 -22.094 -0.128 1 97.69 231 HIS B O 1
ATOM 3681 N N . HIS B 1 232 ? 11.219 -22.047 -0.758 1 97.56 232 HIS B N 1
ATOM 3682 C CA . HIS B 1 232 ? 11.516 -22.562 -2.094 1 97.56 232 HIS B CA 1
ATOM 3683 C C . HIS B 1 232 ? 12.203 -21.5 -2.945 1 97.56 232 HIS B C 1
ATOM 3685 O O . HIS B 1 232 ? 13.07 -21.828 -3.764 1 97.56 232 HIS B O 1
ATOM 3691 N N . LEU B 1 233 ? 11.805 -20.234 -2.771 1 97.06 233 LEU B N 1
ATOM 3692 C CA . LEU B 1 233 ? 12.422 -19.141 -3.516 1 97.06 233 LEU B CA 1
ATOM 3693 C C . LEU B 1 233 ? 13.852 -18.906 -3.037 1 97.06 233 LEU B C 1
ATOM 3695 O O . LEU B 1 233 ? 14.688 -18.375 -3.787 1 97.06 233 LEU B O 1
ATOM 3699 N N . GLY B 1 234 ? 14.141 -19.25 -1.805 1 96.62 234 GLY B N 1
ATOM 3700 C CA . GLY B 1 234 ? 15.445 -18.984 -1.208 1 96.62 234 GLY B CA 1
ATOM 3701 C C . GLY B 1 234 ? 15.664 -17.516 -0.882 1 96.62 234 GLY B C 1
ATOM 3702 O O . GLY B 1 234 ? 16.797 -17.078 -0.681 1 96.62 234 GLY B O 1
ATOM 3703 N N . ARG B 1 235 ? 14.602 -16.703 -0.959 1 93.69 235 ARG B N 1
ATOM 3704 C CA . ARG B 1 235 ? 14.68 -15.281 -0.639 1 93.69 235 ARG B CA 1
ATOM 3705 C C . ARG B 1 235 ? 13.328 -14.742 -0.196 1 93.69 235 ARG B C 1
ATOM 3707 O O . ARG B 1 235 ? 12.289 -15.367 -0.442 1 93.69 235 ARG B O 1
ATOM 3714 N N . ARG B 1 236 ? 13.352 -13.664 0.402 1 93 236 ARG B N 1
ATOM 3715 C CA . ARG B 1 236 ? 12.148 -13.008 0.905 1 93 236 ARG B CA 1
ATOM 3716 C C . ARG B 1 236 ? 11.375 -12.336 -0.227 1 93 236 ARG B C 1
ATOM 3718 O O . ARG B 1 236 ? 11.969 -11.852 -1.191 1 93 236 ARG B O 1
ATOM 3725 N N . VAL B 1 237 ? 10.109 -12.367 -0.132 1 95.25 237 VAL B N 1
ATOM 3726 C CA . VAL B 1 237 ? 9.211 -11.57 -0.966 1 95.25 237 VAL B CA 1
ATOM 3727 C C . VAL B 1 237 ? 8.742 -10.336 -0.195 1 95.25 237 VAL B C 1
ATOM 3729 O O . VAL B 1 237 ? 7.898 -10.438 0.696 1 95.25 237 VAL B O 1
ATOM 3732 N N . ARG B 1 238 ? 9.203 -9.195 -0.546 1 92.56 238 ARG B N 1
ATOM 3733 C CA . ARG B 1 238 ? 9.023 -7.973 0.226 1 92.56 238 ARG B CA 1
ATOM 3734 C C . ARG B 1 238 ? 7.551 -7.574 0.294 1 92.56 238 ARG B C 1
ATOM 3736 O O . ARG B 1 238 ? 7.078 -7.094 1.327 1 92.56 238 ARG B O 1
ATOM 3743 N N . ALA B 1 239 ? 6.855 -7.727 -0.791 1 94.94 239 ALA B N 1
ATOM 3744 C CA . ALA B 1 239 ? 5.469 -7.273 -0.879 1 94.94 239 ALA B CA 1
ATOM 3745 C C . ALA B 1 239 ? 4.586 -8.008 0.127 1 94.94 239 ALA B C 1
ATOM 3747 O O . ALA B 1 239 ? 3.52 -7.516 0.503 1 94.94 239 ALA B O 1
ATOM 3748 N N . LEU B 1 240 ? 5.004 -9.219 0.569 1 96.12 240 LEU B N 1
ATOM 3749 C CA . LEU B 1 240 ? 4.223 -9.945 1.56 1 96.12 240 LEU B CA 1
ATOM 3750 C C . LEU B 1 240 ? 4.262 -9.242 2.912 1 96.12 240 LEU B C 1
ATOM 3752 O O . LEU B 1 240 ? 3.324 -9.359 3.703 1 96.12 240 LEU B O 1
ATOM 3756 N N . GLU B 1 241 ? 5.328 -8.5 3.154 1 92.56 241 GLU B N 1
ATOM 3757 C CA . GLU B 1 241 ? 5.387 -7.672 4.355 1 92.56 241 GLU B CA 1
ATOM 3758 C C . GLU B 1 241 ? 4.383 -6.527 4.289 1 92.56 241 GLU B C 1
ATOM 3760 O O . GLU B 1 241 ? 3.83 -6.117 5.312 1 92.56 241 GLU B O 1
ATOM 3765 N N . TYR B 1 242 ? 4.152 -6.012 3.051 1 93.81 242 TYR B N 1
ATOM 3766 C CA . TYR B 1 242 ? 3.143 -4.98 2.848 1 93.81 242 TYR B CA 1
ATOM 3767 C C . TYR B 1 242 ? 1.753 -5.496 3.197 1 93.81 242 TYR B C 1
ATOM 3769 O O . TYR B 1 242 ? 0.969 -4.797 3.844 1 93.81 242 TYR B O 1
ATOM 3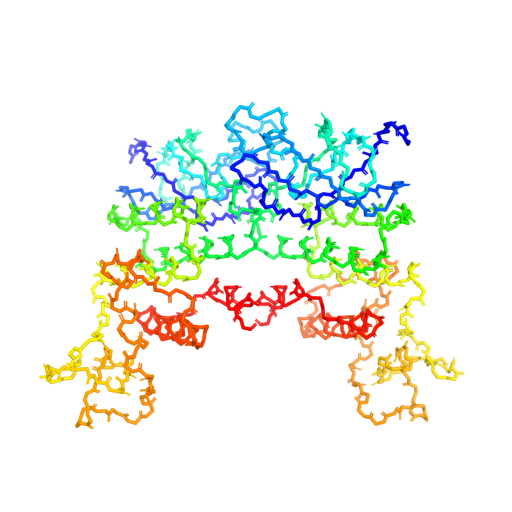777 N N . VAL B 1 243 ? 1.521 -6.711 2.824 1 95.69 243 VAL B N 1
ATOM 3778 C CA . VAL B 1 243 ? 0.234 -7.352 3.076 1 95.69 243 VAL B CA 1
ATOM 3779 C C . VAL B 1 243 ? 0.033 -7.535 4.578 1 95.69 243 VAL B C 1
ATOM 3781 O O . VAL B 1 243 ? -1.036 -7.227 5.109 1 95.69 243 VAL B O 1
ATOM 3784 N N . ASP B 1 244 ? 1.057 -7.906 5.277 1 92.69 244 ASP B N 1
ATOM 3785 C CA . ASP B 1 244 ? 0.97 -8.219 6.699 1 92.69 244 ASP B CA 1
ATOM 3786 C C . ASP B 1 244 ? 0.664 -6.965 7.52 1 92.69 244 ASP B C 1
ATOM 3788 O O . ASP B 1 244 ? 0.016 -7.039 8.562 1 92.69 244 ASP B O 1
ATOM 3792 N N . ALA B 1 245 ? 1.065 -5.871 6.996 1 89.75 245 ALA B N 1
ATOM 3793 C CA . ALA B 1 245 ? 0.856 -4.613 7.707 1 89.75 245 ALA B CA 1
ATOM 3794 C C . ALA B 1 245 ? -0.631 -4.324 7.883 1 89.75 245 ALA B C 1
ATOM 3796 O O . ALA B 1 245 ? -1.039 -3.723 8.883 1 89.75 245 ALA B O 1
ATOM 3797 N N . PHE B 1 246 ? -1.459 -4.773 6.973 1 90.25 246 PHE B N 1
ATOM 3798 C CA . PHE B 1 246 ? -2.898 -4.547 7.031 1 90.25 246 PHE B CA 1
ATOM 3799 C C . PHE B 1 246 ? -3.572 -5.578 7.922 1 90.25 246 PHE B C 1
ATOM 3801 O O . PHE B 1 246 ? -4.52 -5.262 8.641 1 90.25 246 PHE B O 1
ATOM 3808 N N . TRP B 1 247 ? -3.086 -6.781 7.91 1 89.19 247 TRP B N 1
ATOM 3809 C CA . TRP B 1 247 ? -3.836 -7.887 8.492 1 89.19 247 TRP B CA 1
ATOM 3810 C C . TRP B 1 247 ? -3.275 -8.266 9.859 1 89.19 247 TRP B C 1
ATOM 3812 O O . TRP B 1 247 ? -3.834 -9.125 10.547 1 89.19 247 TRP B O 1
ATOM 3822 N N . GLU B 1 248 ? -2.158 -7.727 10.281 1 81 248 GLU B N 1
ATOM 3823 C CA . GLU B 1 248 ? -1.629 -7.945 11.625 1 81 248 GLU B CA 1
ATOM 3824 C C . GLU B 1 248 ? -2.316 -7.043 12.648 1 81 248 GLU B C 1
ATOM 3826 O O . GLU B 1 248 ? -2.652 -5.895 12.344 1 81 248 GLU B O 1
#

Sequence (496 aa):
MEPYRDRALVVRRYDLGEADRIIVLFTRDHGIVRGVAKGVRRAKSRFGSRLAPFVDIDVNIYPHRGLSTIAGADTVRTWAAPLVDDYARYTCACAALEVAERIIGEEQIPAPELWDLTATTLESLAVGRHRPDLILVAYILQAMGQAGWQPSLFDCSGCGKAGPHHAFSTELGGAVCTNCRPPGADTPPTEVLHLMWLLAHGALETVDTSASGFEAMAAQARILTAKHLQHHLGRRVRALEYVDAFWEMEPYRDRALVVRRYDLGEADRIIVLFTRDHGIVRGVAKGVRRAKSRFGSRLAPFVDIDVNIYPHRGLSTIAGADTVRTWAAPLVDDYARYTCACAALEVAERIIGEEQIPAPELWDLTATTLESLAVGRHRPDLILVAYILQAMGQAGWQPSLFDCSGCGKAGPHHAFSTELGGAVCTNCRPPGADTPPTEVLHLMWLLAHGALETVDTSASGFEAMAAQARILTAKHLQHHLGRRVRALEYVDAFWE

Secondary structure (DSSP, 8-state):
---EEEEEEEEEEEEETTTEEEEEEEETTTEEEEEEETTTTSTT-SSTTTTSTTEEEEEEEE--SSSEEEEEEEEEEE-HHHHHT-HHHHHHHHHHHHHHHHHH-SBT---HHHHHHHHHHHHHHHHTSS-HHHHHHHHHHHHHHHTT-PPBSSS-TTT---S--SEEETTTTEEE-TTT--TT-B---HHHHHHHHHHHTT-GGG--TTSTTHHHHHHHHHHHHHHHHHHHHTS--HHHHHHHHHH-/---EEEEEEEEEEEEETTTEEEEEEEETTTEEEEEEETTTTSTT-SSTTTTSTTEEEEEEEE--SSSEEEEEEEEEEE-HHHHHT-HHHHHHHHHHHHHHHHHH-SBT---HHHHHHHHHHHHHHHHTSS-HHHHHHHHHHHHHHHTT-PPBSSS-TTT---S--SEEETTTTEEE-TTT--TT-B---HHHHHHHHHHHTT-GGG--TTSTTHHHHHHHHHHHHHHHHHHHHTS--HHHHHHHHHH-

InterPro domains:
  IPR003717 Recombination protein O, RecO [MF_00201] (2-246)
  IPR003717 Recombination protein O, RecO [PF02565] (85-240)
  IPR003717 Recombination protein O, RecO [PTHR33991] (3-248)
  IPR003717 Recombination protein O, RecO [TIGR00613] (5-237)
  IPR012340 Nucleic acid-binding, OB-fold [G3DSA:2.40.50.140] (4-77)
  IPR012340 Nucleic acid-binding, OB-fold [SSF50249] (1-77)
  IPR022572 DNA replication/recombination mediator RecO, N-terminal [PF11967] (1-78)
  IPR037278 ARFGAP/RecO-like zinc finger [SSF57863] (83-235)
  IPR042242 Recombination protein O, C-terminal [G3DSA:1.20.1440.120] (87-247)

Organism: NCBI:txid1408189

Solvent-accessible surface area (backbone atoms only — not comparable to full-atom values): 25954 Å² total; per-residue (Å²): 121,72,65,46,72,42,46,30,33,47,63,47,74,40,85,36,82,93,32,27,28,38,36,34,27,46,24,32,76,45,11,40,44,51,22,37,31,76,41,43,69,39,95,83,24,90,47,61,74,47,86,31,61,53,22,43,20,46,30,32,37,39,57,46,96,74,66,16,36,44,76,44,62,41,74,74,48,71,38,40,67,59,19,68,72,30,68,64,33,32,31,33,47,50,24,51,41,51,50,53,54,58,71,61,70,45,70,56,47,57,41,47,69,59,41,52,50,51,52,52,48,45,48,48,44,36,70,50,86,58,61,37,68,58,53,41,45,19,47,53,42,40,50,29,43,76,71,75,61,52,61,30,51,40,34,16,43,73,81,56,52,77,52,80,36,54,28,35,26,65,89,61,33,20,15,21,38,85,89,61,53,55,90,86,44,44,69,54,60,53,66,30,35,48,48,47,45,36,28,45,68,70,37,61,87,75,60,69,77,80,46,87,65,32,66,60,37,52,49,50,37,46,49,54,50,51,50,40,50,28,61,74,66,71,46,84,61,68,43,54,44,44,39,42,40,72,75,103,119,72,66,45,74,41,46,30,33,46,62,47,74,41,85,37,84,92,32,27,28,38,35,33,27,48,25,31,76,46,10,40,44,51,22,37,30,75,40,42,68,40,95,84,24,89,48,59,75,48,86,32,60,52,21,42,20,46,31,32,37,40,57,46,96,74,66,17,36,43,77,43,62,41,75,71,48,72,39,40,67,59,18,70,73,30,68,64,33,32,31,35,46,50,23,52,42,50,50,51,54,58,69,58,70,47,68,54,47,56,42,47,69,59,43,52,51,50,52,51,47,45,48,48,45,37,71,51,86,59,61,40,66,58,53,41,45,22,47,52,43,38,50,29,42,76,73,74,60,54,60,30,52,40,33,15,43,74,82,56,51,77,50,82,36,55,28,34,26,65,89,61,33,20,16,20,38,86,86,61,53,56,90,86,46,43,67,53,59,52,66,30,34,48,49,47,43,35,27,44,68,72,37,62,87,73,60,69,77,81,46,87,64,34,67,61,39,52,50,49,36,46,50,54,51,50,51,40,50,28,62,74,67,71,46,85,62,68,42,54,43,44,39,43,38,72,76,102

Radius of gyration: 24.82 Å; Cα contacts (8 Å, |Δi|>4): 985; chains: 2; bounding box: 56×67×70 Å